Protein AF-0000000071360557 (afdb_homodimer)

pLDDT: mean 94.68, std 6.16, range [44.69, 98.88]

Structure (mmCIF, N/CA/C/O backbone):
data_AF-0000000071360557-model_v1
#
loop_
_entity.id
_entity.type
_entity.pdbx_description
1 polymer 'Peptidoglycan-binding protein'
#
loop_
_atom_site.group_PDB
_atom_site.id
_atom_site.type_symbol
_atom_site.label_atom_id
_atom_site.label_alt_id
_atom_site.label_comp_id
_atom_site.label_asym_id
_atom_site.label_entity_id
_atom_site.label_seq_id
_atom_site.pdbx_PDB_ins_code
_atom_site.Cartn_x
_atom_site.Cartn_y
_atom_site.Cartn_z
_atom_site.occupancy
_atom_site.B_iso_or_equiv
_atom_site.auth_seq_id
_atom_site.auth_comp_id
_atom_site.auth_asym_id
_atom_site.auth_atom_id
_atom_site.pdbx_PDB_model_num
ATOM 1 N N . MET A 1 1 ? 1.709 1.484 0.055 1 44.69 1 MET A N 1
ATOM 2 C CA . MET A 1 1 ? 0.504 0.945 -0.568 1 44.69 1 MET A CA 1
ATOM 3 C C . MET A 1 1 ? -0.296 2.049 -1.251 1 44.69 1 MET A C 1
ATOM 5 O O . MET A 1 1 ? -0.533 3.105 -0.662 1 44.69 1 MET A O 1
ATOM 9 N N . ARG A 1 2 ? -0.357 2.039 -2.555 1 55.47 2 ARG A N 1
ATOM 10 C CA . ARG A 1 2 ? -1.162 3.059 -3.219 1 55.47 2 ARG A CA 1
ATOM 11 C C . ARG A 1 2 ? -2.605 3.025 -2.727 1 55.47 2 ARG A C 1
ATOM 13 O O . ARG A 1 2 ? -3.113 1.966 -2.352 1 55.47 2 ARG A O 1
ATOM 20 N N . MET A 1 3 ? -3.023 4.191 -2.664 1 80.19 3 MET A N 1
ATOM 21 C CA . MET A 1 3 ? -4.457 4.316 -2.41 1 80.19 3 MET A CA 1
ATOM 22 C C . MET A 1 3 ? -5.262 3.574 -3.471 1 80.19 3 MET A C 1
ATOM 24 O O . MET A 1 3 ? -5.016 3.734 -4.668 1 80.19 3 MET A O 1
ATOM 28 N N . ILE A 1 4 ? -5.91 2.475 -3.035 1 90.12 4 ILE A N 1
ATOM 29 C CA . ILE A 1 4 ? -6.75 1.773 -4 1 90.12 4 ILE A CA 1
ATOM 30 C C . ILE A 1 4 ? -8.219 2.012 -3.672 1 90.12 4 ILE A C 1
ATOM 32 O O . ILE A 1 4 ? -8.57 2.312 -2.527 1 90.12 4 ILE A O 1
ATOM 36 N N . LYS A 1 5 ? -9.008 1.984 -4.762 1 93.31 5 LYS A N 1
ATOM 37 C CA . LYS A 1 5 ? -10.445 2.252 -4.648 1 93.31 5 LYS A CA 1
ATOM 38 C C . LYS A 1 5 ? -11.227 1.521 -5.738 1 93.31 5 LYS A C 1
ATOM 40 O O . LYS A 1 5 ? -10.664 0.71 -6.477 1 93.31 5 LYS A O 1
ATOM 45 N N . TYR A 1 6 ? -12.469 1.729 -5.777 1 93.31 6 TYR A N 1
ATOM 46 C CA . TYR A 1 6 ? -13.336 1.107 -6.777 1 93.31 6 TYR A CA 1
ATOM 47 C C . TYR A 1 6 ? -12.734 1.243 -8.172 1 93.31 6 TYR A C 1
ATOM 49 O O . TYR A 1 6 ? -12.281 2.324 -8.555 1 93.31 6 TYR A O 1
ATOM 57 N N . ARG A 1 7 ? -12.523 0.114 -8.859 1 94.44 7 ARG A N 1
ATOM 58 C CA . ARG A 1 7 ? -12.055 -0.027 -10.234 1 94.44 7 ARG A CA 1
ATOM 59 C C . ARG A 1 7 ? -10.531 -0.015 -10.297 1 94.44 7 ARG A C 1
ATOM 61 O O . ARG A 1 7 ? -9.945 -0.128 -11.375 1 94.44 7 ARG A O 1
ATOM 68 N N . SER A 1 8 ? -9.961 0.083 -9.109 1 93.5 8 SER A N 1
ATOM 69 C CA . SER A 1 8 ? -8.516 -0.11 -9.094 1 93.5 8 SER A CA 1
ATOM 70 C C . SER A 1 8 ? -8.141 -1.527 -9.523 1 93.5 8 SER A C 1
ATOM 72 O O . SER A 1 8 ? -8.953 -2.451 -9.398 1 93.5 8 SER A O 1
ATOM 74 N N . ARG A 1 9 ? -6.93 -1.724 -10.047 1 91.62 9 ARG A N 1
ATOM 75 C CA . ARG A 1 9 ? -6.414 -3.029 -10.438 1 91.62 9 ARG A CA 1
ATOM 76 C C . ARG A 1 9 ? -5.004 -3.248 -9.891 1 91.62 9 ARG A C 1
ATOM 78 O O . ARG A 1 9 ? -4.25 -2.291 -9.711 1 91.62 9 ARG A O 1
ATOM 85 N N . GLY A 1 10 ? -4.703 -4.543 -9.602 1 88.25 10 GLY A N 1
ATOM 86 C CA . GLY A 1 10 ? -3.322 -4.852 -9.266 1 88.25 10 GLY A CA 1
ATOM 87 C C . GLY A 1 10 ? -3.193 -5.824 -8.109 1 88.25 10 GLY A C 1
ATOM 88 O O . GLY A 1 10 ? -4.195 -6.242 -7.523 1 88.25 10 GLY A O 1
ATOM 89 N N . PRO A 1 11 ? -1.953 -6.156 -7.84 1 87.38 11 PRO A N 1
ATOM 90 C CA . PRO A 1 11 ? -1.716 -7.156 -6.797 1 87.38 11 PRO A CA 1
ATOM 91 C C . PRO A 1 11 ? -2.166 -6.684 -5.414 1 87.38 11 PRO A C 1
ATOM 93 O O . PRO A 1 11 ? -2.52 -7.504 -4.562 1 87.38 11 PRO A O 1
ATOM 96 N N . GLU A 1 12 ? -2.16 -5.363 -5.188 1 90.5 12 GLU A N 1
ATOM 97 C CA . GLU A 1 12 ? -2.609 -4.836 -3.902 1 90.5 12 GLU A CA 1
ATOM 98 C C . GLU A 1 12 ? -4.098 -5.086 -3.693 1 90.5 12 GLU A C 1
ATOM 100 O O . GLU A 1 12 ? -4.547 -5.289 -2.562 1 90.5 12 GLU A O 1
ATOM 105 N N . VAL A 1 13 ? -4.785 -5.047 -4.793 1 93.5 13 VAL A N 1
ATOM 106 C CA . VAL A 1 13 ? -6.211 -5.348 -4.711 1 93.5 13 VAL A CA 1
ATOM 107 C C . VAL A 1 13 ? -6.406 -6.805 -4.297 1 93.5 13 VAL A C 1
ATOM 109 O O . VAL A 1 13 ? -7.246 -7.105 -3.441 1 93.5 13 VAL A O 1
ATOM 112 N N . ARG A 1 14 ? -5.645 -7.656 -4.891 1 91.75 14 ARG A N 1
ATOM 113 C CA . ARG A 1 14 ? -5.73 -9.07 -4.551 1 91.75 14 ARG A CA 1
ATOM 114 C C . ARG A 1 14 ? -5.445 -9.297 -3.07 1 91.75 14 ARG A C 1
ATOM 116 O O . ARG A 1 14 ? -6.168 -10.047 -2.4 1 91.75 14 ARG A O 1
ATOM 123 N N . LEU A 1 15 ? -4.383 -8.688 -2.586 1 90.88 15 LEU A N 1
ATOM 124 C CA . LEU A 1 15 ? -4.055 -8.812 -1.171 1 90.88 15 LEU A CA 1
ATOM 125 C C . LEU A 1 15 ? -5.207 -8.328 -0.299 1 90.88 15 LEU A C 1
ATOM 127 O O . LEU A 1 15 ? -5.574 -8.984 0.676 1 90.88 15 LEU A O 1
ATOM 131 N N . LEU A 1 16 ? -5.703 -7.156 -0.655 1 94.19 16 LEU A N 1
ATOM 132 C CA . LEU A 1 16 ? -6.84 -6.605 0.079 1 94.19 16 LEU A CA 1
ATOM 133 C C . LEU A 1 16 ? -7.992 -7.602 0.127 1 94.19 16 LEU A C 1
ATOM 135 O O . LEU A 1 16 ? -8.555 -7.855 1.195 1 94.19 16 LEU A O 1
ATOM 139 N N . GLU A 1 17 ? -8.289 -8.109 -1.01 1 95.75 17 GLU A N 1
ATOM 140 C CA . GLU A 1 17 ? -9.422 -9.023 -1.119 1 95.75 17 GLU A CA 1
ATOM 141 C C . GLU A 1 17 ? -9.164 -10.312 -0.344 1 95.75 17 GLU A C 1
ATOM 143 O O . GLU A 1 17 ? -10.078 -10.867 0.27 1 95.75 17 GLU A O 1
ATOM 148 N N . GLU A 1 18 ? -7.961 -10.805 -0.384 1 93.56 18 GLU A N 1
ATOM 149 C CA . GLU A 1 18 ? -7.613 -11.977 0.407 1 93.56 18 GLU A CA 1
ATOM 150 C C . GLU A 1 18 ? -7.812 -11.719 1.898 1 93.56 18 GLU A C 1
ATOM 152 O O . GLU A 1 18 ? -8.312 -12.578 2.623 1 93.56 18 GLU A O 1
ATOM 157 N N . ILE A 1 19 ? -7.414 -10.562 2.365 1 94 19 ILE A N 1
ATOM 158 C CA . ILE A 1 19 ? -7.555 -10.203 3.771 1 94 19 ILE A CA 1
ATOM 159 C C . ILE A 1 19 ? -9.039 -10.117 4.133 1 94 19 ILE A C 1
ATOM 161 O O . ILE A 1 19 ? -9.461 -10.664 5.156 1 94 19 ILE A O 1
ATOM 165 N N . LEU A 1 20 ? -9.82 -9.445 3.258 1 96.5 20 LEU A N 1
ATOM 166 C CA . LEU A 1 20 ? -11.25 -9.305 3.496 1 96.5 20 LEU A CA 1
ATOM 167 C C . LEU A 1 20 ? -11.938 -10.664 3.518 1 96.5 20 LEU A C 1
ATOM 169 O O . LEU A 1 20 ? -12.812 -10.906 4.352 1 96.5 20 LEU A O 1
ATOM 173 N N . GLN A 1 21 ? -11.516 -11.516 2.584 1 93.5 21 GLN A N 1
ATOM 174 C CA . GLN A 1 21 ? -12.055 -12.875 2.578 1 93.5 21 GLN A CA 1
ATOM 175 C C . GLN A 1 21 ? -11.719 -13.602 3.877 1 93.5 21 GLN A C 1
ATOM 177 O O . GLN A 1 21 ? -12.578 -14.273 4.457 1 93.5 21 GLN A O 1
ATOM 182 N N . LYS A 1 22 ? -10.57 -13.508 4.293 1 92 22 LYS A N 1
ATOM 183 C CA . LYS A 1 22 ? -10.141 -14.109 5.551 1 92 22 LYS A CA 1
ATOM 184 C C . LYS A 1 22 ? -10.961 -13.57 6.723 1 92 22 LYS A C 1
ATOM 186 O O . LYS A 1 22 ? -11.234 -14.297 7.684 1 92 22 LYS A O 1
ATOM 191 N N . MET A 1 23 ? -11.391 -12.367 6.645 1 94.94 23 MET A N 1
ATOM 192 C CA . MET A 1 23 ? -12.148 -11.719 7.707 1 94.94 23 MET A CA 1
ATOM 193 C C . MET A 1 23 ? -13.625 -12.094 7.633 1 94.94 23 MET A C 1
ATOM 195 O O . MET A 1 23 ? -14.43 -11.656 8.453 1 94.94 23 MET A O 1
ATOM 199 N N . GLY A 1 24 ? -14.031 -12.789 6.57 1 93.81 24 GLY A N 1
ATOM 200 C CA . GLY A 1 24 ? -15.375 -13.336 6.527 1 93.81 24 GLY A CA 1
ATOM 201 C C . GLY A 1 24 ? -16.25 -12.68 5.469 1 93.81 24 GLY A C 1
ATOM 202 O O . GLY A 1 24 ? -17.422 -13.023 5.324 1 93.81 24 GLY A O 1
ATOM 203 N N . TYR A 1 25 ? -15.664 -11.789 4.75 1 95.44 25 TYR A N 1
ATOM 204 C CA . TYR A 1 25 ? -16.438 -11.172 3.682 1 95.44 25 TYR A CA 1
ATOM 205 C C . TYR A 1 25 ? -16.578 -12.117 2.492 1 95.44 25 TYR A C 1
ATOM 207 O O . TYR A 1 25 ? -15.633 -12.836 2.152 1 95.44 25 TYR A O 1
ATOM 215 N N . ASP A 1 26 ? -17.703 -12.078 1.886 1 90.69 26 ASP A N 1
ATOM 216 C CA . ASP A 1 26 ? -17.953 -12.859 0.678 1 90.69 26 ASP A CA 1
ATOM 217 C C . ASP A 1 26 ? -17.641 -12.047 -0.576 1 90.69 26 ASP A C 1
ATOM 219 O O . ASP A 1 26 ? -18.438 -11.203 -0.99 1 90.69 26 ASP A O 1
ATOM 223 N N . LEU A 1 27 ? -16.484 -12.281 -1.129 1 92 27 LEU A N 1
ATOM 224 C CA . LEU A 1 27 ? -16.109 -11.57 -2.344 1 92 27 LEU A CA 1
ATOM 225 C C . LEU A 1 27 ? -15.195 -12.422 -3.219 1 92 27 LEU A C 1
ATOM 227 O O . LEU A 1 27 ? -14.656 -13.43 -2.762 1 92 27 LEU A O 1
ATOM 231 N N . TYR A 1 28 ? -15.094 -12.148 -4.523 1 90.44 28 TYR A N 1
ATOM 232 C CA . TYR A 1 28 ? -14.227 -12.789 -5.5 1 90.44 28 TYR A CA 1
ATOM 233 C C . TYR A 1 28 ? -12.828 -12.188 -5.461 1 90.44 28 TYR A C 1
ATOM 235 O O . TYR A 1 28 ? -12.648 -10.992 -5.691 1 90.44 28 TYR A O 1
ATOM 243 N N . VAL A 1 29 ? -11.875 -13.031 -5.117 1 92.88 29 VAL A N 1
ATOM 244 C CA . VAL A 1 29 ? -10.508 -12.531 -5.039 1 92.88 29 VAL A CA 1
ATOM 245 C C . VAL A 1 29 ? -9.906 -12.445 -6.438 1 92.88 29 VAL A C 1
ATOM 247 O O . VAL A 1 29 ? -9.82 -13.453 -7.145 1 92.88 29 VAL A O 1
ATOM 250 N N . SER A 1 30 ? -9.586 -11.281 -6.805 1 91.25 30 SER A N 1
ATOM 251 C CA . SER A 1 30 ? -9.016 -10.984 -8.117 1 91.25 30 SER A CA 1
ATOM 252 C C . SER A 1 30 ? -8.016 -9.836 -8.039 1 91.25 30 SER A C 1
ATOM 254 O O . SER A 1 30 ? -7.543 -9.484 -6.957 1 91.25 30 SER A O 1
ATOM 256 N N . ASP A 1 31 ? -7.676 -9.312 -9.195 1 89.81 31 ASP A N 1
ATOM 257 C CA . ASP A 1 31 ? -6.805 -8.141 -9.273 1 89.81 31 ASP A CA 1
ATOM 258 C C . ASP A 1 31 ? -7.605 -6.879 -9.578 1 89.81 31 ASP A C 1
ATOM 260 O O . ASP A 1 31 ? -7.035 -5.844 -9.93 1 89.81 31 ASP A O 1
ATOM 264 N N . TYR A 1 32 ? -8.953 -7.02 -9.445 1 93.19 32 TYR A N 1
ATOM 265 C CA . TYR A 1 32 ? -9.828 -5.906 -9.805 1 93.19 32 TYR A CA 1
ATOM 266 C C . TYR A 1 32 ? -10.734 -5.531 -8.633 1 93.19 32 TYR A C 1
ATOM 268 O O . TYR A 1 32 ? -11.469 -6.375 -8.117 1 93.19 32 TYR A O 1
ATOM 276 N N . PHE A 1 33 ? -10.734 -4.266 -8.266 1 96.19 33 PHE A N 1
ATOM 277 C CA . PHE A 1 33 ? -11.539 -3.723 -7.18 1 96.19 33 PHE A CA 1
ATOM 278 C C . PHE A 1 33 ? -12.969 -3.484 -7.637 1 96.19 33 PHE A C 1
ATOM 280 O O . PHE A 1 33 ? -13.32 -2.377 -8.055 1 96.19 33 PHE A O 1
ATOM 287 N N . GLY A 1 34 ? -13.773 -4.539 -7.523 1 96.56 34 GLY A N 1
ATOM 288 C CA . GLY A 1 34 ? -15.148 -4.457 -7.988 1 96.56 34 GLY A CA 1
ATOM 289 C C . GLY A 1 34 ? -16.109 -3.949 -6.926 1 96.56 34 GLY A C 1
ATOM 290 O O . GLY A 1 34 ? -15.68 -3.488 -5.867 1 96.56 34 GLY A O 1
ATOM 291 N N . LYS A 1 35 ? -17.391 -3.99 -7.262 1 95.88 35 LYS A N 1
ATOM 292 C CA . LYS A 1 35 ? -18.453 -3.504 -6.375 1 95.88 35 LYS A CA 1
ATOM 293 C C . LYS A 1 35 ? -18.484 -4.297 -5.074 1 95.88 35 LYS A C 1
ATOM 295 O O . LYS A 1 35 ? -18.734 -3.74 -4.004 1 95.88 35 LYS A O 1
ATOM 300 N N . ASP A 1 36 ? -18.25 -5.598 -5.156 1 95.94 36 ASP A N 1
ATOM 301 C CA . ASP A 1 36 ? -18.219 -6.449 -3.971 1 95.94 36 ASP A CA 1
ATOM 302 C C . ASP A 1 36 ? -17.141 -6 -2.994 1 95.94 36 ASP A C 1
ATOM 304 O O . ASP A 1 36 ? -17.391 -5.859 -1.797 1 95.94 36 ASP A O 1
ATOM 308 N N . THR A 1 37 ? -15.977 -5.715 -3.494 1 97.38 37 THR A N 1
ATOM 309 C CA . THR A 1 37 ? -14.867 -5.242 -2.674 1 97.38 37 THR A CA 1
ATOM 310 C C . THR A 1 37 ? -15.172 -3.863 -2.096 1 97.38 37 THR A C 1
ATOM 312 O O . THR A 1 37 ? -14.875 -3.594 -0.929 1 97.38 37 THR A O 1
ATOM 315 N N . HIS A 1 38 ? -15.766 -3.029 -2.953 1 96.88 38 HIS A N 1
ATOM 316 C CA . HIS A 1 38 ? -16.125 -1.688 -2.512 1 96.88 38 HIS A CA 1
ATOM 317 C C . HIS A 1 38 ? -17.094 -1.738 -1.327 1 96.88 38 HIS A C 1
ATOM 319 O O . HIS A 1 38 ? -16.891 -1.042 -0.33 1 96.88 38 HIS A O 1
ATOM 325 N N . GLU A 1 39 ? -18.094 -2.555 -1.397 1 97.12 39 GLU A N 1
ATOM 326 C CA . GLU A 1 39 ? -19.078 -2.689 -0.323 1 97.12 39 GLU A CA 1
ATOM 327 C C . GLU A 1 39 ? -18.438 -3.258 0.94 1 97.12 39 GLU A C 1
ATOM 329 O O . GLU A 1 39 ? -18.734 -2.816 2.049 1 97.12 39 GLU A O 1
ATOM 334 N N . ALA A 1 40 ? -17.547 -4.23 0.762 1 97.94 40 ALA A N 1
ATOM 335 C CA . ALA A 1 40 ? -16.859 -4.828 1.898 1 97.94 40 ALA A CA 1
ATOM 336 C C . ALA A 1 40 ? -16.016 -3.787 2.627 1 97.94 40 ALA A C 1
ATOM 338 O O . ALA A 1 40 ? -16 -3.74 3.859 1 97.94 40 ALA A O 1
ATOM 339 N N . ILE A 1 41 ? -15.344 -2.926 1.876 1 97.69 41 ILE A N 1
ATOM 340 C CA . ILE A 1 41 ? -14.469 -1.921 2.465 1 97.69 41 ILE A CA 1
ATOM 341 C C . ILE A 1 41 ? -15.305 -0.877 3.205 1 97.69 41 ILE A C 1
ATOM 343 O O . ILE A 1 41 ? -14.93 -0.433 4.293 1 97.69 41 ILE A O 1
ATOM 347 N N . MET A 1 42 ? -16.422 -0.472 2.6 1 97.31 42 MET A N 1
ATOM 348 C CA . MET A 1 42 ? -17.297 0.487 3.279 1 97.31 42 MET A CA 1
ATOM 349 C C . MET A 1 42 ? -17.781 -0.073 4.609 1 97.31 42 MET A C 1
ATOM 351 O O . MET A 1 42 ? -17.812 0.637 5.617 1 97.31 42 MET A O 1
ATOM 355 N N . ASP A 1 43 ? -18.172 -1.352 4.602 1 98.12 43 ASP A N 1
ATOM 356 C CA . ASP A 1 43 ? -18.609 -2.01 5.828 1 98.12 43 ASP A CA 1
ATOM 357 C C . ASP A 1 43 ? -17.469 -2.092 6.848 1 98.12 43 ASP A C 1
ATOM 359 O O . ASP A 1 43 ? -17.672 -1.811 8.031 1 98.12 43 ASP A O 1
ATOM 363 N N . PHE A 1 44 ? -16.344 -2.486 6.41 1 98.25 44 PHE A N 1
ATOM 364 C CA . PHE A 1 44 ? -15.172 -2.574 7.277 1 98.25 44 PHE A CA 1
ATOM 365 C C . PHE A 1 44 ? -14.883 -1.227 7.93 1 98.25 44 PHE A C 1
ATOM 367 O O . PHE A 1 44 ? -14.641 -1.154 9.133 1 98.25 44 PHE A O 1
ATOM 374 N N . GLN A 1 45 ? -14.836 -0.139 7.074 1 97.75 45 GLN A N 1
ATOM 375 C CA . GLN A 1 45 ? -14.539 1.201 7.57 1 97.75 45 GLN A CA 1
ATOM 376 C C . GLN A 1 45 ? -15.555 1.636 8.625 1 97.75 45 GLN A C 1
ATOM 378 O O . GLN A 1 45 ? -15.188 2.186 9.664 1 97.75 45 GLN A O 1
ATOM 383 N N . ARG A 1 46 ? -16.781 1.31 8.391 1 97.19 46 ARG A N 1
ATOM 384 C CA . ARG A 1 46 ? -17.828 1.634 9.352 1 97.19 46 ARG A CA 1
ATOM 385 C C . ARG A 1 46 ? -17.609 0.896 10.664 1 97.19 46 ARG A C 1
ATOM 387 O O . ARG A 1 46 ? -17.625 1.506 11.734 1 97.19 46 ARG A O 1
ATOM 394 N N . LYS A 1 47 ? -17.234 -0.338 10.586 1 97.25 47 LYS A N 1
ATOM 395 C CA . LYS A 1 47 ? -17.094 -1.199 11.758 1 97.25 47 LYS A CA 1
ATOM 396 C C . LYS A 1 47 ? -15.828 -0.863 12.547 1 97.25 47 LYS A C 1
ATOM 398 O O . LYS A 1 47 ? -15.734 -1.169 13.742 1 97.25 47 LYS A O 1
ATOM 403 N N . ASN A 1 48 ? -14.922 -0.216 11.945 1 96.38 48 ASN A N 1
ATOM 404 C CA . ASN A 1 48 ? -13.648 0.026 12.602 1 96.38 48 ASN A CA 1
ATOM 405 C C . ASN A 1 48 ? -13.422 1.514 12.859 1 96.38 48 ASN A C 1
ATOM 407 O O . ASN A 1 48 ? -12.281 1.953 13.023 1 96.38 48 ASN A O 1
ATOM 411 N N . SER A 1 49 ? -14.43 2.279 12.836 1 95.69 49 SER A N 1
ATOM 412 C CA . SER A 1 49 ? -14.438 3.686 13.227 1 95.69 49 SER A CA 1
ATOM 413 C C . SER A 1 49 ? -13.484 4.504 12.359 1 95.69 49 SER A C 1
ATOM 415 O O . SER A 1 49 ? -12.664 5.266 12.883 1 95.69 49 SER A O 1
ATOM 417 N N . LEU A 1 50 ? -13.602 4.25 11.07 1 96.56 50 LEU A N 1
ATOM 418 C CA . LEU A 1 50 ? -12.922 5.055 10.07 1 96.56 50 LEU A CA 1
ATOM 419 C C . LEU A 1 50 ? -13.914 5.898 9.281 1 96.56 50 LEU A C 1
ATOM 421 O O . LEU A 1 50 ? -15.125 5.703 9.391 1 96.56 50 LEU A O 1
ATOM 425 N N . VAL A 1 51 ? -13.391 6.879 8.609 1 96.25 51 VAL A N 1
ATOM 426 C CA . VAL A 1 51 ? -14.234 7.562 7.633 1 96.25 51 VAL A CA 1
ATOM 427 C C . VAL A 1 51 ? -14.672 6.578 6.547 1 96.25 51 VAL A C 1
ATOM 429 O O . VAL A 1 51 ? -13.859 5.801 6.043 1 96.25 51 VAL A O 1
ATOM 432 N N . VAL A 1 52 ? -15.977 6.57 6.277 1 96.75 52 VAL A N 1
ATOM 433 C CA . VAL A 1 52 ? -16.516 5.617 5.316 1 96.75 52 VAL A CA 1
ATOM 434 C C . VAL A 1 52 ? -16.516 6.23 3.918 1 96.75 52 VAL A C 1
ATOM 436 O O . VAL A 1 52 ? -17.5 6.836 3.498 1 96.75 52 VAL A O 1
ATOM 439 N N . ASP A 1 53 ? -15.414 6.008 3.178 1 94.31 53 ASP A N 1
ATOM 440 C CA . ASP A 1 53 ? -15.289 6.637 1.866 1 94.31 53 ASP A CA 1
ATOM 441 C C . ASP A 1 53 ? -15 5.594 0.786 1 94.31 53 ASP A C 1
ATOM 443 O O . ASP A 1 53 ? -14.961 5.922 -0.403 1 94.31 53 ASP A O 1
ATOM 447 N N . GLY A 1 54 ? -14.766 4.367 1.152 1 94.19 54 GLY A N 1
ATOM 448 C CA . GLY A 1 54 ? -14.523 3.287 0.207 1 94.19 54 GLY A CA 1
ATOM 449 C C . GLY A 1 54 ? -13.133 3.318 -0.392 1 94.19 54 GLY A C 1
ATOM 450 O O . GLY A 1 54 ? -12.82 2.535 -1.294 1 94.19 54 GLY A O 1
ATOM 451 N N . ILE A 1 55 ? -12.352 4.262 0.12 1 93.44 55 ILE A N 1
ATOM 452 C CA . ILE A 1 55 ? -10.977 4.391 -0.332 1 93.44 55 ILE A CA 1
ATOM 453 C C . ILE A 1 55 ? -10.039 3.713 0.665 1 93.44 55 ILE A C 1
ATOM 455 O O . ILE A 1 55 ? -10.172 3.898 1.877 1 93.44 55 ILE A O 1
ATOM 459 N N . VAL A 1 56 ? -9.141 2.863 0.15 1 94.56 56 VAL A N 1
ATOM 460 C CA . VAL A 1 56 ? -8.195 2.162 1.016 1 94.56 56 VAL A CA 1
ATOM 461 C C . VAL A 1 56 ? -6.84 2.857 0.974 1 94.56 56 VAL A C 1
ATOM 463 O O . VAL A 1 56 ? -5.953 2.463 0.21 1 94.56 56 VAL A O 1
ATOM 466 N N . GLY A 1 57 ? -6.723 3.803 1.831 1 91.25 57 GLY A N 1
ATOM 467 C CA . GLY A 1 57 ? -5.457 4.484 2.033 1 91.25 57 GLY A CA 1
ATOM 468 C C . GLY A 1 57 ? -4.691 3.977 3.24 1 91.25 57 GLY A C 1
ATOM 469 O O . GLY A 1 57 ? -4.91 2.852 3.693 1 91.25 57 GLY A O 1
ATOM 470 N N . ILE A 1 58 ? -3.816 4.836 3.715 1 88.94 58 ILE A N 1
ATOM 471 C CA . ILE A 1 58 ? -2.904 4.445 4.785 1 88.94 58 ILE A CA 1
ATOM 472 C C . ILE A 1 58 ? -3.701 4.043 6.023 1 88.94 58 ILE A C 1
ATOM 474 O O . ILE A 1 58 ? -3.354 3.074 6.703 1 88.94 58 ILE A O 1
ATOM 478 N N . LYS A 1 59 ? -4.746 4.758 6.336 1 91.5 59 LYS A N 1
ATOM 479 C CA . LYS A 1 59 ? -5.512 4.504 7.555 1 91.5 59 LYS A CA 1
ATOM 480 C C . LYS A 1 59 ? -6.238 3.164 7.48 1 91.5 59 LYS A C 1
ATOM 482 O O . LYS A 1 59 ? -6.172 2.361 8.414 1 91.5 59 LYS A O 1
ATOM 487 N N . SER A 1 60 ? -6.902 2.9 6.34 1 93.75 60 SER A N 1
ATOM 488 C CA . SER A 1 60 ? -7.605 1.634 6.168 1 93.75 60 SER A CA 1
ATOM 489 C C . SER A 1 60 ? -6.633 0.46 6.145 1 93.75 60 SER A C 1
ATOM 491 O O . SER A 1 60 ? -6.875 -0.566 6.785 1 93.75 60 SER A O 1
ATOM 493 N N . TRP A 1 61 ? -5.555 0.604 5.441 1 90.94 61 TRP A N 1
ATOM 494 C CA . TRP A 1 61 ? -4.547 -0.449 5.395 1 90.94 61 TRP A CA 1
ATOM 495 C C . TRP A 1 61 ? -3.998 -0.741 6.785 1 90.94 61 TRP A C 1
ATOM 497 O O . TRP A 1 61 ? -3.844 -1.903 7.168 1 90.94 61 TRP A O 1
ATOM 507 N N . SER A 1 62 ? -3.674 0.336 7.496 1 89.31 62 SER A N 1
ATOM 508 C CA . SER A 1 62 ? -3.111 0.165 8.828 1 89.31 62 SER A CA 1
ATOM 509 C C . SER A 1 62 ? -4.059 -0.622 9.734 1 89.31 62 SER A C 1
ATOM 511 O O . SER A 1 62 ? -3.627 -1.519 10.461 1 89.31 62 SER A O 1
ATOM 513 N N . LYS A 1 63 ? -5.309 -0.276 9.68 1 92 63 LYS A N 1
ATOM 514 C CA . LYS A 1 63 ? -6.297 -0.969 10.508 1 92 63 LYS A CA 1
ATOM 515 C C . LYS A 1 63 ? -6.449 -2.424 10.07 1 92 63 LYS A C 1
ATOM 517 O O . LYS A 1 63 ? -6.508 -3.326 10.906 1 92 63 LYS A O 1
ATOM 522 N N . LEU A 1 64 ? -6.465 -2.658 8.766 1 93.12 64 LEU A N 1
ATOM 523 C CA . LEU A 1 64 ? -6.602 -4.004 8.211 1 93.12 64 LEU A CA 1
ATOM 524 C C . LEU A 1 64 ? -5.445 -4.895 8.664 1 93.12 64 LEU A C 1
ATOM 526 O O . LEU A 1 64 ? -5.668 -6.023 9.109 1 93.12 64 LEU A O 1
ATOM 530 N N . LEU A 1 65 ? -4.297 -4.375 8.602 1 90.12 65 LEU A N 1
ATOM 531 C CA . LEU A 1 65 ? -3.109 -5.152 8.922 1 90.12 65 LEU A CA 1
ATOM 532 C C . LEU A 1 65 ? -2.977 -5.344 10.43 1 90.12 65 LEU A C 1
ATOM 534 O O . LEU A 1 65 ? -2.531 -6.398 10.891 1 90.12 65 LEU A O 1
ATOM 538 N N . ALA A 1 66 ? -3.352 -4.336 11.164 1 89.44 66 ALA A N 1
ATOM 539 C CA . ALA A 1 66 ? -3.312 -4.449 12.617 1 89.44 66 ALA A CA 1
ATOM 540 C C . ALA A 1 66 ? -4.242 -5.559 13.109 1 89.44 66 ALA A C 1
ATOM 542 O O . ALA A 1 66 ? -3.941 -6.238 14.094 1 89.44 66 ALA A O 1
ATOM 543 N N . LEU A 1 67 ? -5.34 -5.715 12.477 1 91.88 67 LEU A N 1
ATOM 544 C CA . LEU A 1 67 ? -6.328 -6.707 12.875 1 91.88 67 LEU A CA 1
ATOM 545 C C . LEU A 1 67 ? -5.93 -8.102 12.391 1 91.88 67 LEU A C 1
ATOM 547 O O . LEU A 1 67 ? -6.488 -9.102 12.836 1 91.88 67 LEU A O 1
ATOM 551 N N . ASN A 1 68 ? -4.988 -8.133 11.461 1 90 68 ASN A N 1
ATOM 552 C CA . ASN A 1 68 ? -4.52 -9.383 10.883 1 90 68 ASN A CA 1
ATOM 553 C C . ASN A 1 68 ? -2.996 -9.477 10.898 1 90 68 ASN A C 1
ATOM 555 O O . ASN A 1 68 ? -2.363 -9.609 9.852 1 90 68 ASN A O 1
ATOM 559 N N . PRO A 1 69 ? -2.416 -9.516 12.039 1 84.5 69 PRO A N 1
ATOM 560 C CA . PRO A 1 69 ? -0.958 -9.414 12.148 1 84.5 69 PRO A CA 1
ATOM 561 C C . PRO A 1 69 ? -0.241 -10.617 11.531 1 84.5 69 PRO A C 1
ATOM 563 O O . PRO A 1 69 ? 0.923 -10.508 11.141 1 84.5 69 PRO A O 1
ATOM 566 N N . ASP A 1 70 ? -0.884 -11.68 11.43 1 86.19 70 ASP A N 1
ATOM 567 C CA . ASP A 1 70 ? -0.26 -12.891 10.898 1 86.19 70 ASP A CA 1
ATOM 568 C C . ASP A 1 70 ? 0.112 -12.719 9.43 1 86.19 70 ASP A C 1
ATOM 570 O O . ASP A 1 70 ? 0.994 -13.414 8.922 1 86.19 70 ASP A O 1
ATOM 574 N N . ILE A 1 71 ? -0.553 -11.82 8.773 1 84.44 71 ILE A N 1
ATOM 575 C CA . ILE A 1 71 ? -0.284 -11.555 7.359 1 84.44 71 ILE A CA 1
ATOM 576 C C . ILE A 1 71 ? 1.152 -11.062 7.195 1 84.44 71 ILE A C 1
ATOM 578 O O . ILE A 1 71 ? 1.814 -11.391 6.203 1 84.44 71 ILE A O 1
ATOM 582 N N . LEU A 1 72 ? 1.62 -10.344 8.148 1 80 72 LEU A N 1
ATOM 583 C CA . LEU A 1 72 ? 2.955 -9.758 8.094 1 80 72 LEU A CA 1
ATOM 584 C C . LEU A 1 72 ? 4.016 -10.797 8.453 1 80 72 LEU A C 1
ATOM 586 O O . LEU A 1 72 ? 5.203 -10.594 8.18 1 80 72 LEU A O 1
ATOM 590 N N . ASN A 1 73 ? 3.568 -11.953 8.961 1 76.12 73 ASN A N 1
ATOM 591 C CA . ASN A 1 73 ? 4.5 -12.992 9.391 1 76.12 73 ASN A CA 1
ATOM 592 C C . ASN A 1 73 ? 4.859 -13.93 8.242 1 76.12 73 ASN A C 1
ATOM 594 O O . ASN A 1 73 ? 5.801 -14.727 8.352 1 76.12 73 ASN A O 1
ATOM 598 N N . GLU A 1 74 ? 4.18 -13.938 7.207 1 76 74 GLU A N 1
ATOM 599 C CA . GLU A 1 74 ? 4.418 -14.828 6.078 1 76 74 GLU A CA 1
ATOM 600 C C . GLU A 1 74 ? 5.52 -14.289 5.168 1 76 74 GLU A C 1
ATOM 602 O O . GLU A 1 74 ? 5.391 -14.328 3.943 1 76 74 GLU A O 1
ATOM 607 N N . ASN A 1 75 ? 6.52 -13.711 5.84 1 81.12 75 ASN A N 1
ATOM 608 C CA . ASN A 1 75 ? 7.594 -13.078 5.078 1 81.12 75 ASN A CA 1
ATOM 609 C C . ASN A 1 75 ? 8.852 -13.938 5.066 1 81.12 75 ASN A C 1
ATOM 611 O O . ASN A 1 75 ? 9.898 -13.508 4.578 1 81.12 75 ASN A O 1
ATOM 615 N N . SER A 1 76 ? 8.719 -15.164 5.566 1 88 76 SER A N 1
ATOM 616 C CA . SER A 1 76 ? 9.891 -16.047 5.625 1 88 76 SER A CA 1
ATOM 617 C C . SER A 1 76 ? 10.031 -16.859 4.348 1 88 76 SER A C 1
ATOM 619 O O . SER A 1 76 ? 11.023 -17.562 4.164 1 88 76 SER A O 1
ATOM 621 N N . LYS A 1 77 ? 9.078 -16.719 3.457 1 93.31 77 LYS A N 1
ATOM 622 C CA . LYS A 1 77 ? 9.047 -17.578 2.281 1 93.31 77 LYS A CA 1
ATOM 623 C C . LYS A 1 77 ? 9.305 -16.781 1.006 1 93.31 77 LYS A C 1
ATOM 625 O O . LYS A 1 77 ? 8.953 -17.219 -0.09 1 93.31 77 LYS A O 1
ATOM 630 N N . LEU A 1 78 ? 9.883 -15.617 1.119 1 94.69 78 LEU A N 1
ATOM 631 C CA . LEU A 1 78 ? 10 -14.711 -0.017 1 94.69 78 LEU A CA 1
ATOM 632 C C . LEU A 1 78 ? 11.344 -14.883 -0.713 1 94.69 78 LEU A C 1
ATOM 634 O O . LEU A 1 78 ? 12.336 -15.227 -0.072 1 94.69 78 LEU A O 1
ATOM 638 N N . LEU A 1 79 ? 11.352 -14.57 -1.979 1 96.06 79 LEU A N 1
ATOM 639 C CA . LEU A 1 79 ? 12.586 -14.586 -2.756 1 96.06 79 LEU A CA 1
ATOM 640 C C . LEU A 1 79 ? 13.531 -13.484 -2.297 1 96.06 79 LEU A C 1
ATOM 642 O O . LEU A 1 79 ? 13.094 -12.367 -2.014 1 96.06 79 LEU A O 1
ATOM 646 N N . SER A 1 80 ? 14.805 -13.812 -2.275 1 96.81 80 SER A N 1
ATOM 647 C CA . SER A 1 80 ? 15.844 -12.828 -1.985 1 96.81 80 SER A CA 1
ATOM 648 C C . SER A 1 80 ? 16.703 -12.547 -3.219 1 96.81 80 SER A C 1
ATOM 650 O O . SER A 1 80 ? 16.625 -13.281 -4.207 1 96.81 80 SER A O 1
ATOM 652 N N . GLU A 1 81 ? 17.469 -11.469 -3.115 1 97.62 81 GLU A N 1
ATOM 653 C CA . GLU A 1 81 ? 18.438 -11.164 -4.156 1 97.62 81 GLU A CA 1
ATOM 654 C C . GLU A 1 81 ? 19.406 -12.336 -4.379 1 97.62 81 GLU A C 1
ATOM 656 O O . GLU A 1 81 ? 19.75 -12.656 -5.516 1 97.62 81 GLU A O 1
ATOM 661 N N . ARG A 1 82 ? 19.812 -13.008 -3.32 1 97.69 82 ARG A N 1
ATOM 662 C CA . ARG A 1 82 ? 20.719 -14.141 -3.406 1 97.69 82 ARG A CA 1
ATOM 663 C C . ARG A 1 82 ? 20.094 -15.297 -4.184 1 97.69 82 ARG A C 1
ATOM 665 O O . ARG A 1 82 ? 20.781 -15.992 -4.93 1 97.69 82 ARG A O 1
ATOM 672 N N . ASP A 1 83 ? 18.797 -15.523 -3.986 1 98.31 83 ASP A N 1
ATOM 673 C CA . ASP A 1 83 ? 18.094 -16.562 -4.734 1 98.31 83 ASP A CA 1
ATOM 674 C C . ASP A 1 83 ? 18.172 -16.312 -6.238 1 98.31 83 ASP A C 1
ATOM 676 O O . ASP A 1 83 ? 18.391 -17.25 -7.02 1 98.31 83 ASP A O 1
ATOM 680 N N . LEU A 1 84 ? 17.984 -15.039 -6.625 1 98.44 84 LEU A N 1
ATOM 681 C CA . LEU A 1 84 ? 18.062 -14.688 -8.039 1 98.44 84 LEU A CA 1
ATOM 682 C C . LEU A 1 84 ? 19.484 -14.805 -8.562 1 98.44 84 LEU A C 1
ATOM 684 O O . LEU A 1 84 ? 19.688 -15.234 -9.703 1 98.44 84 LEU A O 1
ATOM 688 N N . GLU A 1 85 ? 20.453 -14.406 -7.77 1 98.38 85 GLU A N 1
ATOM 689 C CA . GLU A 1 85 ? 21.859 -14.547 -8.141 1 98.38 85 GLU A CA 1
ATOM 690 C C . GLU A 1 85 ? 22.234 -16.016 -8.336 1 98.38 85 GLU A C 1
ATOM 692 O O . GLU A 1 85 ? 22.938 -16.359 -9.289 1 98.38 85 GLU A O 1
ATOM 697 N N . ASP A 1 86 ? 21.781 -16.844 -7.414 1 98.62 86 ASP A N 1
ATOM 698 C CA . ASP A 1 86 ? 22.031 -18.281 -7.527 1 98.62 86 ASP A CA 1
ATOM 699 C C . ASP A 1 86 ? 21.422 -18.844 -8.805 1 98.62 86 ASP A C 1
ATOM 701 O O . ASP A 1 86 ? 22.031 -19.672 -9.484 1 98.62 86 ASP A O 1
ATOM 705 N N . PHE A 1 87 ? 20.219 -18.438 -9.086 1 98.69 87 PHE A N 1
ATOM 706 C CA . PHE A 1 87 ? 19.547 -18.844 -10.312 1 98.69 87 PHE A CA 1
ATOM 707 C C . PHE A 1 87 ? 20.344 -18.422 -11.539 1 98.69 87 PHE A C 1
ATOM 709 O O . PHE A 1 87 ? 20.516 -19.219 -12.477 1 98.69 87 PHE A O 1
ATOM 716 N N . ALA A 1 88 ? 20.781 -17.172 -11.562 1 98.69 88 ALA A N 1
ATOM 717 C CA . ALA A 1 88 ? 21.578 -16.641 -12.656 1 98.69 88 ALA A CA 1
ATOM 718 C C . ALA A 1 88 ? 22.844 -17.469 -12.867 1 98.69 88 ALA A C 1
ATOM 720 O O . ALA A 1 88 ? 23.188 -17.797 -14 1 98.69 88 ALA A O 1
ATOM 721 N N . THR A 1 89 ? 23.5 -17.781 -11.797 1 98.62 89 THR A N 1
ATOM 722 C CA . THR A 1 89 ? 24.719 -18.578 -11.852 1 98.62 89 THR A CA 1
ATOM 723 C C . THR A 1 89 ? 24.438 -19.984 -12.375 1 98.62 89 THR A C 1
ATOM 725 O O . THR A 1 89 ? 25.141 -20.469 -13.258 1 98.62 89 THR A O 1
ATOM 728 N N . LYS A 1 90 ? 23.406 -20.578 -11.922 1 98.62 90 LYS A N 1
ATOM 729 C CA . LYS A 1 90 ? 23.047 -21.938 -12.289 1 98.62 90 LYS A CA 1
ATOM 730 C C . LYS A 1 90 ? 22.812 -22.062 -13.789 1 98.62 90 LYS A C 1
ATOM 732 O O . LYS A 1 90 ? 23.234 -23.047 -14.406 1 98.62 90 LYS A O 1
ATOM 737 N N . TYR A 1 91 ? 22.172 -21.094 -14.344 1 98.62 91 TYR A N 1
ATOM 738 C CA . TYR A 1 91 ? 21.75 -21.219 -15.734 1 98.62 91 TYR A CA 1
ATOM 739 C C . TYR A 1 91 ? 22.594 -20.344 -16.641 1 98.62 91 TYR A C 1
ATOM 741 O O . TYR A 1 91 ? 22.328 -20.234 -17.844 1 98.62 91 TYR A O 1
ATOM 749 N N . GLY A 1 92 ? 23.625 -19.719 -16.094 1 98.31 92 GLY A N 1
ATOM 750 C CA . GLY A 1 92 ? 24.516 -18.891 -16.891 1 98.31 92 GLY A CA 1
ATOM 751 C C . GLY A 1 92 ? 23.859 -17.656 -17.469 1 98.31 92 GLY A C 1
ATOM 752 O O . GLY A 1 92 ? 24.047 -17.344 -18.641 1 98.31 92 GLY A O 1
ATOM 753 N N . LEU A 1 93 ? 23.078 -17.016 -16.688 1 98.62 93 LEU A N 1
ATOM 754 C CA . LEU A 1 93 ? 22.359 -15.828 -17.125 1 98.62 93 LEU A CA 1
ATOM 755 C C . LEU A 1 93 ? 22.891 -14.586 -16.406 1 98.62 93 LEU A C 1
ATOM 757 O O . LEU A 1 93 ? 23.469 -14.688 -15.328 1 98.62 93 LEU A O 1
ATOM 761 N N . GLU A 1 94 ? 22.641 -13.406 -17.031 1 98.12 94 GLU A N 1
ATOM 762 C CA . GLU A 1 94 ? 22.875 -12.148 -16.328 1 98.12 94 GLU A CA 1
ATOM 763 C C . GLU A 1 94 ? 21.828 -11.914 -15.25 1 98.12 94 GLU A C 1
ATOM 765 O O . GLU A 1 94 ? 20.641 -12.203 -15.453 1 98.12 94 GLU A O 1
ATOM 770 N N . ILE A 1 95 ? 22.281 -11.375 -14.172 1 97.94 95 ILE A N 1
ATOM 771 C CA . ILE A 1 95 ? 21.359 -11.102 -13.07 1 97.94 95 ILE A CA 1
ATOM 772 C C . ILE A 1 95 ? 20.234 -10.172 -13.547 1 97.94 95 ILE A C 1
ATOM 774 O O . ILE A 1 95 ? 19.094 -10.312 -13.141 1 97.94 95 ILE A O 1
ATOM 778 N N . ALA A 1 96 ? 20.547 -9.219 -14.422 1 98 96 ALA A N 1
ATOM 779 C CA . ALA A 1 96 ? 19.531 -8.305 -14.953 1 98 96 ALA A CA 1
ATOM 780 C C . ALA A 1 96 ? 18.469 -9.055 -15.734 1 98 96 ALA A C 1
ATOM 782 O O . ALA A 1 96 ? 17.281 -8.688 -15.695 1 98 96 ALA A O 1
ATOM 783 N N . THR A 1 97 ? 18.875 -10.094 -16.438 1 98.38 97 THR A N 1
ATOM 784 C CA . THR A 1 97 ? 17.953 -10.938 -17.172 1 98.38 97 THR A CA 1
ATOM 785 C C . THR A 1 97 ? 17 -11.664 -16.219 1 98.38 97 THR A C 1
ATOM 787 O O . THR A 1 97 ? 15.789 -11.688 -16.438 1 98.38 97 THR A O 1
ATOM 790 N N . VAL A 1 98 ? 17.547 -12.211 -15.18 1 98.44 98 VAL A N 1
ATOM 791 C CA . VAL A 1 98 ? 16.766 -12.977 -14.219 1 98.44 98 VAL A CA 1
ATOM 792 C C . VAL A 1 98 ? 15.766 -12.062 -13.516 1 98.44 98 VAL A C 1
ATOM 794 O O . VAL A 1 98 ? 14.602 -12.406 -13.352 1 98.44 98 VAL A O 1
ATOM 797 N N . LYS A 1 99 ? 16.219 -10.883 -13.133 1 97.44 99 LYS A N 1
ATOM 798 C CA . LYS A 1 99 ? 15.352 -9.93 -12.453 1 97.44 99 LYS A CA 1
ATOM 799 C C . LYS A 1 99 ? 14.227 -9.461 -13.375 1 97.44 99 LYS A C 1
ATOM 801 O O . LYS A 1 99 ? 13.086 -9.289 -12.93 1 97.44 99 LYS A O 1
ATOM 806 N N . ALA A 1 100 ? 14.539 -9.266 -14.617 1 97.06 100 ALA A N 1
ATOM 807 C CA . ALA A 1 100 ? 13.523 -8.844 -15.586 1 97.06 100 ALA A CA 1
ATOM 808 C C . ALA A 1 100 ? 12.445 -9.914 -15.75 1 97.06 100 ALA A C 1
ATOM 810 O O . ALA A 1 100 ? 11.25 -9.609 -15.734 1 97.06 100 ALA A O 1
ATOM 811 N N . VAL A 1 101 ? 12.883 -11.133 -15.883 1 97.44 101 VAL A N 1
ATOM 812 C CA . VAL A 1 101 ? 11.953 -12.242 -16.078 1 97.44 101 VAL A CA 1
ATOM 813 C C . VAL A 1 101 ? 11.117 -12.438 -14.812 1 97.44 101 VAL A C 1
ATOM 815 O O . VAL A 1 101 ? 9.906 -12.664 -14.891 1 97.44 101 VAL A O 1
ATOM 818 N N . ASN A 1 102 ? 11.766 -12.375 -13.664 1 96.5 102 ASN A N 1
ATOM 819 C CA . ASN A 1 102 ? 11.039 -12.477 -12.398 1 96.5 102 ASN A CA 1
ATOM 820 C C . ASN A 1 102 ? 9.961 -11.406 -12.273 1 96.5 102 ASN A C 1
ATOM 822 O O . ASN A 1 102 ? 8.836 -11.695 -11.867 1 96.5 102 ASN A O 1
ATOM 826 N N . GLU A 1 103 ? 10.297 -10.188 -12.594 1 93.5 103 GLU A N 1
ATOM 827 C CA . GLU A 1 103 ? 9.359 -9.07 -12.492 1 93.5 103 GLU A CA 1
ATOM 828 C C . GLU A 1 103 ? 8.164 -9.273 -13.422 1 93.5 103 GLU A C 1
ATOM 830 O O . GLU A 1 103 ? 7.023 -9.016 -13.039 1 93.5 103 GLU A O 1
ATOM 835 N N . VAL A 1 104 ? 8.422 -9.719 -14.609 1 94 104 VAL A N 1
ATOM 836 C CA . VAL A 1 104 ? 7.398 -9.703 -15.648 1 94 104 VAL A CA 1
ATOM 837 C C . VAL A 1 104 ? 6.59 -11 -15.594 1 94 104 VAL A C 1
ATOM 839 O O . VAL A 1 104 ? 5.379 -10.984 -15.828 1 94 104 VAL A O 1
ATOM 842 N N . GLU A 1 105 ? 7.285 -12.047 -15.211 1 92.38 105 GLU A N 1
ATOM 843 C CA . GLU A 1 105 ? 6.645 -13.344 -15.406 1 92.38 105 GLU A CA 1
ATOM 844 C C . GLU A 1 105 ? 6.113 -13.898 -14.086 1 92.38 105 GLU A C 1
ATOM 846 O O . GLU A 1 105 ? 5.324 -14.852 -14.078 1 92.38 105 GLU A O 1
ATOM 851 N N . SER A 1 106 ? 6.527 -13.352 -12.984 1 92.56 106 SER A N 1
ATOM 852 C CA . SER A 1 106 ? 5.988 -13.797 -11.703 1 92.56 106 SER A CA 1
ATOM 853 C C . SER A 1 106 ? 4.746 -12.992 -11.32 1 92.56 106 SER A C 1
ATOM 855 O O . SER A 1 106 ? 4.598 -11.836 -11.727 1 92.56 106 SER A O 1
ATOM 857 N N . ARG A 1 107 ? 3.873 -13.555 -10.555 1 84.62 107 ARG A N 1
ATOM 858 C CA . ARG A 1 107 ? 2.65 -12.906 -10.102 1 84.62 107 ARG A CA 1
ATOM 859 C C . ARG A 1 107 ? 2.846 -12.266 -8.734 1 84.62 107 ARG A C 1
ATOM 861 O O . ARG A 1 107 ? 1.939 -12.281 -7.898 1 84.62 107 ARG A O 1
ATOM 868 N N . GLY A 1 108 ? 4.062 -11.906 -8.5 1 82.56 108 GLY A N 1
ATOM 869 C CA . GLY A 1 108 ? 4.301 -11.297 -7.207 1 82.56 108 GLY A CA 1
ATOM 870 C C . GLY A 1 108 ? 4.48 -12.305 -6.094 1 82.56 108 GLY A C 1
ATOM 871 O O . GLY A 1 108 ? 5.266 -13.25 -6.227 1 82.56 108 GLY A O 1
ATOM 872 N N . LYS A 1 109 ? 3.754 -12.055 -4.961 1 88.56 109 LYS A N 1
ATOM 873 C CA . LYS A 1 109 ? 3.854 -12.977 -3.834 1 88.56 109 LYS A CA 1
ATOM 874 C C . LYS A 1 109 ? 3.258 -14.336 -4.18 1 88.56 109 LYS A C 1
ATOM 876 O O . LYS A 1 109 ? 2.131 -14.422 -4.676 1 88.56 109 LYS A O 1
ATOM 881 N N . GLY A 1 110 ? 3.986 -15.352 -3.908 1 93.31 110 GLY A N 1
ATOM 882 C CA . GLY A 1 110 ? 3.619 -16.688 -4.34 1 93.31 110 GLY A CA 1
ATOM 883 C C . GLY A 1 110 ? 2.771 -17.438 -3.322 1 93.31 110 GLY A C 1
ATOM 884 O O . GLY A 1 110 ? 2.342 -18.562 -3.57 1 93.31 110 GLY A O 1
ATOM 885 N N . PHE A 1 111 ? 2.498 -16.812 -2.24 1 94.06 111 PHE A N 1
ATOM 886 C CA . PHE A 1 111 ? 1.742 -17.453 -1.172 1 94.06 111 PHE A CA 1
ATOM 887 C C . PHE A 1 111 ? 0.519 -16.625 -0.801 1 94.06 111 PHE A C 1
ATOM 889 O O . PHE A 1 111 ? 0.548 -15.391 -0.883 1 94.06 111 PHE A O 1
ATOM 896 N N . LEU A 1 112 ? -0.527 -17.281 -0.444 1 92.44 112 LEU A N 1
ATOM 897 C CA . LEU A 1 112 ? -1.727 -16.656 0.098 1 92.44 112 LEU A CA 1
ATOM 898 C C . LEU A 1 112 ? -1.475 -16.125 1.507 1 92.44 112 LEU A C 1
ATOM 900 O O . LEU A 1 112 ? -0.458 -16.453 2.123 1 92.44 112 LEU A O 1
ATOM 904 N N . VAL A 1 113 ? -2.412 -15.352 1.984 1 90.25 113 VAL A N 1
ATOM 905 C CA . VAL A 1 113 ? -2.268 -14.742 3.305 1 90.25 113 VAL A CA 1
ATOM 906 C C . VAL A 1 113 ? -2.328 -15.828 4.379 1 90.25 113 VAL A C 1
ATOM 908 O O . VAL A 1 113 ? -1.899 -15.609 5.516 1 90.25 113 VAL A O 1
ATOM 911 N N . ASP A 1 114 ? -2.814 -17.016 4.039 1 89.88 114 ASP A N 1
ATOM 912 C CA . ASP A 1 114 ? -2.896 -18.078 5.027 1 89.88 114 ASP A CA 1
ATOM 913 C C . ASP A 1 114 ? -1.678 -19 4.949 1 89.88 114 ASP A C 1
ATOM 915 O O . ASP A 1 114 ? -1.62 -20.031 5.637 1 89.88 114 ASP A O 1
ATOM 919 N N . GLY A 1 115 ? -0.785 -18.719 4.09 1 91.81 115 GLY A N 1
ATOM 920 C CA . GLY A 1 115 ? 0.499 -19.406 4.09 1 91.81 115 GLY A CA 1
ATOM 921 C C . GLY A 1 115 ? 0.602 -20.484 3.023 1 91.81 115 GLY A C 1
ATOM 922 O O . GLY A 1 115 ? 1.686 -21.016 2.773 1 91.81 115 GLY A O 1
ATOM 923 N N . ARG A 1 116 ? -0.448 -20.875 2.34 1 96.12 116 ARG A N 1
ATOM 924 C CA . ARG A 1 116 ? -0.4 -21.859 1.269 1 96.12 116 ARG A CA 1
ATOM 925 C C . ARG A 1 116 ? 0.055 -21.219 -0.042 1 96.12 116 ARG A C 1
ATOM 927 O O . ARG A 1 116 ? -0.174 -20.031 -0.275 1 96.12 116 ARG A O 1
ATOM 934 N N . ALA A 1 117 ? 0.643 -22 -0.892 1 96.88 117 ALA A N 1
ATOM 935 C CA . ALA A 1 117 ? 1.041 -21.516 -2.211 1 96.88 117 ALA A CA 1
ATOM 936 C C . ALA A 1 117 ? -0.174 -21.078 -3.025 1 96.88 117 ALA A C 1
ATOM 938 O O . ALA A 1 117 ? -1.222 -21.719 -2.984 1 96.88 117 ALA A O 1
ATOM 939 N N . LYS A 1 118 ? -0.015 -20.016 -3.742 1 95.56 118 LYS A N 1
ATOM 940 C CA . LYS A 1 118 ? -1.078 -19.625 -4.664 1 95.56 118 LYS A CA 1
ATOM 941 C C . LYS A 1 118 ? -1.283 -20.672 -5.746 1 95.56 118 LYS A C 1
ATOM 943 O O . LYS A 1 118 ? -0.315 -21.234 -6.266 1 95.56 118 LYS A O 1
ATOM 948 N N . ILE A 1 119 ? -2.568 -20.891 -6.031 1 98.06 119 ILE A N 1
ATOM 949 C CA . ILE A 1 119 ? -2.838 -21.859 -7.082 1 98.06 119 ILE A CA 1
ATOM 950 C C . ILE A 1 119 ? -3.98 -21.375 -7.965 1 98.06 119 ILE A C 1
ATOM 952 O O . ILE A 1 119 ? -4.711 -20.453 -7.586 1 98.06 119 ILE A O 1
ATOM 956 N N . LEU A 1 120 ? -4.059 -21.906 -9.125 1 97.12 120 LEU A N 1
ATOM 957 C CA . LEU A 1 120 ? -5.211 -21.797 -10.016 1 97.12 120 LEU A CA 1
ATOM 958 C C . LEU A 1 120 ? -5.621 -23.156 -10.547 1 97.12 120 LEU A C 1
ATOM 960 O O . LEU A 1 120 ? -4.895 -23.766 -11.336 1 97.12 120 LEU A O 1
ATOM 964 N N . PHE A 1 121 ? -6.762 -23.656 -10.062 1 98.56 121 PHE A N 1
ATOM 965 C CA . PHE A 1 121 ? -7.266 -24.969 -10.469 1 98.56 121 PHE A CA 1
ATOM 966 C C . PHE A 1 121 ? -7.965 -24.891 -11.82 1 98.56 121 PHE A C 1
ATOM 968 O O . PHE A 1 121 ? -8.797 -24 -12.039 1 98.56 121 PHE A O 1
ATOM 975 N N . GLU A 1 122 ? -7.621 -25.766 -12.672 1 98.5 122 GLU A N 1
ATOM 976 C CA . GLU A 1 122 ? -8.156 -25.797 -14.031 1 98.5 122 GLU A CA 1
ATOM 977 C C . GLU A 1 122 ? -9 -27.047 -14.258 1 98.5 122 GLU A C 1
ATOM 979 O O . GLU A 1 122 ? -8.453 -28.125 -14.523 1 98.5 122 GLU A O 1
ATOM 984 N N . GLY A 1 123 ? -10.305 -26.812 -14.32 1 98.69 123 GLY A N 1
ATOM 985 C CA . GLY A 1 123 ? -11.211 -27.938 -14.422 1 98.69 123 GLY A CA 1
ATOM 986 C C . GLY A 1 123 ? -11.109 -28.672 -15.75 1 98.69 123 GLY A C 1
ATOM 987 O O . GLY A 1 123 ? -11.32 -29.891 -15.812 1 98.69 123 GLY A O 1
ATOM 988 N N . HIS A 1 124 ? -10.797 -27.984 -16.828 1 98.75 124 HIS A N 1
ATOM 989 C CA . HIS A 1 124 ? -10.648 -28.625 -18.125 1 98.75 124 HIS A CA 1
ATOM 990 C C . HIS A 1 124 ? -9.367 -29.453 -18.188 1 98.75 124 HIS A C 1
ATOM 992 O O . HIS A 1 124 ? -9.305 -30.453 -18.891 1 98.75 124 HIS A O 1
ATOM 998 N N . VAL A 1 125 ? -8.375 -29 -17.453 1 98.81 125 VAL A N 1
ATOM 999 C CA . VAL A 1 125 ? -7.152 -29.797 -17.344 1 98.81 125 VAL A CA 1
ATOM 1000 C C . VAL A 1 125 ? -7.414 -31.047 -16.5 1 98.81 125 VAL A C 1
ATOM 1002 O O . VAL A 1 125 ? -6.898 -32.125 -16.812 1 98.81 125 VAL A O 1
ATOM 1005 N N . PHE A 1 126 ? -8.25 -30.875 -15.469 1 98.88 126 PHE A N 1
ATOM 1006 C CA . PHE A 1 126 ? -8.625 -32 -14.648 1 98.88 126 PHE A CA 1
ATOM 1007 C C . PHE A 1 126 ? -9.336 -33.062 -15.484 1 98.88 126 PHE A C 1
ATOM 1009 O O . PHE A 1 126 ? -9.047 -34.281 -15.352 1 98.88 126 PHE A O 1
ATOM 1016 N N . TRP A 1 127 ? -10.164 -32.625 -16.391 1 98.75 127 TRP A N 1
ATOM 1017 C CA . TRP A 1 127 ? -10.828 -33.531 -17.344 1 98.75 127 TRP A CA 1
ATOM 1018 C C . TRP A 1 127 ? -9.805 -34.344 -18.125 1 98.75 127 TRP A C 1
ATOM 1020 O O . TRP A 1 127 ? -9.891 -35.562 -18.188 1 98.75 127 TRP A O 1
ATOM 1030 N N . LYS A 1 128 ? -8.828 -33.719 -18.625 1 98.75 128 LYS A N 1
ATOM 1031 C CA . LYS A 1 128 ? -7.797 -34.375 -19.438 1 98.75 128 LYS A CA 1
ATOM 1032 C C . LYS A 1 128 ? -6.91 -35.281 -18.594 1 98.75 128 LYS A C 1
ATOM 1034 O O . LYS A 1 128 ? -6.5 -36.344 -19.047 1 98.75 128 LYS A O 1
ATOM 1039 N N . GLN A 1 129 ? -6.625 -34.781 -17.406 1 98.69 129 GLN A N 1
ATOM 1040 C CA . GLN A 1 129 ? -5.758 -35.562 -16.531 1 98.69 129 GLN A CA 1
ATOM 1041 C C . GLN A 1 129 ? -6.434 -36.844 -16.109 1 98.69 129 GLN A C 1
ATOM 1043 O O . GLN A 1 129 ? -5.77 -37.875 -15.953 1 98.69 129 GLN A O 1
ATOM 1048 N N . LEU A 1 130 ? -7.711 -36.812 -15.891 1 98.5 130 LEU A N 1
ATOM 1049 C CA . LEU A 1 130 ? -8.438 -38.031 -15.586 1 98.5 130 LEU A CA 1
ATOM 1050 C C . LEU A 1 130 ? -8.391 -39 -16.766 1 98.5 130 LEU A C 1
ATOM 1052 O O . LEU A 1 130 ? -8.078 -40.188 -16.594 1 98.5 130 LEU A O 1
ATOM 1056 N N . LYS A 1 131 ? -8.586 -38.5 -17.953 1 98.38 131 LYS A N 1
ATOM 1057 C CA . LYS A 1 131 ? -8.539 -39.344 -19.156 1 98.38 131 LYS A CA 1
ATOM 1058 C C . LYS A 1 131 ? -7.168 -39.969 -19.312 1 98.38 131 LYS A C 1
ATOM 1060 O O . LYS A 1 131 ? -7.074 -41.156 -19.609 1 98.38 131 LYS A O 1
ATOM 1065 N N . SER A 1 132 ? -6.203 -39.25 -19.094 1 98.06 132 SER A N 1
ATOM 1066 C CA . SER A 1 132 ? -4.84 -39.719 -19.281 1 98.06 132 SER A CA 1
ATOM 1067 C C . SER A 1 132 ? -4.496 -40.812 -18.266 1 98.06 132 SER A C 1
ATOM 1069 O O . SER A 1 132 ? -3.545 -41.562 -18.469 1 98.06 132 SER A O 1
ATOM 1071 N N . ARG A 1 133 ? -5.32 -40.938 -17.25 1 97.5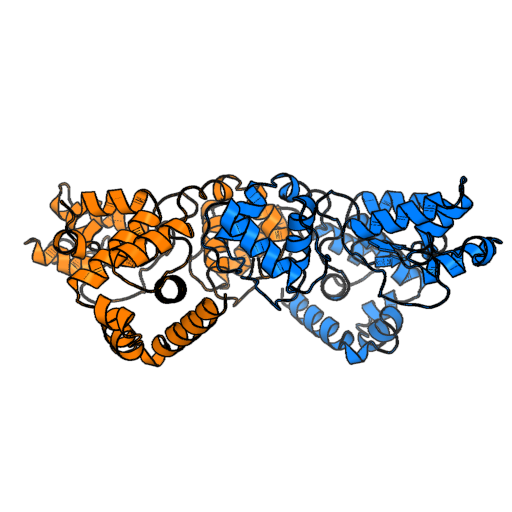 133 ARG A N 1
ATOM 1072 C CA . ARG A 1 133 ? -5.082 -41.906 -16.188 1 97.5 133 ARG A CA 1
ATOM 1073 C C . ARG A 1 133 ? -6.09 -43.031 -16.266 1 97.5 133 ARG A C 1
ATOM 1075 O O . ARG A 1 133 ? -6.262 -43.781 -15.305 1 97.5 133 ARG A O 1
ATOM 1082 N N . GLY A 1 134 ? -6.809 -43.062 -17.359 1 97.38 134 GLY A N 1
ATOM 1083 C CA . GLY A 1 134 ? -7.715 -44.156 -17.641 1 97.38 134 GLY A CA 1
ATOM 1084 C C . GLY A 1 134 ? -9.078 -44 -16.984 1 97.38 134 GLY A C 1
ATOM 1085 O O . GLY A 1 134 ? -9.844 -44.938 -16.875 1 97.38 134 GLY A O 1
ATOM 1086 N N . VAL A 1 135 ? -9.352 -42.812 -16.484 1 97.94 135 VAL A N 1
ATOM 1087 C CA . VAL A 1 135 ? -10.648 -42.562 -15.883 1 97.94 135 VAL A CA 1
ATOM 1088 C C . VAL A 1 135 ? -11.523 -41.781 -16.875 1 97.94 135 VAL A C 1
ATOM 1090 O O . VAL A 1 135 ? -11.086 -40.812 -17.484 1 97.94 135 VAL A O 1
ATOM 1093 N N . ASP A 1 136 ? -12.734 -42.219 -17.125 1 98 136 ASP A N 1
ATOM 1094 C CA . ASP A 1 136 ? -13.688 -41.5 -17.953 1 98 136 ASP A CA 1
ATOM 1095 C C . ASP A 1 136 ? -14.32 -40.344 -17.172 1 98 136 ASP A C 1
ATOM 1097 O O . ASP A 1 136 ? -15.164 -40.594 -16.297 1 98 136 ASP A O 1
ATOM 1101 N N . PRO A 1 137 ? -13.977 -39.156 -17.453 1 97.88 137 PRO A N 1
ATOM 1102 C CA . PRO A 1 137 ? -14.5 -38.031 -16.672 1 97.88 137 PRO A CA 1
ATOM 1103 C C . PRO A 1 137 ? -16.016 -37.938 -16.734 1 97.88 137 PRO A C 1
ATOM 1105 O O . PRO A 1 137 ? -16.641 -37.406 -15.805 1 97.88 137 PRO A O 1
ATOM 1108 N N . ASN A 1 138 ? -16.609 -38.469 -17.812 1 97.69 138 ASN A N 1
ATOM 1109 C CA . ASN A 1 138 ? -18.062 -38.406 -17.953 1 97.69 138 ASN A CA 1
ATOM 1110 C C . ASN A 1 138 ? -18.766 -39.156 -16.797 1 97.69 138 ASN A C 1
ATOM 1112 O O . ASN A 1 138 ? -19.859 -38.75 -16.391 1 97.69 138 ASN A O 1
ATOM 1116 N N . ALA A 1 139 ? -18.141 -40.125 -16.359 1 97.5 139 ALA A N 1
ATOM 1117 C CA . ALA A 1 139 ? -18.719 -40.938 -15.273 1 97.5 139 ALA A CA 1
ATOM 1118 C C . ALA A 1 139 ? -18.797 -40.125 -13.977 1 97.5 139 ALA A C 1
ATOM 1120 O O . ALA A 1 139 ? -19.5 -40.531 -13.039 1 97.5 139 ALA A O 1
ATOM 1121 N N . HIS A 1 140 ? -18.109 -39 -13.914 1 97.12 140 HIS A N 1
ATOM 1122 C CA . HIS A 1 140 ? -18.047 -38.219 -12.688 1 97.12 140 HIS A CA 1
ATOM 1123 C C . HIS A 1 140 ? -18.547 -36.812 -12.906 1 97.12 140 HIS A C 1
ATOM 1125 O O . HIS A 1 140 ? -18.531 -36 -11.984 1 97.12 140 HIS A O 1
ATOM 1131 N N . PHE A 1 141 ? -18.891 -36.5 -14.133 1 96.62 141 PHE A N 1
ATOM 1132 C CA . PHE A 1 141 ? -19.406 -35.188 -14.484 1 96.62 141 PHE A CA 1
ATOM 1133 C C . PHE A 1 141 ? -20.891 -35.094 -14.125 1 96.62 141 PHE A C 1
ATOM 1135 O O . PHE A 1 141 ? -21.719 -35.812 -14.672 1 96.62 141 PHE A O 1
ATOM 1142 N N . ASN A 1 142 ? -21.266 -34.312 -13.219 1 96 142 ASN A N 1
ATOM 1143 C CA . ASN A 1 142 ? -22.641 -34.062 -12.773 1 96 142 ASN A CA 1
ATOM 1144 C C . ASN A 1 142 ? -22.812 -32.656 -12.203 1 96 142 ASN A C 1
ATOM 1146 O O . ASN A 1 142 ? -21.922 -31.828 -12.328 1 96 142 ASN A O 1
ATOM 1150 N N . GLN A 1 143 ? -23.969 -32.406 -11.633 1 95 143 GLN A N 1
ATOM 1151 C CA . GLN A 1 143 ? -24.297 -31.078 -11.141 1 95 143 GLN A CA 1
ATOM 1152 C C . GLN A 1 143 ? -23.375 -30.656 -10.008 1 95 143 GLN A C 1
ATOM 1154 O O . GLN A 1 143 ? -23.016 -29.484 -9.883 1 95 143 GLN A O 1
ATOM 1159 N N . GLN A 1 144 ? -22.891 -31.609 -9.258 1 95.56 144 GLN A N 1
ATOM 1160 C CA . GLN A 1 144 ? -22.062 -31.328 -8.094 1 95.56 144 GLN A CA 1
ATOM 1161 C C . GLN A 1 144 ? -20.609 -31.109 -8.484 1 95.56 144 GLN A C 1
ATOM 1163 O O . GLN A 1 144 ? -19.859 -30.422 -7.777 1 95.56 144 GLN A O 1
ATOM 1168 N N . THR A 1 145 ? -20.172 -31.609 -9.664 1 97.94 145 THR A N 1
ATOM 1169 C CA . THR A 1 145 ? -18.766 -31.562 -10.008 1 97.94 145 THR A CA 1
ATOM 1170 C C . THR A 1 145 ? -18.516 -30.641 -11.195 1 97.94 145 THR A C 1
ATOM 1172 O O . THR A 1 145 ? -17.375 -30.422 -11.602 1 97.94 145 THR A O 1
ATOM 1175 N N . SER A 1 146 ? -19.547 -29.984 -11.734 1 97.25 146 SER A N 1
ATOM 1176 C CA . SER A 1 146 ? -19.469 -29.25 -12.984 1 97.25 146 SER A CA 1
ATOM 1177 C C . SER A 1 146 ? -18.609 -27.984 -12.828 1 97.25 146 SER A C 1
ATOM 1179 O O . SER A 1 146 ? -18.141 -27.422 -13.82 1 97.25 146 SER A O 1
ATOM 1181 N N . ASP A 1 147 ? -18.328 -27.562 -11.641 1 97.31 147 ASP A N 1
ATOM 1182 C CA . ASP A 1 147 ? -17.531 -26.359 -11.43 1 97.31 147 ASP A CA 1
ATOM 1183 C C . ASP A 1 147 ? -16.047 -26.688 -11.328 1 97.31 147 ASP A C 1
ATOM 1185 O O . ASP A 1 147 ? -15.203 -25.797 -11.344 1 97.31 147 ASP A O 1
ATOM 1189 N N . ILE A 1 148 ? -15.727 -27.984 -11.242 1 98.44 148 ILE A N 1
ATOM 1190 C CA . ILE A 1 148 ? -14.32 -28.359 -11.109 1 98.44 148 ILE A CA 1
ATOM 1191 C C . ILE A 1 148 ? -13.945 -29.344 -12.203 1 98.44 148 ILE A C 1
ATOM 1193 O O . ILE A 1 148 ? -12.773 -29.672 -12.375 1 98.44 148 ILE A O 1
ATOM 1197 N N . LEU A 1 149 ? -14.906 -29.922 -12.867 1 98.5 149 LEU A N 1
ATOM 1198 C CA . LEU A 1 149 ? -14.727 -30.906 -13.922 1 98.5 149 LEU A CA 1
ATOM 1199 C C . LEU A 1 149 ? -15.562 -30.562 -15.148 1 98.5 149 LEU A C 1
ATOM 1201 O O . LEU A 1 149 ? -16.797 -30.656 -15.117 1 98.5 149 LEU A O 1
ATOM 1205 N N . TYR A 1 150 ? -14.852 -30.141 -16.219 1 98.19 150 TYR A N 1
ATOM 1206 C CA . TYR A 1 150 ? -15.539 -29.766 -17.453 1 98.19 150 TYR A CA 1
ATOM 1207 C C . TYR A 1 150 ? -14.625 -29.906 -18.656 1 98.19 150 TYR A C 1
ATOM 1209 O O . TYR A 1 150 ? -13.406 -29.766 -18.547 1 98.19 150 TYR A O 1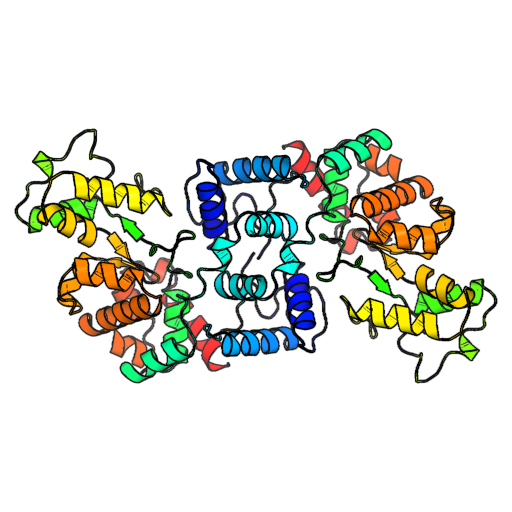
ATOM 1217 N N . PRO A 1 151 ? -15.148 -30.156 -19.844 1 97.12 151 PRO A N 1
ATOM 1218 C CA . PRO A 1 151 ? -14.344 -30.562 -21 1 97.12 151 PRO A CA 1
ATOM 1219 C C . PRO A 1 151 ? -13.633 -29.391 -21.656 1 97.12 151 PRO A C 1
ATOM 1221 O O . PRO A 1 151 ? -12.586 -29.562 -22.281 1 97.12 151 PRO A O 1
ATOM 1224 N N . GLU A 1 152 ? -14.203 -28.172 -21.531 1 97.19 152 GLU A N 1
ATOM 1225 C CA . GLU A 1 152 ? -13.656 -27.016 -22.234 1 97.19 152 GLU A CA 1
ATOM 1226 C C . GLU A 1 152 ? -13.227 -25.922 -21.266 1 97.19 152 GLU A C 1
ATOM 1228 O O . GLU A 1 152 ? -13.805 -25.781 -20.172 1 97.19 152 GLU A O 1
ATOM 1233 N N . TRP A 1 153 ? -12.273 -25.203 -21.672 1 96.31 153 TRP A N 1
ATOM 1234 C CA . TRP A 1 153 ? -11.758 -24.109 -20.844 1 96.31 153 TRP A CA 1
ATOM 1235 C C . TRP A 1 153 ? -12.836 -23.078 -20.562 1 96.31 153 TRP A C 1
ATOM 1237 O O . TRP A 1 153 ? -13.609 -22.719 -21.453 1 96.31 153 TRP A O 1
ATOM 1247 N N . THR A 1 154 ? -12.883 -22.625 -19.359 1 96 154 THR A N 1
ATOM 1248 C CA . THR A 1 154 ? -13.711 -21.516 -18.938 1 96 154 THR A CA 1
ATOM 1249 C C . THR A 1 154 ? -13.172 -20.891 -17.656 1 96 154 THR A C 1
ATOM 1251 O O . THR A 1 154 ? -12.617 -21.594 -16.812 1 96 154 THR A O 1
ATOM 1254 N N . ARG A 1 155 ? -13.289 -19.672 -17.531 1 91.44 155 ARG A N 1
ATOM 1255 C CA . ARG A 1 155 ? -12.891 -19 -16.297 1 91.44 155 ARG A CA 1
ATOM 1256 C C . ARG A 1 155 ? -14.086 -18.812 -15.367 1 91.44 155 ARG A C 1
ATOM 1258 O O . ARG A 1 155 ? -13.953 -18.219 -14.289 1 91.44 155 ARG A O 1
ATOM 1265 N N . SER A 1 156 ? -15.203 -19.219 -15.719 1 93.75 156 SER A N 1
ATOM 1266 C CA . SER A 1 156 ? -16.453 -18.922 -15.031 1 93.75 156 SER A CA 1
ATOM 1267 C C . SER A 1 156 ? -16.484 -19.516 -13.625 1 93.75 156 SER A C 1
ATOM 1269 O O . SER A 1 156 ? -17.234 -19.062 -12.773 1 93.75 156 SER A O 1
ATOM 1271 N N . HIS A 1 157 ? -15.586 -20.5 -13.43 1 93.81 157 HIS A N 1
ATOM 1272 C CA . HIS A 1 157 ? -15.672 -21.203 -12.164 1 93.81 157 HIS A CA 1
ATOM 1273 C C . HIS A 1 157 ? -14.547 -20.797 -11.219 1 93.81 157 HIS A C 1
ATOM 1275 O O . HIS A 1 157 ? -14.453 -21.297 -10.102 1 93.81 157 HIS A O 1
ATOM 1281 N N . TYR A 1 158 ? -13.711 -19.875 -11.719 1 93 158 TYR A N 1
ATOM 1282 C CA . TYR A 1 158 ? -12.602 -19.438 -10.875 1 93 158 TYR A CA 1
ATOM 1283 C C . TYR A 1 158 ? -13.109 -18.766 -9.609 1 93 158 TYR A C 1
ATOM 1285 O O . TYR A 1 158 ? -14.094 -18.016 -9.648 1 93 158 TYR A O 1
ATOM 1293 N N . LYS A 1 159 ? -12.453 -18.938 -8.469 1 90.12 159 LYS A N 1
ATOM 1294 C CA . LYS A 1 159 ? -12.797 -18.297 -7.207 1 90.12 159 LYS A CA 1
ATOM 1295 C C . LYS A 1 159 ? -11.68 -17.375 -6.738 1 90.12 159 LYS A C 1
ATOM 1297 O O . LYS A 1 159 ? -11.93 -16.406 -6.023 1 90.12 159 LYS A O 1
ATOM 1302 N N . GLY A 1 160 ? -10.516 -17.703 -7.137 1 90.56 160 GLY A N 1
ATOM 1303 C CA . GLY A 1 160 ? -9.352 -16.953 -6.688 1 90.56 160 GLY A CA 1
ATOM 1304 C C . GLY A 1 160 ? -9.023 -17.188 -5.227 1 90.56 160 GLY A C 1
ATOM 1305 O O . GLY A 1 160 ? -9.844 -17.719 -4.473 1 90.56 160 GLY A O 1
ATOM 1306 N N . GLY A 1 161 ? -7.793 -16.859 -4.836 1 92.5 161 GLY A N 1
ATOM 1307 C CA . GLY A 1 161 ? -7.367 -16.953 -3.449 1 92.5 161 GLY A CA 1
ATOM 1308 C C . GLY A 1 161 ? -7.539 -18.344 -2.869 1 92.5 161 GLY A C 1
ATOM 1309 O O . GLY A 1 161 ? -7.215 -19.344 -3.521 1 92.5 161 GLY A O 1
ATOM 1310 N N . ALA A 1 162 ? -8.039 -18.406 -1.645 1 94.06 162 ALA A N 1
ATOM 1311 C CA . ALA A 1 162 ? -8.203 -19.672 -0.936 1 94.06 162 ALA A CA 1
ATOM 1312 C C . ALA A 1 162 ? -9.312 -20.516 -1.561 1 94.06 162 ALA A C 1
ATOM 1314 O O . ALA A 1 162 ? -9.344 -21.734 -1.382 1 94.06 162 ALA A O 1
ATOM 1315 N N . GLY A 1 163 ? -10.133 -19.859 -2.314 1 94.12 163 GLY A N 1
ATOM 1316 C CA . GLY A 1 163 ? -11.219 -20.562 -2.973 1 94.12 163 GLY A CA 1
ATOM 1317 C C . GLY A 1 163 ? -10.727 -21.594 -3.975 1 94.12 163 GLY A C 1
ATOM 1318 O O . GLY A 1 163 ? -11.398 -22.594 -4.219 1 94.12 163 GLY A O 1
ATOM 1319 N N . GLU A 1 164 ? -9.602 -21.391 -4.484 1 96.56 164 GLU A N 1
ATOM 1320 C CA . GLU A 1 164 ? -9.047 -22.359 -5.434 1 96.56 164 GLU A CA 1
ATOM 1321 C C . GLU A 1 164 ? -8.648 -23.656 -4.734 1 96.56 164 GLU A C 1
ATOM 1323 O O . GLU A 1 164 ? -8.688 -24.719 -5.336 1 96.56 164 GLU A O 1
ATOM 1328 N N . TYR A 1 165 ? -8.312 -23.531 -3.498 1 97.44 165 TYR A N 1
ATOM 1329 C CA . TYR A 1 165 ? -8.016 -24.734 -2.73 1 97.44 165 TYR A CA 1
ATOM 1330 C C . TYR A 1 165 ? -9.289 -25.531 -2.443 1 97.44 165 TYR A C 1
ATOM 1332 O O . TYR A 1 165 ? -9.258 -26.766 -2.373 1 97.44 165 TYR A O 1
ATOM 1340 N N . ASP A 1 166 ? -10.383 -24.828 -2.264 1 96.25 166 ASP A N 1
ATOM 1341 C CA . ASP A 1 166 ? -11.664 -25.516 -2.131 1 96.25 166 ASP A CA 1
ATOM 1342 C C . ASP A 1 166 ? -11.977 -26.328 -3.385 1 96.25 166 ASP A C 1
ATOM 1344 O O . ASP A 1 166 ? -12.438 -27.469 -3.293 1 96.25 166 ASP A O 1
ATOM 1348 N N . ARG A 1 167 ? -11.703 -25.719 -4.512 1 97.75 167 ARG A N 1
ATOM 1349 C CA . ARG A 1 167 ? -11.938 -26.406 -5.777 1 97.75 167 ARG A CA 1
ATOM 1350 C C . ARG A 1 167 ? -11.008 -27.609 -5.926 1 97.75 167 ARG A C 1
ATOM 1352 O O . ARG A 1 167 ? -11.445 -28.688 -6.336 1 97.75 167 ARG A O 1
ATOM 1359 N N . LEU A 1 168 ? -9.789 -27.406 -5.582 1 98.62 168 LEU A N 1
ATOM 1360 C CA . LEU A 1 168 ? -8.805 -28.484 -5.641 1 98.62 168 LEU A CA 1
ATOM 1361 C C . LEU A 1 168 ? -9.227 -29.656 -4.754 1 98.62 168 LEU A C 1
ATOM 1363 O O . LEU A 1 168 ? -9.188 -30.812 -5.184 1 98.62 168 LEU A O 1
ATOM 1367 N N . GLN A 1 169 ? -9.656 -29.344 -3.525 1 98.31 169 GLN A N 1
ATOM 1368 C CA . GLN A 1 169 ? -10.047 -30.375 -2.574 1 98.31 169 GLN A CA 1
ATOM 1369 C C . GLN A 1 169 ? -11.289 -31.109 -3.053 1 98.31 169 GLN A C 1
ATOM 1371 O O . GLN A 1 169 ? -11.383 -32.344 -2.906 1 98.31 169 GLN A O 1
ATOM 1376 N N . LYS A 1 170 ? -12.188 -30.344 -3.553 1 98.06 170 LYS A N 1
ATOM 1377 C CA . LYS A 1 170 ? -13.383 -30.953 -4.113 1 98.06 170 LYS A CA 1
ATOM 1378 C C . LYS A 1 170 ? -13.031 -31.969 -5.195 1 98.06 170 LYS A C 1
ATOM 1380 O O . LYS A 1 170 ? -13.633 -33.031 -5.266 1 98.06 170 LYS A O 1
ATOM 1385 N N . ALA A 1 171 ? -12.109 -31.641 -6.02 1 98.69 171 ALA A N 1
ATOM 1386 C CA . ALA A 1 171 ? -11.656 -32.531 -7.086 1 98.69 171 ALA A CA 1
ATOM 1387 C C . ALA A 1 171 ? -10.992 -33.781 -6.512 1 98.69 171 ALA A C 1
ATOM 1389 O O . ALA A 1 171 ? -11.258 -34.906 -6.969 1 98.69 171 ALA A O 1
ATOM 1390 N N . ARG A 1 172 ? -10.188 -33.625 -5.551 1 98.31 172 ARG A N 1
ATOM 1391 C CA . ARG A 1 172 ? -9.516 -34.75 -4.898 1 98.31 172 ARG A CA 1
ATOM 1392 C C . ARG A 1 172 ? -10.523 -35.719 -4.305 1 98.31 172 ARG A C 1
ATOM 1394 O O . ARG A 1 172 ? -10.281 -36.938 -4.277 1 98.31 172 ARG A O 1
ATOM 1401 N N . ASP A 1 173 ? -11.594 -35.156 -3.893 1 97.44 173 ASP A N 1
ATOM 1402 C CA . ASP A 1 173 ? -12.531 -35.938 -3.07 1 97.44 173 ASP A CA 1
ATOM 1403 C C . ASP A 1 173 ? -13.562 -36.656 -3.938 1 97.44 173 ASP A C 1
ATOM 1405 O O . ASP A 1 173 ? -14.438 -37.344 -3.42 1 97.44 173 ASP A O 1
ATOM 1409 N N . ILE A 1 174 ? -13.523 -36.438 -5.195 1 97.44 174 ILE A N 1
ATOM 1410 C CA . ILE A 1 174 ? -14.5 -37.094 -6.066 1 97.44 174 ILE A CA 1
ATOM 1411 C C . ILE A 1 174 ? -14.453 -38.594 -5.871 1 97.44 174 ILE A C 1
ATOM 1413 O O . ILE A 1 174 ? -15.484 -39.281 -5.879 1 97.44 174 ILE A O 1
ATOM 1417 N N . SER A 1 175 ? -13.289 -39.125 -5.754 1 95.25 175 SER A N 1
ATOM 1418 C CA . SER A 1 175 ? -13.086 -40.562 -5.488 1 95.25 175 SER A CA 1
ATOM 1419 C C . SER A 1 175 ? -11.875 -40.781 -4.586 1 95.25 175 SER A C 1
ATOM 1421 O O . SER A 1 175 ? -10.883 -40.062 -4.676 1 95.25 175 SER A O 1
ATOM 1423 N N . PRO A 1 176 ? -12.086 -41.812 -3.73 1 92.56 176 PRO A N 1
ATOM 1424 C CA . PRO A 1 176 ? -10.938 -42.125 -2.863 1 92.56 176 PRO A CA 1
ATOM 1425 C C . PRO A 1 176 ? -9.758 -42.688 -3.627 1 92.56 176 PRO A C 1
ATOM 1427 O O . PRO A 1 176 ? -9.938 -43.312 -4.676 1 92.56 176 PRO A O 1
ATOM 1430 N N . GLY A 1 177 ? -8.594 -42.5 -3.131 1 89.69 177 GLY A N 1
ATOM 1431 C CA . GLY A 1 177 ? -7.402 -43.062 -3.744 1 89.69 177 GLY A CA 1
ATOM 1432 C C . GLY A 1 177 ? -6.477 -42 -4.32 1 89.69 177 GLY A C 1
ATOM 1433 O O . GLY A 1 177 ? -6.82 -40.812 -4.348 1 89.69 177 GLY A O 1
ATOM 1434 N N . GLN A 1 178 ? -5.402 -42.469 -4.957 1 95.38 178 GLN A N 1
ATOM 1435 C CA . GLN A 1 178 ? -4.328 -41.562 -5.348 1 95.38 178 GLN A CA 1
ATOM 1436 C C . GLN A 1 178 ? -4.555 -41.031 -6.754 1 95.38 178 GLN A C 1
ATOM 1438 O O . GLN A 1 178 ? -4.066 -39.938 -7.09 1 95.38 178 GLN A O 1
ATOM 1443 N N . THR A 1 179 ? -5.375 -41.719 -7.5 1 97.12 179 THR A N 1
ATOM 1444 C CA . THR A 1 179 ? -5.555 -41.344 -8.898 1 97.12 179 THR A CA 1
ATOM 1445 C C . THR A 1 179 ? -6.191 -39.969 -9.008 1 97.12 179 THR A C 1
ATOM 1447 O O . THR A 1 179 ? -5.68 -39.094 -9.719 1 97.12 179 THR A O 1
ATOM 1450 N N . PHE A 1 180 ? -7.293 -39.75 -8.281 1 97.81 180 PHE A N 1
ATOM 1451 C CA . PHE A 1 180 ? -7.996 -38.469 -8.359 1 97.81 180 PHE A CA 1
ATOM 1452 C C . PHE A 1 180 ? -7.176 -37.344 -7.711 1 97.81 180 PHE A C 1
ATOM 1454 O O . PHE A 1 180 ? -7.141 -36.219 -8.211 1 97.81 180 PHE A O 1
ATOM 1461 N N . SER A 1 181 ? -6.516 -37.719 -6.648 1 98.12 181 SER A N 1
ATOM 1462 C CA . SER A 1 181 ? -5.656 -36.75 -5.996 1 98.12 181 SER A CA 1
ATOM 1463 C C . SER A 1 181 ? -4.523 -36.312 -6.918 1 98.12 181 SER A C 1
ATOM 1465 O O . SER A 1 181 ? -4.262 -35.094 -7.062 1 98.12 181 SER A O 1
ATOM 1467 N N . ASP A 1 182 ? -3.916 -37.25 -7.547 1 98.56 182 ASP A N 1
ATOM 1468 C CA . ASP A 1 182 ? -2.83 -36.938 -8.477 1 98.56 182 ASP A CA 1
ATOM 1469 C C . ASP A 1 182 ? -3.334 -36.125 -9.664 1 98.56 182 ASP A C 1
ATOM 1471 O O . ASP A 1 182 ? -2.676 -35.188 -10.094 1 98.56 182 ASP A O 1
ATOM 1475 N N . ALA A 1 183 ? -4.473 -36.562 -10.156 1 98.81 183 ALA A N 1
ATOM 1476 C CA . ALA A 1 183 ? -5.051 -35.844 -11.281 1 98.81 183 ALA A CA 1
ATOM 1477 C C . ALA A 1 183 ? -5.379 -34.406 -10.898 1 98.81 183 ALA A C 1
ATOM 1479 O O . ALA A 1 183 ? -5.117 -33.469 -11.664 1 98.81 183 ALA A O 1
ATOM 1480 N N . ALA A 1 184 ? -5.922 -34.219 -9.703 1 98.88 184 ALA A N 1
ATOM 1481 C CA . ALA A 1 184 ? -6.285 -32.906 -9.227 1 98.88 184 ALA A CA 1
ATOM 1482 C C . ALA A 1 184 ? -5.051 -32.031 -9.031 1 98.88 184 ALA A C 1
ATOM 1484 O O . ALA A 1 184 ? -4.984 -30.906 -9.539 1 98.88 184 ALA A O 1
ATOM 1485 N N . ASN A 1 185 ? -4.031 -32.562 -8.383 1 98.88 185 ASN A N 1
ATOM 1486 C CA . ASN A 1 185 ? -2.795 -31.844 -8.148 1 98.88 185 ASN A CA 1
ATOM 1487 C C . ASN A 1 185 ? -2.105 -31.469 -9.453 1 98.88 185 ASN A C 1
ATOM 1489 O O . ASN A 1 185 ? -1.465 -30.422 -9.547 1 98.88 185 ASN A O 1
ATOM 1493 N N . SER A 1 186 ? -2.289 -32.312 -10.43 1 98.88 186 SER A N 1
ATOM 1494 C CA . SER A 1 186 ? -1.7 -32.062 -11.742 1 98.88 186 SER A CA 1
ATOM 1495 C C . SER A 1 186 ? -2.463 -31 -12.508 1 98.88 186 SER A C 1
ATOM 1497 O O . SER A 1 186 ? -1.974 -30.469 -13.516 1 98.88 186 SER A O 1
ATOM 1499 N N . SER A 1 187 ? -3.654 -30.641 -11.984 1 98.88 187 SER A N 1
ATOM 1500 C CA . SER A 1 187 ? -4.57 -29.797 -12.742 1 98.88 187 SER A CA 1
ATOM 1501 C C . SER A 1 187 ? -4.629 -28.391 -12.172 1 98.88 187 SER A C 1
ATOM 1503 O O . SER A 1 187 ? -5.59 -27.656 -12.398 1 98.88 187 SER A O 1
ATOM 1505 N N . ALA A 1 188 ? -3.654 -28.016 -11.383 1 98.81 188 ALA A N 1
ATOM 1506 C CA . ALA A 1 188 ? -3.502 -26.656 -10.875 1 98.81 188 ALA A CA 1
ATOM 1507 C C . ALA A 1 188 ? -2.139 -26.078 -11.242 1 98.81 188 ALA A C 1
ATOM 1509 O O . ALA A 1 188 ? -1.168 -26.812 -11.406 1 98.81 188 ALA A O 1
ATOM 1510 N N . SER A 1 189 ? -2.143 -24.75 -11.508 1 98.5 189 SER A N 1
ATOM 1511 C CA . SER A 1 189 ? -0.866 -24.047 -11.57 1 98.5 189 SER A CA 1
ATOM 1512 C C . SER A 1 189 ? -0.438 -23.562 -10.188 1 98.5 189 SER A C 1
ATOM 1514 O O . SER A 1 189 ? -1.276 -23.156 -9.383 1 98.5 189 SER A O 1
ATOM 1516 N N . TRP A 1 190 ? 0.843 -23.656 -9.922 1 98.62 190 TRP A N 1
ATOM 1517 C CA . TRP A 1 190 ? 1.307 -23.484 -8.547 1 98.62 190 TRP A CA 1
ATOM 1518 C C . TRP A 1 190 ? 2.355 -22.391 -8.453 1 98.62 190 TRP A C 1
ATOM 1520 O O . TRP A 1 190 ? 3.244 -22.297 -9.305 1 98.62 190 TRP A O 1
ATOM 1530 N N . GLY A 1 191 ? 2.209 -21.562 -7.367 1 97.25 191 GLY A N 1
ATOM 1531 C CA . GLY A 1 191 ? 3.26 -20.656 -6.934 1 97.25 191 GLY A CA 1
ATOM 1532 C C . GLY A 1 191 ? 3.34 -19.391 -7.773 1 97.25 191 GLY A C 1
ATOM 1533 O O . GLY A 1 191 ? 2.395 -19.062 -8.492 1 97.25 191 GLY A O 1
ATOM 1534 N N . SER A 1 192 ? 4.465 -18.688 -7.707 1 96 192 SER A N 1
ATOM 1535 C CA . SER A 1 192 ? 4.66 -17.359 -8.273 1 96 192 SER A CA 1
ATOM 1536 C C . SER A 1 192 ? 4.668 -17.406 -9.797 1 96 192 SER A C 1
ATOM 1538 O O . SER A 1 192 ? 4.227 -16.453 -10.453 1 96 192 SER A O 1
ATOM 1540 N N . PHE A 1 193 ? 5.18 -18.531 -10.32 1 97.5 193 PHE A N 1
ATOM 1541 C CA . PHE A 1 193 ? 5.34 -18.609 -11.773 1 97.5 193 PHE A CA 1
ATOM 1542 C C . PHE A 1 193 ? 4.254 -19.484 -12.391 1 97.5 193 PHE A C 1
ATOM 1544 O O . PHE A 1 193 ? 4.273 -19.75 -13.594 1 97.5 193 PHE A O 1
ATOM 1551 N N . GLN A 1 194 ? 3.385 -19.984 -11.594 1 96.88 194 GLN A N 1
ATOM 1552 C CA . GLN A 1 194 ? 2.188 -20.703 -12.023 1 96.88 194 GLN A CA 1
ATOM 1553 C C . GLN A 1 194 ? 2.543 -21.875 -12.938 1 96.88 194 GLN A C 1
ATOM 1555 O O . GLN A 1 194 ? 1.98 -22 -14.023 1 96.88 194 GLN A O 1
ATOM 1560 N N . ILE A 1 195 ? 3.4 -22.688 -12.43 1 98.44 195 ILE A N 1
ATOM 1561 C CA . ILE A 1 195 ? 3.766 -23.891 -13.148 1 98.44 195 ILE A CA 1
ATOM 1562 C C . ILE A 1 195 ? 2.705 -24.969 -12.922 1 98.44 195 ILE A C 1
ATOM 1564 O O . ILE A 1 195 ? 2.361 -25.281 -11.781 1 98.44 195 ILE A O 1
ATOM 1568 N N . MET A 1 196 ? 2.201 -25.562 -14.023 1 98.75 196 MET A N 1
ATOM 1569 C CA . MET A 1 196 ? 1.162 -26.578 -13.922 1 98.75 196 MET A CA 1
ATOM 1570 C C . MET A 1 196 ? 1.711 -27.859 -13.289 1 98.75 196 MET A C 1
ATOM 1572 O O . MET A 1 196 ? 2.84 -28.25 -13.57 1 98.75 196 MET A O 1
ATOM 1576 N N . GLY A 1 197 ? 0.829 -28.469 -12.5 1 98.88 197 GLY A N 1
ATOM 1577 C CA . GLY A 1 197 ? 1.232 -29.672 -11.797 1 98.88 197 GLY A CA 1
ATOM 1578 C C . GLY A 1 197 ? 1.571 -30.828 -12.727 1 98.88 197 GLY A C 1
ATOM 1579 O O . GLY A 1 197 ? 2.396 -31.672 -12.398 1 98.88 197 GLY A O 1
ATOM 1580 N N . TYR A 1 198 ? 0.959 -30.875 -13.906 1 98.75 198 TYR A N 1
ATOM 1581 C CA . TYR A 1 198 ? 1.188 -32 -14.805 1 98.75 198 TYR A CA 1
ATOM 1582 C C . TYR A 1 198 ? 2.596 -31.969 -15.391 1 98.75 198 TYR A C 1
ATOM 1584 O O . TYR A 1 198 ? 3.023 -32.906 -16.062 1 98.75 198 TYR A O 1
ATOM 1592 N N . HIS A 1 199 ? 3.406 -30.984 -15.086 1 98.56 199 HIS A N 1
ATOM 1593 C CA . HIS A 1 199 ? 4.801 -30.922 -15.508 1 98.56 199 HIS A CA 1
ATOM 1594 C C . HIS A 1 199 ? 5.715 -31.594 -14.492 1 98.56 199 HIS A C 1
ATOM 1596 O O . HIS A 1 199 ? 6.918 -31.719 -14.727 1 98.56 199 HIS A O 1
ATOM 1602 N N . ALA A 1 200 ? 5.23 -32 -13.367 1 98.75 200 ALA A N 1
ATOM 1603 C CA . ALA A 1 200 ? 6.039 -32.469 -12.234 1 98.75 200 ALA A CA 1
ATOM 1604 C C . ALA A 1 200 ? 7.082 -33.5 -12.688 1 98.75 200 ALA A C 1
ATOM 1606 O O . ALA A 1 200 ? 8.281 -33.312 -12.445 1 98.75 200 ALA A O 1
ATOM 1607 N N . LYS A 1 201 ? 6.699 -34.5 -13.406 1 98.12 201 LYS A N 1
ATOM 1608 C CA . LYS A 1 201 ? 7.617 -35.562 -13.797 1 98.12 201 LYS A CA 1
ATOM 1609 C C . LYS A 1 201 ? 8.641 -35.062 -14.812 1 98.12 201 LYS A C 1
ATOM 1611 O O . LYS A 1 201 ? 9.828 -35.344 -14.695 1 98.12 201 LYS A O 1
ATOM 1616 N N . THR A 1 202 ? 8.18 -34.375 -15.797 1 98.25 202 THR A N 1
ATOM 1617 C CA . THR A 1 202 ? 9.086 -33.875 -16.828 1 98.25 202 THR A CA 1
ATOM 1618 C C . THR A 1 202 ? 10.109 -32.906 -16.234 1 98.25 202 THR A C 1
ATOM 1620 O O . THR A 1 202 ? 11.203 -32.75 -16.766 1 98.25 202 THR A O 1
ATOM 1623 N N . LEU A 1 203 ? 9.781 -32.25 -15.094 1 98.69 203 LEU A N 1
ATOM 1624 C CA . LEU A 1 203 ? 10.672 -31.297 -14.461 1 98.69 203 LEU A CA 1
ATOM 1625 C C . LEU A 1 203 ? 11.602 -32 -13.461 1 98.69 203 LEU A C 1
ATOM 1627 O O . LEU A 1 203 ? 12.406 -31.344 -12.805 1 98.69 203 LEU A O 1
ATOM 1631 N N . GLY A 1 204 ? 11.414 -33.25 -13.312 1 98.56 204 GLY A N 1
ATOM 1632 C CA . GLY A 1 204 ? 12.367 -34.031 -12.531 1 98.56 204 GLY A CA 1
ATOM 1633 C C . GLY A 1 204 ? 11.898 -34.312 -11.117 1 98.56 204 GLY A C 1
ATOM 1634 O O . GLY A 1 204 ? 12.664 -34.844 -10.297 1 98.56 204 GLY A O 1
ATOM 1635 N N . TYR A 1 205 ? 10.695 -34 -10.82 1 98.75 205 TYR A N 1
ATOM 1636 C CA . TYR A 1 205 ? 10.164 -34.344 -9.508 1 98.75 205 TYR A CA 1
ATOM 1637 C C . TYR A 1 205 ? 9.781 -35.844 -9.453 1 98.75 205 TYR A C 1
ATOM 1639 O O . TYR A 1 205 ? 9.438 -36.438 -10.477 1 98.75 205 TYR A O 1
ATOM 1647 N N . SER A 1 206 ? 9.836 -36.406 -8.219 1 98.56 206 SER A N 1
ATOM 1648 C CA . SER A 1 206 ? 9.562 -37.844 -8.078 1 98.56 206 SER A CA 1
ATOM 1649 C C . SER A 1 206 ? 8.086 -38.125 -8.281 1 98.56 206 SER A C 1
ATOM 1651 O O . SER A 1 206 ? 7.723 -39.25 -8.664 1 98.56 206 SER A O 1
ATOM 1653 N N . SER A 1 207 ? 7.219 -37.156 -7.938 1 98.38 207 SER A N 1
ATOM 1654 C CA . SER A 1 207 ? 5.773 -37.25 -8.102 1 98.38 207 SER A CA 1
ATOM 1655 C C . SER A 1 207 ? 5.125 -35.875 -8.086 1 98.38 207 SER A C 1
ATOM 1657 O O . SER A 1 207 ? 5.785 -34.875 -7.766 1 98.38 207 SER A O 1
ATOM 1659 N N . VAL A 1 208 ? 3.889 -35.844 -8.477 1 98.62 208 VAL A N 1
ATOM 1660 C CA . VAL A 1 208 ? 3.18 -34.562 -8.383 1 98.62 208 VAL A CA 1
ATOM 1661 C C . VAL A 1 208 ? 3.043 -34.156 -6.918 1 98.62 208 VAL A C 1
ATOM 1663 O O . VAL A 1 208 ? 3.088 -32.969 -6.59 1 98.62 208 VAL A O 1
ATOM 1666 N N . ASP A 1 209 ? 2.939 -35.125 -5.992 1 98.38 209 ASP A N 1
ATOM 1667 C CA . ASP A 1 209 ? 2.902 -34.812 -4.562 1 98.38 209 ASP A CA 1
ATOM 1668 C C . ASP A 1 209 ? 4.211 -34.188 -4.105 1 98.38 209 ASP A C 1
ATOM 1670 O O . ASP A 1 209 ? 4.207 -33.25 -3.287 1 98.38 209 ASP A O 1
ATOM 1674 N N . ASP A 1 210 ? 5.246 -34.688 -4.621 1 98.69 210 ASP A N 1
ATOM 1675 C CA . ASP A 1 210 ? 6.551 -34.125 -4.324 1 98.69 210 ASP A CA 1
ATOM 1676 C C . ASP A 1 210 ? 6.633 -32.688 -4.816 1 98.69 210 ASP A C 1
ATOM 1678 O O . ASP A 1 210 ? 7.086 -31.781 -4.086 1 98.69 210 ASP A O 1
ATOM 1682 N N . PHE A 1 211 ? 6.199 -32.469 -6.023 1 98.81 211 PHE A N 1
ATOM 1683 C CA . PHE A 1 211 ? 6.152 -31.141 -6.609 1 98.81 211 PHE A CA 1
ATOM 1684 C C . PHE A 1 211 ? 5.316 -30.203 -5.75 1 98.81 211 PHE A C 1
ATOM 1686 O O . PHE A 1 211 ? 5.781 -29.141 -5.363 1 98.81 211 PHE A O 1
ATOM 1693 N N . VAL A 1 212 ? 4.105 -30.609 -5.402 1 98.88 212 VAL A N 1
ATOM 1694 C CA . VAL A 1 212 ? 3.168 -29.797 -4.633 1 98.88 212 VAL A CA 1
ATOM 1695 C C . VAL A 1 212 ? 3.762 -29.484 -3.26 1 98.88 212 VAL A C 1
ATOM 1697 O O . VAL A 1 212 ? 3.652 -28.359 -2.773 1 98.88 212 VAL A O 1
ATOM 1700 N N . SER A 1 213 ? 4.391 -30.469 -2.645 1 98.75 213 SER A N 1
ATOM 1701 C CA . SER A 1 213 ? 5.016 -30.266 -1.343 1 98.75 213 SER A CA 1
ATOM 1702 C C . SER A 1 213 ? 6.105 -29.203 -1.419 1 98.75 213 SER A C 1
ATOM 1704 O O . SER A 1 213 ? 6.227 -28.359 -0.52 1 98.75 213 SER A O 1
ATOM 1706 N N . LYS A 1 214 ? 6.891 -29.188 -2.457 1 98.75 214 LYS A N 1
ATOM 1707 C CA . LYS A 1 214 ? 7.953 -28.203 -2.631 1 98.75 214 LYS A CA 1
ATOM 1708 C C . LYS A 1 214 ? 7.375 -26.812 -2.822 1 98.75 214 LYS A C 1
ATOM 1710 O O . LYS A 1 214 ? 7.922 -25.828 -2.305 1 98.75 214 LYS A O 1
ATOM 1715 N N . MET A 1 215 ? 6.254 -26.734 -3.561 1 98.69 215 MET A N 1
ATOM 1716 C CA . MET A 1 215 ? 5.621 -25.453 -3.82 1 98.69 215 MET A CA 1
ATOM 1717 C C . MET A 1 215 ? 5.148 -24.797 -2.521 1 98.69 215 MET A C 1
ATOM 1719 O O . MET A 1 215 ? 4.984 -23.578 -2.455 1 98.69 215 MET A O 1
ATOM 1723 N N . GLN A 1 216 ? 4.977 -25.625 -1.449 1 98.12 216 GLN A N 1
ATOM 1724 C CA . GLN A 1 216 ? 4.453 -25.094 -0.193 1 98.12 216 GLN A CA 1
ATOM 1725 C C . GLN A 1 216 ? 5.566 -24.5 0.659 1 98.12 216 GLN A C 1
ATOM 1727 O O . GLN A 1 216 ? 5.297 -23.797 1.639 1 98.12 216 GLN A O 1
ATOM 1732 N N . LEU A 1 217 ? 6.777 -24.625 0.274 1 97.19 217 LEU A N 1
ATOM 1733 C CA . LEU A 1 217 ? 7.883 -24.391 1.2 1 97.19 217 LEU A CA 1
ATOM 1734 C C . LEU A 1 217 ? 8.359 -22.953 1.128 1 97.19 217 LEU A C 1
ATOM 1736 O O . LEU A 1 217 ? 8.508 -22.297 2.158 1 97.19 217 LEU A O 1
ATOM 1740 N N . HIS A 1 218 ? 8.711 -22.531 -0.029 1 97.06 218 HIS A N 1
ATOM 1741 C CA . HIS A 1 218 ? 9.383 -21.25 -0.214 1 97.06 218 HIS A CA 1
ATOM 1742 C C . HIS A 1 218 ? 9.32 -20.797 -1.668 1 97.06 218 HIS A C 1
ATOM 1744 O O . HIS A 1 218 ? 9.312 -21.625 -2.582 1 97.06 218 HIS A O 1
ATOM 1750 N N . GLU A 1 219 ? 9.305 -19.453 -1.9 1 97.19 219 GLU A N 1
ATOM 1751 C CA . GLU A 1 219 ? 9.305 -18.922 -3.262 1 97.19 219 GLU A CA 1
ATOM 1752 C C . GLU A 1 219 ? 10.547 -19.359 -4.027 1 97.19 219 GLU A C 1
ATOM 1754 O O . GLU A 1 219 ? 10.547 -19.406 -5.258 1 97.19 219 GLU A O 1
ATOM 1759 N N . ARG A 1 220 ? 11.594 -19.75 -3.287 1 97.5 220 ARG A N 1
ATOM 1760 C CA . ARG A 1 220 ? 12.781 -20.297 -3.936 1 97.5 220 ARG A CA 1
ATOM 1761 C C . ARG A 1 220 ? 12.445 -21.578 -4.707 1 97.5 220 ARG A C 1
ATOM 1763 O O . ARG A 1 220 ? 13.039 -21.844 -5.754 1 97.5 220 ARG A O 1
ATOM 1770 N N . GLU A 1 221 ? 11.492 -22.312 -4.164 1 98.56 221 GLU A N 1
ATOM 1771 C CA . GLU A 1 221 ? 11.062 -23.531 -4.84 1 98.56 221 GLU A CA 1
ATOM 1772 C C . GLU A 1 221 ? 10.227 -23.219 -6.074 1 98.56 221 GLU A C 1
ATOM 1774 O O . GLU A 1 221 ? 10.258 -23.953 -7.062 1 98.56 221 GLU A O 1
ATOM 1779 N N . HIS A 1 222 ? 9.492 -22.125 -6.016 1 98.69 222 HIS A N 1
ATOM 1780 C CA . HIS A 1 222 ? 8.781 -21.656 -7.203 1 98.69 222 HIS A CA 1
ATOM 1781 C C . HIS A 1 222 ? 9.75 -21.297 -8.32 1 98.69 222 HIS A C 1
ATOM 1783 O O . HIS A 1 222 ? 9.547 -21.672 -9.477 1 98.69 222 HIS A O 1
ATOM 1789 N N . LEU A 1 223 ? 10.781 -20.562 -7.949 1 98.62 223 LEU A N 1
ATOM 1790 C CA . LEU A 1 223 ? 11.812 -20.172 -8.898 1 98.62 223 LEU A CA 1
ATOM 1791 C C . LEU A 1 223 ? 12.539 -21.375 -9.469 1 98.62 223 LEU A C 1
ATOM 1793 O O . LEU A 1 223 ? 12.852 -21.422 -10.664 1 98.62 223 LEU A O 1
ATOM 1797 N N . ASP A 1 224 ? 12.805 -22.328 -8.617 1 98.69 224 ASP A N 1
ATOM 1798 C CA . ASP A 1 224 ? 13.461 -23.562 -9.07 1 98.69 224 ASP A CA 1
ATOM 1799 C C . ASP A 1 224 ? 12.609 -24.297 -10.102 1 98.69 224 ASP A C 1
ATOM 1801 O O . ASP A 1 224 ? 13.117 -24.734 -11.133 1 98.69 224 ASP A O 1
ATOM 1805 N N . ALA A 1 225 ? 11.359 -24.438 -9.812 1 98.81 225 ALA A N 1
ATOM 1806 C CA . ALA A 1 225 ? 10.453 -25.078 -10.766 1 98.81 225 ALA A CA 1
ATOM 1807 C C . ALA A 1 225 ? 10.414 -24.328 -12.086 1 98.81 225 ALA A C 1
ATOM 1809 O O . ALA A 1 225 ? 10.391 -24.938 -13.156 1 98.81 225 ALA A O 1
ATOM 1810 N N . PHE A 1 226 ? 10.43 -23.047 -11.984 1 98.69 226 PHE A N 1
ATOM 1811 C CA . PHE A 1 226 ? 10.453 -22.188 -13.164 1 98.69 226 PHE A CA 1
ATOM 1812 C C . PHE A 1 226 ? 11.719 -22.438 -13.984 1 98.69 226 PHE A C 1
ATOM 1814 O O . PHE A 1 226 ? 11.648 -22.609 -15.203 1 98.69 226 PHE A O 1
ATOM 1821 N N . GLY A 1 227 ? 12.82 -22.469 -13.359 1 98.81 227 GLY A N 1
ATOM 1822 C CA . GLY A 1 227 ? 14.078 -22.734 -14.039 1 98.81 227 GLY A CA 1
ATOM 1823 C C . GLY A 1 227 ? 14.102 -24.078 -14.734 1 98.81 227 GLY A C 1
ATOM 1824 O O . GLY A 1 227 ? 14.547 -24.188 -15.883 1 98.81 227 GLY A O 1
ATOM 1825 N N . ARG A 1 228 ? 13.672 -25.109 -14.023 1 98.75 228 ARG A N 1
ATOM 1826 C CA . ARG A 1 228 ? 13.594 -26.438 -14.617 1 98.75 228 ARG A CA 1
ATOM 1827 C C . ARG A 1 228 ? 12.695 -26.438 -15.852 1 98.75 228 ARG A C 1
ATOM 1829 O O . ARG A 1 228 ? 13.008 -27.062 -16.859 1 98.75 228 ARG A O 1
ATOM 1836 N N . PHE A 1 229 ? 11.578 -25.734 -15.734 1 98.69 229 PHE A N 1
ATOM 1837 C CA . PHE A 1 229 ? 10.656 -25.609 -16.859 1 98.69 229 PHE A CA 1
ATOM 1838 C C . PHE A 1 229 ? 11.352 -24.953 -18.047 1 98.69 229 PHE A C 1
ATOM 1840 O O . PHE A 1 229 ? 11.219 -25.438 -19.188 1 98.69 229 PHE A O 1
ATOM 1847 N N . LEU A 1 230 ? 12.07 -23.844 -17.812 1 98.62 230 LEU A N 1
ATOM 1848 C CA . LEU A 1 230 ? 12.805 -23.156 -18.875 1 98.62 230 LEU A CA 1
ATOM 1849 C C . LEU A 1 230 ? 13.812 -24.109 -19.531 1 98.62 230 LEU A C 1
ATOM 1851 O O . LEU A 1 230 ? 13.961 -24.109 -20.75 1 98.62 230 LEU A O 1
ATOM 1855 N N . GLU A 1 231 ? 14.445 -24.844 -18.703 1 98.25 231 GLU A N 1
ATOM 1856 C CA . GLU A 1 231 ? 15.5 -25.734 -19.188 1 98.25 231 GLU A CA 1
ATOM 1857 C C . GLU A 1 231 ? 14.93 -26.844 -20.047 1 98.25 231 GLU A C 1
ATOM 1859 O O . GLU A 1 231 ? 15.391 -27.062 -21.172 1 98.25 231 GLU A O 1
ATOM 1864 N N . VAL A 1 232 ? 13.945 -27.516 -19.562 1 98.19 232 VAL A N 1
ATOM 1865 C CA . VAL A 1 232 ? 13.383 -28.672 -20.25 1 98.19 232 VAL A CA 1
ATOM 1866 C C . VAL A 1 232 ? 12.734 -28.219 -21.562 1 98.19 232 VAL A C 1
ATOM 1868 O O . VAL A 1 232 ? 12.742 -28.953 -22.547 1 98.19 232 VAL A O 1
ATOM 1871 N N . ASN A 1 233 ? 12.297 -27 -21.641 1 97.69 233 ASN A N 1
ATOM 1872 C CA . ASN A 1 233 ? 11.617 -26.5 -22.828 1 97.69 233 ASN A CA 1
ATOM 1873 C C . ASN A 1 233 ? 12.547 -25.656 -23.688 1 97.69 233 ASN A C 1
ATOM 1875 O O . ASN A 1 233 ? 12.094 -24.953 -24.594 1 97.69 233 ASN A O 1
ATOM 1879 N N . GLN A 1 234 ? 13.836 -25.641 -23.375 1 97.5 234 GLN A N 1
ATOM 1880 C CA . GLN A 1 234 ? 14.891 -25.031 -24.172 1 97.5 234 GLN A CA 1
ATOM 1881 C C . GLN A 1 234 ? 14.672 -23.531 -24.328 1 97.5 234 GLN A C 1
ATOM 1883 O O . GLN A 1 234 ? 14.797 -22.984 -25.422 1 97.5 234 GLN A O 1
ATOM 1888 N N . LEU A 1 235 ? 14.344 -22.953 -23.219 1 98.44 235 LEU A N 1
ATOM 1889 C CA . LEU A 1 235 ? 14.055 -21.516 -23.266 1 98.44 235 LEU A CA 1
ATOM 1890 C C . LEU A 1 235 ? 15.234 -20.719 -22.719 1 98.44 235 LEU A C 1
ATOM 1892 O O . LEU A 1 235 ? 15.297 -19.5 -22.922 1 98.44 235 LEU A O 1
ATOM 1896 N N . ILE A 1 236 ? 16.234 -21.359 -22.109 1 98.56 236 ILE A N 1
ATOM 1897 C CA . ILE A 1 236 ? 17.344 -20.688 -21.438 1 98.56 236 ILE A CA 1
ATOM 1898 C C . ILE A 1 236 ? 18.172 -19.906 -22.453 1 98.56 236 ILE A C 1
ATOM 1900 O O . ILE A 1 236 ? 18.578 -18.781 -22.203 1 98.56 236 ILE A O 1
ATOM 1904 N N . ARG A 1 237 ? 18.391 -20.5 -23.594 1 98 237 ARG A N 1
ATOM 1905 C CA . ARG A 1 237 ? 19.219 -19.859 -24.625 1 98 237 ARG A CA 1
ATOM 1906 C C . ARG A 1 237 ? 18.578 -18.547 -25.094 1 98 237 ARG A C 1
ATOM 1908 O O . ARG A 1 237 ? 19.297 -17.594 -25.406 1 98 237 ARG A O 1
ATOM 1915 N N . LEU A 1 238 ? 17.281 -18.531 -25.203 1 98.31 238 LEU A N 1
ATOM 1916 C CA . LEU A 1 238 ? 16.594 -17.312 -25.625 1 98.31 238 LEU A CA 1
ATOM 1917 C C . LEU A 1 238 ? 16.844 -16.172 -24.625 1 98.31 238 LEU A C 1
ATOM 1919 O O . LEU A 1 238 ? 16.984 -15.016 -25.031 1 98.31 238 LEU A O 1
ATOM 1923 N N . LEU A 1 239 ? 16.891 -16.516 -23.359 1 98.44 239 LEU A N 1
ATOM 1924 C CA . LEU A 1 239 ? 17.172 -15.531 -22.328 1 98.44 239 LEU A CA 1
ATOM 1925 C C . LEU A 1 239 ? 18.625 -15.086 -22.391 1 98.44 239 LEU A C 1
ATOM 1927 O O . LEU A 1 239 ? 18.938 -13.898 -22.219 1 98.44 239 LEU A O 1
ATOM 1931 N N . LYS A 1 240 ? 19.516 -16.047 -22.641 1 98 240 LYS A N 1
ATOM 1932 C CA . LYS A 1 240 ? 20.938 -15.719 -22.766 1 98 240 LYS A CA 1
ATOM 1933 C C . LYS A 1 240 ? 21.172 -14.719 -23.891 1 98 240 LYS A C 1
ATOM 1935 O O . LYS A 1 240 ? 21.984 -13.805 -23.75 1 98 240 LYS A O 1
ATOM 1940 N N . ASP A 1 241 ? 20.406 -14.883 -24.922 1 97.88 241 ASP A N 1
ATOM 1941 C CA . ASP A 1 241 ? 20.594 -14.062 -26.125 1 97.88 241 ASP A CA 1
ATOM 1942 C C . ASP A 1 241 ? 19.75 -12.797 -26.047 1 97.88 241 ASP A C 1
ATOM 1944 O O . ASP A 1 241 ? 19.781 -11.969 -26.969 1 97.88 241 ASP A O 1
ATOM 1948 N N . LYS A 1 242 ? 18.969 -12.648 -25.047 1 97.69 242 LYS A N 1
ATOM 1949 C CA . LYS A 1 242 ? 18.016 -11.547 -24.906 1 97.69 242 LYS A CA 1
ATOM 1950 C C . LYS A 1 242 ? 17.031 -11.508 -26.078 1 97.69 242 LYS A C 1
ATOM 1952 O O . LYS A 1 242 ? 16.688 -10.438 -26.562 1 97.69 242 LYS A O 1
ATOM 1957 N N . ASN A 1 243 ? 16.781 -12.664 -26.531 1 97.94 243 ASN A N 1
ATOM 1958 C CA . ASN A 1 243 ? 15.711 -12.789 -27.531 1 97.94 243 ASN A CA 1
ATOM 1959 C C . ASN A 1 243 ? 14.328 -12.766 -26.875 1 97.94 243 ASN A C 1
ATOM 1961 O O . ASN A 1 243 ? 13.641 -13.789 -26.812 1 97.94 243 ASN A O 1
ATOM 1965 N N . TRP A 1 244 ? 13.906 -11.633 -26.516 1 97.56 244 TRP A N 1
ATOM 1966 C CA . TRP A 1 244 ? 12.695 -11.445 -25.719 1 97.56 244 TRP A CA 1
ATOM 1967 C C . TRP A 1 244 ? 11.461 -11.867 -26.516 1 97.56 244 TRP A C 1
ATOM 1969 O O . TRP A 1 244 ? 10.516 -12.43 -25.953 1 97.56 244 TRP A O 1
ATOM 1979 N N . GLN A 1 245 ? 11.461 -11.492 -27.75 1 96 245 GLN A N 1
ATOM 1980 C CA . GLN A 1 245 ? 10.336 -11.875 -28.594 1 96 245 GLN A CA 1
ATOM 1981 C C . GLN A 1 245 ? 10.18 -13.391 -28.656 1 96 245 GLN A C 1
ATOM 1983 O O . GLN A 1 245 ? 9.078 -13.922 -28.484 1 96 245 GLN A O 1
ATOM 1988 N N . GLY A 1 246 ? 11.25 -14.078 -28.953 1 96.5 246 GLY A N 1
ATOM 1989 C CA . GLY A 1 246 ? 11.227 -15.531 -28.984 1 96.5 246 GLY A CA 1
ATOM 1990 C C . GLY A 1 246 ? 10.797 -16.156 -27.672 1 96.5 246 GLY A C 1
ATOM 1991 O O . GLY A 1 246 ? 10 -17.094 -27.656 1 96.5 246 GLY A O 1
ATOM 1992 N N . PHE A 1 247 ? 11.289 -15.633 -26.578 1 97.69 247 PHE A N 1
ATOM 1993 C CA . PHE A 1 247 ? 10.953 -16.125 -25.25 1 97.69 247 PHE A CA 1
ATOM 1994 C C . PHE A 1 247 ? 9.469 -15.938 -24.969 1 97.69 247 PHE A C 1
ATOM 1996 O O . PHE A 1 247 ? 8.781 -16.875 -24.547 1 97.69 247 PHE A O 1
ATOM 2003 N N . ALA A 1 248 ? 9.023 -14.672 -25.203 1 96.19 248 ALA A N 1
ATOM 2004 C CA . ALA A 1 248 ? 7.621 -14.359 -24.922 1 96.19 248 ALA A CA 1
ATOM 2005 C C . ALA A 1 248 ? 6.688 -15.242 -25.75 1 96.19 248 ALA A C 1
ATOM 2007 O O . ALA A 1 248 ? 5.676 -15.727 -25.234 1 96.19 248 ALA A O 1
ATOM 2008 N N . LYS A 1 249 ? 7.023 -15.461 -26.969 1 95 249 LYS A N 1
ATOM 2009 C CA . LYS A 1 249 ? 6.211 -16.297 -27.844 1 95 249 LYS A CA 1
ATOM 2010 C C . LYS A 1 249 ? 6.148 -17.734 -27.328 1 95 249 LYS A C 1
ATOM 2012 O O . LYS A 1 249 ? 5.074 -18.328 -27.297 1 95 249 LYS A O 1
ATOM 2017 N N . ARG A 1 250 ? 7.238 -18.281 -26.922 1 94.81 250 ARG A N 1
ATOM 2018 C CA . ARG A 1 250 ? 7.309 -19.688 -26.531 1 94.81 250 ARG A CA 1
ATOM 2019 C C . ARG A 1 250 ? 6.777 -19.875 -25.109 1 94.81 250 ARG A C 1
ATOM 2021 O O . ARG A 1 250 ? 6.121 -20.875 -24.828 1 94.81 250 ARG A O 1
ATOM 2028 N N . TYR A 1 251 ? 7.055 -18.922 -24.281 1 94.44 251 TYR A N 1
ATOM 2029 C CA . TYR A 1 251 ? 6.66 -19.062 -22.875 1 94.44 251 TYR A CA 1
ATOM 2030 C C . TYR A 1 251 ? 5.215 -18.625 -22.672 1 94.44 251 TYR A C 1
ATOM 2032 O O . TYR A 1 251 ? 4.449 -19.281 -21.969 1 94.44 251 TYR A O 1
ATOM 2040 N N . ASN A 1 252 ? 4.797 -17.516 -23.25 1 91.19 252 ASN A N 1
ATOM 2041 C CA . ASN A 1 252 ? 3.484 -16.922 -23 1 91.19 252 ASN A CA 1
ATOM 2042 C C . ASN A 1 252 ? 2.494 -17.266 -24.109 1 91.19 252 ASN A C 1
ATOM 2044 O O . ASN A 1 252 ? 1.298 -17 -23.984 1 91.19 252 ASN A O 1
ATOM 2048 N N . GLY A 1 253 ? 3.006 -17.875 -25.156 1 89.5 253 GLY A N 1
ATOM 2049 C CA . GLY A 1 253 ? 2.121 -18.266 -26.234 1 89.5 253 GLY A CA 1
ATOM 2050 C C . GLY A 1 253 ? 2.025 -17.219 -27.344 1 89.5 253 GLY A C 1
ATOM 2051 O O . GLY A 1 253 ? 2.572 -16.125 -27.203 1 89.5 253 GLY A O 1
ATOM 2052 N N . PRO A 1 254 ? 1.298 -17.547 -28.312 1 85.88 254 PRO A N 1
ATOM 2053 C CA . PRO A 1 254 ? 1.284 -16.719 -29.531 1 85.88 254 PRO A CA 1
ATOM 2054 C C . PRO A 1 254 ? 0.659 -15.352 -29.297 1 85.88 254 PRO A C 1
ATOM 2056 O O . PRO A 1 254 ? 0.917 -14.414 -30.047 1 85.88 254 PRO A O 1
ATOM 2059 N N . LEU A 1 255 ? -0.047 -15.203 -28.312 1 84.69 255 LEU A N 1
ATOM 2060 C CA . LEU A 1 255 ? -0.684 -13.922 -28.047 1 84.69 255 LEU A CA 1
ATOM 2061 C C . LEU A 1 255 ? 0.195 -13.055 -27.141 1 84.69 255 LEU A C 1
ATOM 2063 O O . LEU A 1 255 ? -0.282 -12.086 -26.547 1 84.69 255 LEU A O 1
ATOM 2067 N N . TYR A 1 256 ? 1.451 -13.367 -27.172 1 82 256 TYR A N 1
ATOM 2068 C CA . TYR A 1 256 ? 2.395 -12.656 -26.312 1 82 256 TYR A CA 1
ATOM 2069 C C . TYR A 1 256 ? 2.477 -11.188 -26.703 1 82 256 TYR A C 1
ATOM 2071 O O . TYR A 1 256 ? 2.672 -10.32 -25.859 1 82 256 TYR A O 1
ATOM 2079 N N . ALA A 1 257 ? 2.271 -10.906 -27.922 1 81.5 257 ALA A N 1
ATOM 2080 C CA . ALA A 1 257 ? 2.436 -9.547 -28.438 1 81.5 257 ALA A CA 1
ATOM 2081 C C . ALA A 1 257 ? 1.275 -8.656 -28.016 1 81.5 257 ALA A C 1
ATOM 2083 O O . ALA A 1 257 ? 1.451 -7.449 -27.828 1 81.5 257 ALA A O 1
ATOM 2084 N N . ARG A 1 258 ? 0.203 -9.25 -27.875 1 78.06 258 ARG A N 1
ATOM 2085 C CA . ARG A 1 258 ? -0.971 -8.508 -27.438 1 78.06 258 ARG A CA 1
ATOM 2086 C C . ARG A 1 258 ? -0.758 -7.926 -26.047 1 78.06 258 ARG A C 1
ATOM 2088 O O . ARG A 1 258 ? -1.147 -6.789 -25.766 1 78.06 258 ARG A O 1
ATOM 2095 N N . ASN A 1 259 ? 0.046 -8.648 -25.312 1 83.06 259 ASN A N 1
ATOM 2096 C CA . ASN A 1 259 ? 0.277 -8.211 -23.938 1 83.06 259 ASN A CA 1
ATOM 2097 C C . ASN A 1 259 ? 1.664 -7.598 -23.781 1 83.06 259 ASN A C 1
ATOM 2099 O O . ASN A 1 259 ? 2.105 -7.352 -22.656 1 83.06 259 ASN A O 1
ATOM 2103 N N . LYS A 1 260 ? 2.32 -7.418 -24.875 1 90.5 260 LYS A N 1
ATOM 2104 C CA . LYS A 1 260 ? 3.594 -6.715 -24.969 1 90.5 260 LYS A CA 1
ATOM 2105 C C . LYS A 1 260 ? 4.629 -7.312 -24.016 1 90.5 260 LYS A C 1
ATOM 2107 O O . LYS A 1 260 ? 5.387 -6.582 -23.375 1 90.5 260 LYS A O 1
ATOM 2112 N N . TYR A 1 261 ? 4.609 -8.617 -23.906 1 92.12 261 TYR A N 1
ATOM 2113 C CA . TYR A 1 261 ? 5.523 -9.273 -22.984 1 92.12 261 TYR A CA 1
ATOM 2114 C C . TYR A 1 261 ? 6.977 -9.008 -23.359 1 92.12 261 TYR A C 1
ATOM 2116 O O . TYR A 1 261 ? 7.82 -8.773 -22.5 1 92.12 261 TYR A O 1
ATOM 2124 N N . ASP A 1 262 ? 7.23 -9.078 -24.625 1 94.5 262 ASP A N 1
ATOM 2125 C CA . ASP A 1 262 ? 8.602 -8.867 -25.094 1 94.5 262 ASP A CA 1
ATOM 2126 C C . ASP A 1 262 ? 9.078 -7.461 -24.766 1 94.5 262 ASP A C 1
ATOM 2128 O O . ASP A 1 262 ? 10.211 -7.273 -24.297 1 94.5 262 ASP A O 1
ATOM 2132 N N . GLU A 1 263 ? 8.242 -6.504 -24.953 1 95.94 263 GLU A N 1
ATOM 2133 C CA . GLU A 1 263 ? 8.602 -5.121 -24.656 1 95.94 263 GLU A CA 1
ATOM 2134 C C . GLU A 1 263 ? 8.789 -4.918 -23.156 1 95.94 263 GLU A C 1
ATOM 2136 O O . GLU A 1 263 ? 9.711 -4.211 -22.734 1 95.94 263 GLU A O 1
ATOM 2141 N N . ARG A 1 264 ? 7.918 -5.531 -22.406 1 95.5 264 ARG A N 1
ATOM 2142 C CA . ARG A 1 264 ? 8.016 -5.43 -20.953 1 95.5 264 ARG A CA 1
ATOM 2143 C C . ARG A 1 264 ? 9.32 -6.043 -20.453 1 95.5 264 ARG A C 1
ATOM 2145 O O . ARG A 1 264 ? 9.953 -5.504 -19.547 1 95.5 264 ARG A O 1
ATOM 2152 N N . LEU A 1 265 ? 9.648 -7.145 -21.031 1 96.88 265 LEU A N 1
ATOM 2153 C CA . LEU A 1 265 ? 10.883 -7.82 -20.656 1 96.88 265 LEU A CA 1
ATOM 2154 C C . LEU A 1 265 ? 12.094 -6.957 -20.984 1 96.88 265 LEU A C 1
ATOM 2156 O O . LEU A 1 265 ? 13 -6.809 -20.156 1 96.88 265 LEU A O 1
ATOM 2160 N N . GLN A 1 266 ? 12.109 -6.398 -22.141 1 96.88 266 GLN A N 1
ATOM 2161 C CA . GLN A 1 266 ? 13.211 -5.527 -22.547 1 96.88 266 GLN A CA 1
ATOM 2162 C C . GLN A 1 266 ? 13.312 -4.309 -21.625 1 96.88 266 GLN A C 1
ATOM 2164 O O . GLN A 1 266 ? 14.406 -3.947 -21.188 1 96.88 266 GLN A O 1
ATOM 2169 N N . LYS A 1 267 ? 12.219 -3.707 -21.359 1 95.94 267 LYS A N 1
ATOM 2170 C CA . LYS A 1 267 ? 12.203 -2.523 -20.5 1 95.94 267 LYS A CA 1
ATOM 2171 C C . LYS A 1 267 ? 12.711 -2.85 -19.109 1 95.94 267 LYS A C 1
ATOM 2173 O O . LYS A 1 267 ? 13.477 -2.08 -18.516 1 95.94 267 LYS A O 1
ATOM 2178 N N . ALA A 1 268 ? 12.234 -3.896 -18.578 1 95 268 ALA A N 1
ATOM 2179 C CA . ALA A 1 268 ? 12.688 -4.324 -17.25 1 95 268 ALA A CA 1
ATOM 2180 C C . ALA A 1 268 ? 14.188 -4.609 -17.25 1 95 268 ALA A C 1
ATOM 2182 O O . ALA A 1 268 ? 14.898 -4.207 -16.328 1 95 268 ALA A O 1
ATOM 2183 N N . TYR A 1 269 ? 14.602 -5.32 -18.281 1 97.31 269 TYR A N 1
ATOM 2184 C CA . TYR A 1 269 ? 16.016 -5.625 -18.406 1 97.31 269 TYR A CA 1
ATOM 2185 C C . TYR A 1 269 ? 16.859 -4.352 -18.391 1 97.31 269 TYR A C 1
ATOM 2187 O O . TYR A 1 269 ? 17.859 -4.262 -17.688 1 97.31 269 TYR A O 1
ATOM 2195 N N . ASP A 1 270 ? 16.438 -3.354 -19.156 1 96.44 270 ASP A N 1
ATOM 2196 C CA . ASP A 1 270 ? 17.156 -2.086 -19.25 1 96.44 270 ASP A CA 1
ATOM 2197 C C . ASP A 1 270 ? 17.234 -1.394 -17.891 1 96.44 270 ASP A C 1
ATOM 2199 O O . ASP A 1 270 ? 18.25 -0.789 -17.547 1 96.44 270 ASP A O 1
ATOM 2203 N N . ARG A 1 271 ? 16.203 -1.482 -17.188 1 93.06 271 ARG A N 1
ATOM 2204 C CA . ARG A 1 271 ? 16.156 -0.871 -15.867 1 93.06 271 ARG A CA 1
ATOM 2205 C C . ARG A 1 271 ? 17.156 -1.533 -14.922 1 93.06 271 ARG A C 1
ATOM 2207 O O . ARG A 1 271 ? 17.797 -0.857 -14.117 1 93.06 271 ARG A O 1
ATOM 2214 N N . TYR A 1 272 ? 17.297 -2.811 -15.023 1 94.62 272 TYR A N 1
ATOM 2215 C CA . TYR A 1 272 ? 18.141 -3.541 -14.078 1 94.62 272 TYR A CA 1
ATOM 2216 C C . TYR A 1 272 ? 19.609 -3.486 -14.5 1 94.62 272 TYR A C 1
ATOM 2218 O O . TYR A 1 272 ? 20.5 -3.805 -13.711 1 94.62 272 TYR A O 1
ATOM 2226 N N . LEU A 1 273 ? 19.891 -3.113 -15.75 1 92.62 273 LEU A N 1
ATOM 2227 C CA . LEU A 1 273 ? 21.266 -2.9 -16.188 1 92.62 273 LEU A CA 1
ATOM 2228 C C . LEU A 1 273 ? 21.859 -1.666 -15.531 1 92.62 273 LEU A C 1
ATOM 2230 O O . LEU A 1 273 ? 23.062 -1.606 -15.297 1 92.62 273 LEU A O 1
ATOM 2234 N N . ASN A 1 274 ? 21.047 -0.726 -15.164 1 77.75 274 ASN A N 1
ATOM 2235 C CA . ASN A 1 274 ? 21.484 0.565 -14.656 1 77.75 274 ASN A CA 1
ATOM 2236 C C . ASN A 1 274 ? 21.453 0.604 -13.125 1 77.75 274 ASN A C 1
ATOM 2238 O O . ASN A 1 274 ? 21.578 1.673 -12.531 1 77.75 274 ASN A O 1
ATOM 2242 N N . VAL A 1 275 ? 21.172 -0.482 -12.711 1 67 275 VAL A N 1
ATOM 2243 C CA . VAL A 1 275 ? 21.156 -0.532 -11.25 1 67 275 VAL A CA 1
ATOM 2244 C C . VAL A 1 275 ? 22.406 -1.248 -10.742 1 67 275 VAL A C 1
ATOM 2246 O O . VAL A 1 275 ? 22.828 -2.264 -11.312 1 67 275 VAL A O 1
ATOM 2249 N N . MET B 1 1 ? -1.546 -0.979 -0.57 1 45.06 1 MET B N 1
ATOM 2250 C CA . MET B 1 1 ? -0.471 -0.015 -0.786 1 45.06 1 MET B CA 1
ATOM 2251 C C . MET B 1 1 ? 0.049 -0.091 -2.217 1 45.06 1 MET B C 1
ATOM 2253 O O . MET B 1 1 ? 0.315 -1.181 -2.729 1 45.06 1 MET B O 1
ATOM 2257 N N . ARG B 1 2 ? -0.182 0.927 -3 1 55.81 2 ARG B N 1
ATOM 2258 C CA . ARG B 1 2 ? 0.34 0.89 -4.363 1 55.81 2 ARG B CA 1
ATOM 2259 C C . ARG B 1 2 ? 1.851 0.678 -4.363 1 55.81 2 ARG B C 1
ATOM 2261 O O . ARG B 1 2 ? 2.545 1.109 -3.441 1 55.81 2 ARG B O 1
ATOM 2268 N N . MET B 1 3 ? 2.139 -0.052 -5.328 1 80.31 3 MET B N 1
ATOM 2269 C CA . MET B 1 3 ? 3.568 -0.179 -5.59 1 80.31 3 MET B CA 1
ATOM 2270 C C . MET B 1 3 ? 4.199 1.187 -5.844 1 80.31 3 MET B C 1
ATOM 2272 O O . MET B 1 3 ? 3.682 1.977 -6.633 1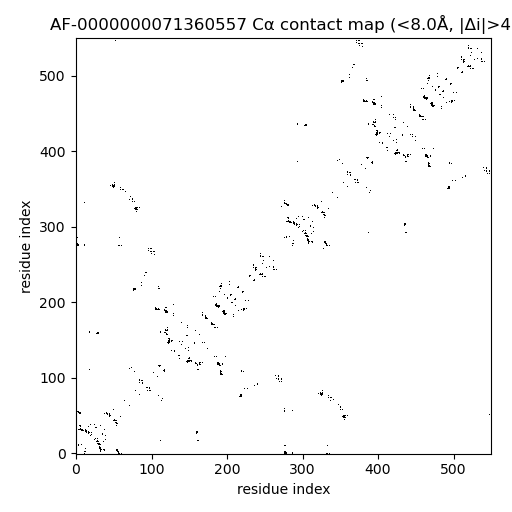 80.31 3 MET B O 1
ATOM 2276 N N . ILE B 1 4 ? 5.043 1.611 -4.891 1 90.25 4 ILE B N 1
ATOM 2277 C CA . ILE B 1 4 ? 5.723 2.883 -5.117 1 90.25 4 ILE B CA 1
ATOM 2278 C C . ILE B 1 4 ? 7.199 2.633 -5.418 1 90.25 4 ILE B C 1
ATOM 2280 O O . ILE B 1 4 ? 7.75 1.6 -5.031 1 90.25 4 ILE B O 1
ATOM 2284 N N . LYS B 1 5 ? 7.746 3.568 -6.219 1 93.5 5 LYS B N 1
ATOM 2285 C CA . LYS B 1 5 ? 9.133 3.461 -6.66 1 93.5 5 LYS B CA 1
ATOM 2286 C C . LYS B 1 5 ? 9.734 4.836 -6.922 1 93.5 5 LYS B C 1
ATOM 2288 O O . LYS B 1 5 ? 9.109 5.859 -6.625 1 93.5 5 LYS B O 1
ATOM 2293 N N . TYR B 1 6 ? 10.922 4.863 -7.371 1 93.38 6 TYR B N 1
ATOM 2294 C CA . TYR B 1 6 ? 11.609 6.109 -7.68 1 93.38 6 TYR B CA 1
ATOM 2295 C C . TYR B 1 6 ? 10.719 7.035 -8.5 1 93.38 6 TYR B C 1
ATOM 2297 O O . TYR B 1 6 ? 10.086 6.605 -9.469 1 93.38 6 TYR B O 1
ATOM 2305 N N . ARG B 1 7 ? 10.484 8.25 -8 1 94.5 7 ARG B N 1
ATOM 2306 C CA . ARG B 1 7 ? 9.75 9.344 -8.625 1 94.5 7 ARG B CA 1
ATOM 2307 C C . ARG B 1 7 ? 8.25 9.234 -8.344 1 94.5 7 ARG B C 1
ATOM 2309 O O . ARG B 1 7 ? 7.469 10.078 -8.773 1 94.5 7 ARG B O 1
ATOM 2316 N N . SER B 1 8 ? 7.941 8.203 -7.59 1 93.56 8 SER B N 1
ATOM 2317 C CA . SER B 1 8 ? 6.559 8.164 -7.125 1 93.56 8 SER B CA 1
ATOM 2318 C C . SER B 1 8 ? 6.25 9.352 -6.211 1 93.56 8 SER B C 1
ATOM 2320 O O . SER B 1 8 ? 7.156 9.914 -5.598 1 93.56 8 SER B O 1
ATOM 2322 N N . ARG B 1 9 ? 4.992 9.766 -6.113 1 91.62 9 ARG B N 1
ATOM 2323 C CA . ARG B 1 9 ? 4.539 10.836 -5.234 1 91.62 9 ARG B CA 1
ATOM 2324 C C . ARG B 1 9 ? 3.309 10.414 -4.438 1 91.62 9 ARG B C 1
ATOM 2326 O O . ARG B 1 9 ? 2.518 9.586 -4.898 1 91.62 9 ARG B O 1
ATOM 2333 N N . GLY B 1 10 ? 3.197 10.961 -3.199 1 88.19 10 GLY B N 1
ATOM 2334 C CA . GLY B 1 10 ? 1.959 10.758 -2.467 1 88.19 10 GLY B CA 1
ATOM 2335 C C . GLY B 1 10 ? 2.178 10.461 -0.995 1 88.19 10 GLY B C 1
ATOM 2336 O O . GLY B 1 10 ? 3.32 10.375 -0.537 1 88.19 10 GLY B O 1
ATOM 2337 N N . PRO B 1 11 ? 1.071 10.344 -0.313 1 87.44 11 PRO B N 1
ATOM 2338 C CA . PRO B 1 11 ? 1.164 10.148 1.135 1 87.44 11 PRO B CA 1
ATOM 2339 C C . PRO B 1 11 ? 1.851 8.836 1.506 1 87.44 11 PRO B C 1
ATOM 2341 O O . PRO B 1 11 ? 2.461 8.734 2.572 1 87.44 11 PRO B O 1
ATOM 2344 N N . GLU B 1 12 ? 1.757 7.824 0.625 1 90.56 12 GLU B N 1
ATOM 2345 C CA . GLU B 1 12 ? 2.416 6.551 0.899 1 90.56 12 GLU B CA 1
ATOM 2346 C C . GLU B 1 12 ? 3.934 6.703 0.899 1 90.56 12 GLU B C 1
ATOM 2348 O O . GLU B 1 12 ? 4.633 6.008 1.64 1 90.56 12 GLU B O 1
ATOM 2353 N N . VAL B 1 13 ? 4.363 7.594 0.057 1 93.56 13 VAL B N 1
ATOM 2354 C CA . VAL B 1 13 ? 5.797 7.871 0.035 1 93.56 13 VAL B CA 1
ATOM 2355 C C . VAL B 1 13 ? 6.223 8.492 1.362 1 93.56 13 VAL B C 1
ATOM 2357 O O . VAL B 1 13 ? 7.25 8.109 1.931 1 93.56 13 VAL B O 1
ATOM 2360 N N . ARG B 1 14 ? 5.434 9.406 1.825 1 91.88 14 ARG B N 1
ATOM 2361 C CA . ARG B 1 14 ? 5.734 10.055 3.1 1 91.88 14 ARG B CA 1
ATOM 2362 C C . ARG B 1 14 ? 5.797 9.031 4.227 1 91.88 14 ARG B C 1
ATOM 2364 O O . ARG B 1 14 ? 6.719 9.055 5.047 1 91.88 14 ARG B O 1
ATOM 2371 N N . LEU B 1 15 ? 4.809 8.148 4.273 1 91 15 LEU B N 1
ATOM 2372 C CA . LEU B 1 15 ? 4.805 7.109 5.293 1 91 15 LEU B CA 1
ATOM 2373 C C . LEU B 1 15 ? 6.059 6.2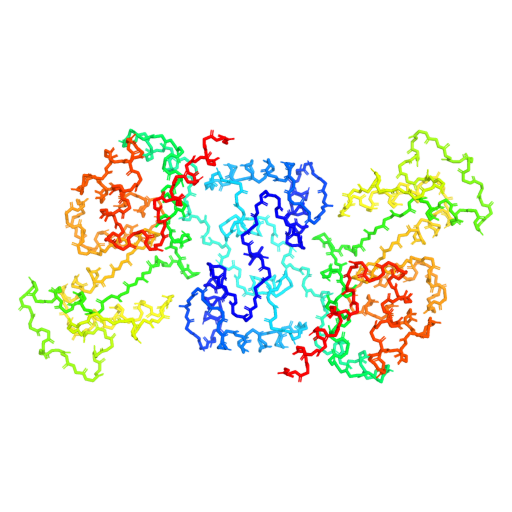5 5.199 1 91 15 LEU B C 1
ATOM 2375 O O . LEU B 1 15 ? 6.691 5.953 6.215 1 91 15 LEU B O 1
ATOM 2379 N N . LEU B 1 16 ? 6.352 5.844 3.984 1 94.25 16 LEU B N 1
ATOM 2380 C CA . LEU B 1 16 ? 7.551 5.051 3.758 1 94.25 16 LEU B CA 1
ATOM 2381 C C . LEU B 1 16 ? 8.781 5.758 4.309 1 94.25 16 LEU B C 1
ATOM 2383 O O . LEU B 1 16 ? 9.586 5.156 5.023 1 94.25 16 LEU B O 1
ATOM 2387 N N . GLU B 1 17 ? 8.891 6.988 3.945 1 95.75 17 GLU B N 1
ATOM 2388 C CA . GLU B 1 17 ? 10.062 7.766 4.34 1 95.75 17 GLU B CA 1
ATOM 2389 C C . GLU B 1 17 ? 10.109 7.957 5.855 1 95.75 17 GLU B C 1
ATOM 2391 O O . GLU B 1 17 ? 11.188 7.926 6.453 1 95.75 17 GLU B O 1
ATOM 2396 N N . GLU B 1 18 ? 8.977 8.172 6.469 1 93.56 18 GLU B N 1
ATOM 2397 C CA . GLU B 1 18 ? 8.93 8.266 7.926 1 93.56 18 GLU B CA 1
ATOM 2398 C C . GLU B 1 18 ? 9.414 6.98 8.578 1 93.56 18 GLU B C 1
ATOM 2400 O O . GLU B 1 18 ? 10.141 7.02 9.578 1 93.56 18 GLU B O 1
ATOM 2405 N N . ILE B 1 19 ? 9.016 5.848 8.055 1 94 19 ILE B N 1
ATOM 2406 C CA . ILE B 1 19 ? 9.414 4.555 8.602 1 94 19 ILE B CA 1
ATOM 2407 C C . ILE B 1 19 ? 10.922 4.375 8.438 1 94 19 ILE B C 1
ATOM 2409 O O . ILE B 1 19 ? 11.609 3.973 9.383 1 94 19 ILE B O 1
ATOM 2413 N N . LEU B 1 20 ? 11.422 4.703 7.223 1 96.56 20 LEU B N 1
ATOM 2414 C CA . LEU B 1 20 ? 12.852 4.574 6.949 1 96.56 20 LEU B CA 1
ATOM 2415 C C . LEU B 1 20 ? 13.664 5.488 7.859 1 96.56 20 LEU B C 1
ATOM 2417 O O . LEU B 1 20 ? 14.711 5.086 8.367 1 96.56 20 LEU B O 1
ATOM 2421 N N . GLN B 1 21 ? 13.133 6.703 8.039 1 93.44 21 GLN B N 1
ATOM 2422 C CA . GLN B 1 21 ? 13.797 7.621 8.969 1 93.44 21 GLN B CA 1
ATOM 2423 C C . GLN B 1 21 ? 13.828 7.051 10.383 1 93.44 21 GLN B C 1
ATOM 2425 O O . GLN B 1 21 ? 14.852 7.113 11.062 1 93.44 21 GLN B O 1
ATOM 2430 N N . LYS B 1 22 ? 12.781 6.543 10.797 1 92.06 22 LYS B N 1
ATOM 2431 C CA . LYS B 1 22 ? 12.703 5.918 12.117 1 92.06 22 LYS B CA 1
ATOM 2432 C C . LYS B 1 22 ? 13.688 4.762 12.234 1 92.06 22 LYS B C 1
ATOM 2434 O O . LYS B 1 22 ? 14.234 4.508 13.312 1 92.06 22 LYS B O 1
ATOM 2439 N N . MET B 1 23 ? 13.969 4.109 11.172 1 94.94 23 MET B N 1
ATOM 2440 C CA . MET B 1 23 ? 14.867 2.961 11.148 1 94.94 23 MET B CA 1
ATOM 2441 C C . MET B 1 23 ? 16.328 3.412 11.078 1 94.94 23 MET B C 1
ATOM 2443 O O . MET B 1 23 ? 17.234 2.582 11.062 1 94.94 23 MET B O 1
ATOM 2447 N N . GLY B 1 24 ? 16.562 4.703 10.883 1 93.81 24 GLY B N 1
ATOM 2448 C CA . GLY B 1 24 ? 17.922 5.215 10.984 1 93.81 24 GLY B CA 1
ATOM 2449 C C . GLY B 1 24 ? 18.469 5.707 9.664 1 93.81 24 GLY B C 1
ATOM 2450 O O . GLY B 1 24 ? 19.625 6.156 9.586 1 93.81 24 GLY B O 1
ATOM 2451 N N . TYR B 1 25 ? 17.656 5.637 8.672 1 95.44 25 TYR B N 1
ATOM 2452 C CA . TYR B 1 25 ? 18.109 6.152 7.383 1 95.44 25 TYR B CA 1
ATOM 2453 C C . TYR B 1 25 ? 18.078 7.676 7.367 1 95.44 25 TYR B C 1
ATOM 2455 O O . TYR B 1 25 ? 17.172 8.289 7.918 1 95.44 25 TYR B O 1
ATOM 2463 N N . ASP B 1 26 ? 19.047 8.234 6.727 1 90.62 26 ASP B N 1
ATOM 2464 C CA . ASP B 1 26 ? 19.109 9.688 6.547 1 90.62 26 ASP B CA 1
ATOM 2465 C C . ASP B 1 26 ? 18.453 10.102 5.234 1 90.62 26 ASP B C 1
ATOM 2467 O O . ASP B 1 26 ? 19.062 9.984 4.164 1 90.62 26 ASP B O 1
ATOM 2471 N N . LEU B 1 27 ? 17.234 10.547 5.34 1 91.88 27 LEU B N 1
ATOM 2472 C CA . LEU B 1 27 ? 16.547 10.992 4.133 1 91.88 27 LEU B CA 1
ATOM 2473 C C . LEU B 1 27 ? 15.562 12.109 4.453 1 91.88 27 LEU B C 1
ATOM 2475 O O . LEU B 1 27 ? 15.25 12.352 5.621 1 91.88 27 LEU B O 1
ATOM 2479 N N . TYR B 1 28 ? 15.156 12.945 3.48 1 90.38 28 TYR B N 1
ATOM 2480 C CA . TYR B 1 28 ? 14.172 14.008 3.564 1 90.38 28 TYR B CA 1
ATOM 2481 C C . TYR B 1 28 ? 12.758 13.461 3.422 1 90.38 28 TYR B C 1
ATOM 2483 O O . TYR B 1 28 ? 12.414 12.859 2.398 1 90.38 28 TYR B O 1
ATOM 2491 N N . VAL B 1 29 ? 12 13.617 4.488 1 92.81 29 VAL B N 1
ATOM 2492 C CA . VAL B 1 29 ? 10.641 13.102 4.445 1 92.81 29 VAL B CA 1
ATOM 2493 C C . VAL B 1 29 ? 9.742 14.062 3.668 1 92.81 29 VAL B C 1
ATOM 2495 O O . VAL B 1 29 ? 9.609 15.234 4.043 1 92.81 29 VAL B O 1
ATOM 2498 N N . SER B 1 30 ? 9.242 13.586 2.617 1 91.25 30 SER B N 1
ATOM 2499 C CA . SER B 1 30 ? 8.367 14.352 1.728 1 91.25 30 SER B CA 1
ATOM 2500 C C . SER B 1 30 ? 7.301 13.461 1.102 1 91.25 30 SER B C 1
ATOM 2502 O O . SER B 1 30 ? 7.035 12.359 1.588 1 91.25 30 SER B O 1
ATOM 2504 N N . ASP B 1 31 ? 6.672 13.977 0.076 1 89.88 31 ASP B N 1
ATOM 2505 C CA . ASP B 1 31 ? 5.688 13.211 -0.684 1 89.88 31 ASP B CA 1
ATOM 2506 C C . ASP B 1 31 ? 6.273 12.734 -2.012 1 89.88 31 ASP B C 1
ATOM 2508 O O . ASP B 1 31 ? 5.539 12.297 -2.898 1 89.88 31 ASP B O 1
ATOM 2512 N N . TYR B 1 32 ? 7.625 12.852 -2.1 1 93.25 32 TYR B N 1
ATOM 2513 C CA . TYR B 1 32 ? 8.281 12.516 -3.355 1 93.25 32 TYR B CA 1
ATOM 2514 C C . TYR B 1 32 ? 9.375 11.477 -3.135 1 93.25 32 TYR B C 1
ATOM 2516 O O . TYR B 1 32 ? 10.281 11.68 -2.33 1 93.25 32 TYR B O 1
ATOM 2524 N N . PHE B 1 33 ? 9.32 10.383 -3.898 1 96.25 33 PHE B N 1
ATOM 2525 C CA . PHE B 1 33 ? 10.273 9.289 -3.836 1 96.25 33 PHE B CA 1
ATOM 2526 C C . PHE B 1 33 ? 11.547 9.633 -4.602 1 96.25 33 PHE B C 1
ATOM 2528 O O . PHE B 1 33 ? 11.68 9.289 -5.777 1 96.25 33 PHE B O 1
ATOM 2535 N N . GLY B 1 34 ? 12.461 10.289 -3.889 1 96.56 34 GLY B N 1
ATOM 2536 C CA . GLY B 1 34 ? 13.688 10.734 -4.531 1 96.56 34 GLY B CA 1
ATOM 2537 C C . GLY B 1 34 ? 14.797 9.695 -4.488 1 96.56 34 GLY B C 1
ATOM 2538 O O . GLY B 1 34 ? 14.555 8.547 -4.109 1 96.56 34 GLY B O 1
ATOM 2539 N N . LYS B 1 35 ? 15.984 10.102 -4.934 1 95.88 35 LYS B N 1
ATOM 2540 C CA . LYS B 1 35 ? 17.141 9.219 -4.996 1 95.88 35 LYS B CA 1
ATOM 2541 C C . LYS B 1 35 ? 17.531 8.727 -3.605 1 95.88 35 LYS B C 1
ATOM 2543 O O . LYS B 1 35 ? 17.953 7.578 -3.445 1 95.88 35 LYS B O 1
ATOM 2548 N N . ASP B 1 36 ? 17.422 9.594 -2.605 1 95.94 36 ASP B N 1
ATOM 2549 C CA . ASP B 1 36 ? 17.734 9.219 -1.229 1 95.94 36 ASP B CA 1
ATOM 2550 C C . ASP B 1 36 ? 16.844 8.07 -0.757 1 95.94 36 ASP B C 1
ATOM 2552 O O . ASP B 1 36 ? 17.328 7.09 -0.198 1 95.94 36 ASP B O 1
ATOM 2556 N N . THR B 1 37 ? 15.57 8.156 -1.036 1 97.38 37 THR B N 1
ATOM 2557 C CA . THR B 1 37 ? 14.625 7.113 -0.669 1 97.38 37 THR B CA 1
ATOM 2558 C C . THR B 1 37 ? 14.898 5.832 -1.447 1 97.38 37 THR B C 1
ATOM 2560 O O . THR B 1 37 ? 14.836 4.734 -0.888 1 97.38 37 THR B O 1
ATOM 2563 N N . HIS B 1 38 ? 15.219 6.027 -2.721 1 96.88 38 HIS B N 1
ATOM 2564 C CA . HIS B 1 38 ? 15.523 4.879 -3.562 1 96.88 38 HIS B CA 1
ATOM 2565 C C . HIS B 1 38 ? 16.719 4.094 -3.012 1 96.88 38 HIS B C 1
ATOM 2567 O O . HIS B 1 38 ? 16.656 2.869 -2.904 1 96.88 38 HIS B O 1
ATOM 2573 N N . GLU B 1 39 ? 17.766 4.77 -2.652 1 97.12 39 GLU B N 1
ATOM 2574 C CA . GLU B 1 39 ? 18.953 4.129 -2.109 1 97.12 39 GLU B CA 1
ATOM 2575 C C . GLU B 1 39 ? 18.656 3.451 -0.774 1 97.12 39 GLU B C 1
ATOM 2577 O O . GLU B 1 39 ? 19.141 2.352 -0.508 1 97.12 39 GLU B O 1
ATOM 2582 N N . ALA B 1 40 ? 17.859 4.113 0.055 1 97.94 40 ALA B N 1
ATOM 2583 C CA . ALA B 1 40 ? 17.484 3.549 1.348 1 97.94 40 ALA B CA 1
ATOM 2584 C C . ALA B 1 40 ? 16.719 2.246 1.171 1 97.94 40 ALA B C 1
ATOM 2586 O O . ALA B 1 40 ? 16.953 1.269 1.882 1 97.94 40 ALA B O 1
ATOM 2587 N N . ILE B 1 41 ? 15.82 2.205 0.2 1 97.69 41 ILE B N 1
ATOM 2588 C CA . ILE B 1 41 ? 14.992 1.028 -0.026 1 97.69 41 ILE B CA 1
ATOM 2589 C C . ILE B 1 41 ? 15.852 -0.117 -0.56 1 97.69 41 ILE B C 1
ATOM 2591 O O . ILE B 1 41 ? 15.672 -1.271 -0.161 1 97.69 41 ILE B O 1
ATOM 2595 N N . MET B 1 42 ? 16.766 0.21 -1.479 1 97.31 42 MET B N 1
ATOM 2596 C CA . MET B 1 42 ? 17.641 -0.833 -1.991 1 97.31 42 MET B CA 1
ATOM 2597 C C . MET B 1 42 ? 18.469 -1.45 -0.865 1 97.31 42 MET B C 1
ATOM 2599 O O . MET B 1 42 ? 18.625 -2.67 -0.807 1 97.31 42 MET B O 1
ATOM 2603 N N . ASP B 1 43 ? 18.969 -0.595 0.031 1 98.12 43 ASP B N 1
ATOM 2604 C CA . ASP B 1 43 ? 19.734 -1.077 1.183 1 98.12 43 ASP B CA 1
ATOM 2605 C C . ASP B 1 43 ? 18.844 -1.921 2.104 1 98.12 43 ASP B C 1
ATOM 2607 O O . ASP B 1 43 ? 19.266 -2.988 2.559 1 98.12 43 ASP B O 1
ATOM 2611 N N . PHE B 1 44 ? 17.688 -1.455 2.385 1 98.25 44 PHE B N 1
ATOM 2612 C CA . PHE B 1 44 ? 16.75 -2.186 3.227 1 98.25 44 PHE B CA 1
ATOM 2613 C C . PHE B 1 44 ? 16.469 -3.564 2.646 1 98.25 44 PHE B C 1
ATOM 2615 O O . PHE B 1 44 ? 16.469 -4.562 3.371 1 98.25 44 PHE B O 1
ATOM 2622 N N . GLN B 1 45 ? 16.125 -3.598 1.312 1 97.75 45 GLN B N 1
ATOM 2623 C CA . GLN B 1 45 ? 15.805 -4.855 0.645 1 97.75 45 GLN B CA 1
ATOM 2624 C C . GLN B 1 45 ? 16.969 -5.836 0.729 1 97.75 45 GLN B C 1
ATOM 2626 O O . GLN B 1 45 ? 16.766 -7.02 1.017 1 97.75 45 GLN B O 1
ATOM 2631 N N . ARG B 1 46 ? 18.156 -5.328 0.567 1 97.25 46 ARG B N 1
ATOM 2632 C CA . ARG B 1 46 ? 19.344 -6.168 0.671 1 97.25 46 ARG B CA 1
ATOM 2633 C C . ARG B 1 46 ? 19.484 -6.738 2.078 1 97.25 46 ARG B C 1
ATOM 2635 O O . ARG B 1 46 ? 19.672 -7.941 2.252 1 97.25 46 ARG B O 1
ATOM 2642 N N . LYS B 1 47 ? 19.234 -5.934 3.066 1 97.31 47 LYS B N 1
ATOM 2643 C CA . LYS B 1 47 ? 19.438 -6.305 4.465 1 97.31 47 LYS B CA 1
ATOM 2644 C C . LYS B 1 47 ? 18.344 -7.25 4.953 1 97.31 47 LYS B C 1
ATOM 2646 O O . LYS B 1 47 ? 18.547 -7.984 5.922 1 97.31 47 LYS B O 1
ATOM 2651 N N . ASN B 1 48 ? 17.266 -7.285 4.285 1 96.44 48 ASN B N 1
ATOM 2652 C CA . ASN B 1 48 ? 16.141 -8.078 4.773 1 96.44 48 ASN B CA 1
ATOM 2653 C C . ASN B 1 48 ? 15.812 -9.234 3.836 1 96.44 48 ASN B C 1
ATOM 2655 O O . ASN B 1 48 ? 14.695 -9.758 3.844 1 96.44 48 ASN B O 1
ATOM 2659 N N . SER B 1 49 ? 16.703 -9.602 3.014 1 95.69 49 SER B N 1
ATOM 2660 C CA . SER B 1 49 ? 16.656 -10.789 2.17 1 95.69 49 SER B CA 1
ATOM 2661 C C . SER B 1 49 ? 15.461 -10.742 1.223 1 95.69 49 SER B C 1
ATOM 2663 O O . SER B 1 49 ? 14.695 -11.703 1.128 1 95.69 49 SER B O 1
ATOM 2665 N N . LEU B 1 50 ? 15.328 -9.578 0.614 1 96.62 50 LEU B N 1
ATOM 2666 C CA . LEU B 1 50 ? 14.367 -9.383 -0.467 1 96.62 50 LEU B CA 1
ATOM 2667 C C . LEU B 1 50 ? 15.078 -9.211 -1.804 1 96.62 50 LEU B C 1
ATOM 2669 O O . LEU B 1 50 ? 16.297 -9.047 -1.842 1 96.62 50 LEU B O 1
ATOM 2673 N N . VAL B 1 51 ? 14.344 -9.359 -2.834 1 96.38 51 VAL B N 1
ATOM 2674 C CA . VAL B 1 51 ? 14.883 -8.961 -4.129 1 96.38 51 VAL B CA 1
ATOM 2675 C C . VAL B 1 51 ? 15.172 -7.461 -4.125 1 96.38 51 VAL B C 1
ATOM 2677 O O . VAL B 1 51 ? 14.352 -6.664 -3.658 1 96.38 51 VAL B O 1
ATOM 2680 N N . VAL B 1 52 ? 16.391 -7.105 -4.562 1 96.81 52 VAL B N 1
ATOM 2681 C CA . VAL B 1 52 ? 16.797 -5.707 -4.531 1 96.81 52 VAL B CA 1
ATOM 2682 C C . VAL B 1 52 ? 16.438 -5.027 -5.848 1 96.81 52 VAL B C 1
ATOM 2684 O O . VAL B 1 52 ? 17.234 -5 -6.785 1 96.81 52 VAL B O 1
ATOM 2687 N N . ASP B 1 53 ? 15.227 -4.43 -5.891 1 94.38 53 ASP B N 1
ATOM 2688 C CA . ASP B 1 53 ? 14.758 -3.832 -7.141 1 94.38 53 ASP B CA 1
ATOM 2689 C C . ASP B 1 53 ? 14.359 -2.373 -6.934 1 94.38 53 ASP B C 1
ATOM 2691 O O . ASP B 1 53 ? 14.039 -1.672 -7.898 1 94.38 53 ASP B O 1
ATOM 2695 N N . GLY B 1 54 ? 14.328 -1.899 -5.715 1 94.31 54 GLY B N 1
ATOM 2696 C CA . GLY B 1 54 ? 14 -0.515 -5.41 1 94.31 54 GLY B CA 1
ATOM 2697 C C . GLY B 1 54 ? 12.516 -0.218 -5.496 1 94.31 54 GLY B C 1
ATOM 2698 O O . GLY B 1 54 ? 12.102 0.936 -5.371 1 94.31 54 GLY B O 1
ATOM 2699 N N . ILE B 1 55 ? 11.773 -1.288 -5.75 1 93.5 55 ILE B N 1
ATOM 2700 C CA . ILE B 1 55 ? 10.328 -1.164 -5.824 1 93.5 55 ILE B CA 1
ATOM 2701 C C . ILE B 1 55 ? 9.703 -1.595 -4.496 1 93.5 55 ILE B C 1
ATOM 2703 O O . ILE B 1 55 ? 10.07 -2.629 -3.938 1 93.5 55 ILE B O 1
ATOM 2707 N N . VAL B 1 56 ? 8.812 -0.754 -3.967 1 94.62 56 VAL B N 1
ATOM 2708 C CA . VAL B 1 56 ? 8.156 -1.07 -2.703 1 94.62 56 VAL B CA 1
ATOM 2709 C C . VAL B 1 56 ? 6.758 -1.617 -2.969 1 94.62 56 VAL B C 1
ATOM 2711 O O . VAL B 1 56 ? 5.777 -0.87 -2.941 1 94.62 56 VAL B O 1
ATOM 2714 N N . GLY B 1 57 ? 6.73 -2.887 -3.146 1 91.25 57 GLY B N 1
ATOM 2715 C CA . GLY B 1 57 ? 5.469 -3.6 -3.273 1 91.25 57 GLY B CA 1
ATOM 2716 C C . GLY B 1 57 ? 5.039 -4.281 -1.989 1 91.25 57 GLY B C 1
ATOM 2717 O O . GLY B 1 57 ? 5.469 -3.895 -0.9 1 91.25 57 GLY B O 1
ATOM 2718 N N . ILE B 1 58 ? 4.199 -5.281 -2.168 1 88.88 58 ILE B N 1
ATOM 2719 C CA . ILE B 1 58 ? 3.58 -5.941 -1.026 1 88.88 58 ILE B CA 1
ATOM 2720 C C . ILE B 1 58 ? 4.66 -6.566 -0.144 1 88.88 58 ILE B C 1
ATOM 2722 O O . ILE B 1 58 ? 4.566 -6.523 1.085 1 88.88 58 ILE B O 1
ATOM 2726 N N . LYS B 1 59 ? 5.672 -7.148 -0.72 1 91.56 59 LYS B N 1
ATOM 2727 C CA . LYS B 1 59 ? 6.703 -7.848 0.042 1 91.56 59 LYS B CA 1
ATOM 2728 C C . LYS B 1 59 ? 7.531 -6.867 0.869 1 91.56 59 LYS B C 1
ATOM 2730 O O . LYS B 1 59 ? 7.75 -7.09 2.062 1 91.56 59 LYS B O 1
ATOM 2735 N N . SER B 1 60 ? 7.957 -5.754 0.236 1 93.94 60 SER B N 1
ATOM 2736 C CA . SER B 1 60 ? 8.734 -4.75 0.954 1 93.94 60 SER B CA 1
ATOM 2737 C C . SER B 1 60 ? 7.906 -4.09 2.049 1 93.94 60 SER B C 1
ATOM 2739 O O . SER B 1 60 ? 8.383 -3.908 3.172 1 93.94 60 SER B O 1
ATOM 2741 N N . TRP B 1 61 ? 6.691 -3.75 1.738 1 91.06 61 TRP B N 1
ATOM 2742 C CA . TRP B 1 61 ? 5.809 -3.148 2.732 1 91.06 61 TRP B CA 1
ATOM 2743 C C . TRP B 1 61 ? 5.605 -4.086 3.918 1 91.06 61 TRP B C 1
ATOM 2745 O O . TRP B 1 61 ? 5.656 -3.66 5.074 1 91.06 61 TRP B O 1
ATOM 2755 N N . SER B 1 62 ? 5.34 -5.348 3.592 1 89.38 62 SER B N 1
ATOM 2756 C CA . SER B 1 62 ? 5.098 -6.32 4.652 1 89.38 62 SER B CA 1
ATOM 2757 C C . SER B 1 62 ? 6.289 -6.422 5.598 1 89.38 62 SER B C 1
ATOM 2759 O O . SER B 1 62 ? 6.117 -6.457 6.816 1 89.38 62 SER B O 1
ATOM 2761 N N . LYS B 1 63 ? 7.457 -6.477 5.035 1 92.12 63 LYS B N 1
ATOM 2762 C CA . LYS B 1 63 ? 8.664 -6.566 5.852 1 92.12 63 LYS B CA 1
ATOM 2763 C C . LYS B 1 63 ? 8.867 -5.297 6.672 1 92.12 63 LYS B C 1
ATOM 2765 O O . LYS B 1 63 ? 9.195 -5.363 7.859 1 92.12 63 LYS B O 1
ATOM 2770 N N . LEU B 1 64 ? 8.633 -4.145 6.062 1 93.25 64 LEU B N 1
ATOM 2771 C CA . LEU B 1 64 ? 8.781 -2.857 6.734 1 93.25 64 LEU B CA 1
ATOM 2772 C C . LEU B 1 64 ? 7.852 -2.758 7.938 1 93.25 64 LEU B C 1
ATOM 2774 O O . LEU B 1 64 ? 8.273 -2.359 9.023 1 93.25 64 LEU B O 1
ATOM 2778 N N . LEU B 1 65 ? 6.672 -3.152 7.734 1 90.25 65 LEU B N 1
ATOM 2779 C CA . LEU B 1 65 ? 5.66 -3.029 8.781 1 90.25 65 LEU B CA 1
ATOM 2780 C C . LEU B 1 65 ? 5.875 -4.078 9.867 1 90.25 65 LEU B C 1
ATOM 2782 O O . LEU B 1 65 ? 5.648 -3.809 11.047 1 90.25 65 LEU B O 1
ATOM 2786 N N . ALA B 1 66 ? 6.289 -5.238 9.469 1 89.5 66 ALA B N 1
ATOM 2787 C CA . ALA B 1 66 ? 6.574 -6.289 10.445 1 89.5 66 ALA B CA 1
ATOM 2788 C C . ALA B 1 66 ? 7.695 -5.867 11.391 1 89.5 66 ALA B C 1
ATOM 2790 O O . ALA B 1 66 ? 7.684 -6.223 12.57 1 89.5 66 ALA B O 1
ATOM 2791 N N . LEU B 1 67 ? 8.641 -5.176 10.883 1 91.94 67 LEU B N 1
ATOM 2792 C CA . LEU B 1 67 ? 9.797 -4.75 11.672 1 91.94 67 LEU B CA 1
ATOM 2793 C C . LEU B 1 67 ? 9.445 -3.541 12.531 1 91.94 67 LEU B C 1
ATOM 2795 O O . LEU B 1 67 ? 10.188 -3.195 13.453 1 91.94 67 LEU B O 1
ATOM 2799 N N . ASN B 1 68 ? 8.336 -2.898 12.203 1 90.12 68 ASN B N 1
ATOM 2800 C CA . ASN B 1 68 ? 7.887 -1.705 12.914 1 90.12 68 ASN B CA 1
ATOM 2801 C C . ASN B 1 68 ? 6.422 -1.816 13.328 1 90.12 68 ASN B C 1
ATOM 2803 O O . ASN B 1 68 ? 5.598 -0.992 12.93 1 90.12 68 ASN B O 1
ATOM 2807 N N . PRO B 1 69 ? 6.105 -2.734 14.156 1 84.38 69 PRO B N 1
ATOM 2808 C CA . PRO B 1 69 ? 4.703 -3.023 14.469 1 84.38 69 PRO B CA 1
ATOM 2809 C C . PRO B 1 69 ? 4.004 -1.864 15.172 1 84.38 69 PRO B C 1
ATOM 2811 O O . PRO B 1 69 ? 2.775 -1.748 15.102 1 84.38 69 PRO B O 1
ATOM 2814 N N . ASP B 1 70 ? 4.711 -1.046 15.789 1 86.12 70 ASP B N 1
ATOM 2815 C CA . ASP B 1 70 ? 4.117 0.063 16.531 1 86.12 70 ASP B CA 1
ATOM 2816 C C . ASP B 1 70 ? 3.432 1.05 15.586 1 86.12 70 ASP B C 1
ATOM 2818 O O . ASP B 1 70 ? 2.553 1.805 16.016 1 86.12 70 ASP B O 1
ATOM 2822 N N . ILE B 1 71 ? 3.836 1.054 14.359 1 84.38 71 ILE B N 1
ATOM 2823 C CA . ILE B 1 71 ? 3.25 1.944 13.359 1 84.38 71 ILE B CA 1
ATOM 2824 C C . ILE B 1 71 ? 1.765 1.63 13.195 1 84.38 71 ILE B C 1
ATOM 2826 O O . ILE B 1 71 ? 0.952 2.533 12.984 1 84.38 71 ILE B O 1
ATOM 2830 N N . LEU B 1 72 ? 1.421 0.402 13.336 1 79.5 72 LEU B N 1
ATOM 2831 C CA . LEU B 1 72 ? 0.047 -0.052 13.148 1 79.5 72 LEU B CA 1
ATOM 2832 C C . LEU B 1 72 ? -0.793 0.23 14.391 1 79.5 72 LEU B C 1
ATOM 2834 O O . LEU B 1 72 ? -2.023 0.193 14.336 1 79.5 72 LEU B O 1
ATOM 2838 N N . ASN B 1 73 ? -0.126 0.638 15.477 1 75.44 73 ASN B N 1
ATOM 2839 C CA . ASN B 1 73 ? -0.826 0.879 16.734 1 75.44 73 ASN B CA 1
ATOM 2840 C C . ASN B 1 73 ? -1.345 2.312 16.812 1 75.44 73 ASN B C 1
ATOM 2842 O O . ASN B 1 73 ? -2.146 2.633 17.703 1 75.44 73 ASN B O 1
ATOM 2846 N N . GLU B 1 74 ? -0.929 3.172 16.031 1 75.62 74 GLU B N 1
ATOM 2847 C CA . GLU B 1 74 ? -1.333 4.574 16.078 1 75.62 74 GLU B CA 1
ATOM 2848 C C . GLU B 1 74 ? -2.662 4.789 15.359 1 75.62 74 GLU B C 1
ATOM 2850 O O . GLU B 1 74 ? -2.834 5.773 14.641 1 75.62 74 GLU B O 1
ATOM 2855 N N . ASN B 1 75 ? -3.529 3.785 15.523 1 81 75 ASN B N 1
ATOM 2856 C CA . ASN B 1 75 ? -4.805 3.828 14.812 1 81 75 ASN B CA 1
ATOM 2857 C C . ASN B 1 75 ? -5.941 4.258 15.734 1 81 75 ASN B C 1
ATOM 2859 O O . ASN B 1 75 ? -7.105 4.281 15.32 1 81 75 ASN B O 1
ATOM 2863 N N . SER B 1 76 ? -5.574 4.66 16.953 1 87.81 76 SER B N 1
ATOM 2864 C CA . SER B 1 76 ? -6.605 5.055 17.891 1 87.81 76 SER B CA 1
ATOM 2865 C C . SER B 1 76 ? -6.922 6.543 17.781 1 87.81 76 SER B C 1
ATOM 2867 O O . SER B 1 76 ? -7.855 7.035 18.422 1 87.81 76 SER B O 1
ATOM 2869 N N . LYS B 1 77 ? -6.199 7.234 16.938 1 93.25 77 LYS B N 1
ATOM 2870 C CA . LYS B 1 77 ? -6.324 8.688 16.875 1 93.25 77 LYS B CA 1
ATOM 2871 C C . LYS B 1 77 ? -6.922 9.133 15.555 1 93.25 77 LYS B C 1
ATOM 2873 O O . LYS B 1 77 ? -6.766 10.289 15.148 1 93.25 77 LYS B O 1
ATOM 2878 N N . LEU B 1 78 ? -7.574 8.242 14.844 1 94.62 78 LEU B N 1
ATOM 2879 C CA . LEU B 1 78 ? -8.023 8.531 13.492 1 94.62 78 LEU B CA 1
ATOM 2880 C C . LEU B 1 78 ? -9.461 9.031 13.484 1 94.62 78 LEU B C 1
ATOM 2882 O O . LEU B 1 78 ? -10.258 8.656 14.344 1 94.62 78 LEU B O 1
ATOM 2886 N N . LEU B 1 79 ? -9.766 9.812 12.492 1 96.06 79 LEU B N 1
ATOM 2887 C CA . LEU B 1 79 ? -11.125 10.297 12.297 1 96.06 79 LEU B CA 1
ATOM 2888 C C . LEU B 1 79 ? -12.062 9.156 11.922 1 96.06 79 LEU B C 1
ATOM 2890 O O . LEU B 1 79 ? -11.695 8.273 11.141 1 96.06 79 LEU B O 1
ATOM 2894 N N . SER B 1 80 ? -13.266 9.211 12.461 1 96.75 80 SER B N 1
ATOM 2895 C CA . SER B 1 80 ? -14.312 8.266 12.102 1 96.75 80 SER B CA 1
ATOM 2896 C C . SER B 1 80 ? -15.438 8.945 11.32 1 96.75 80 SER B C 1
ATOM 2898 O O . SER B 1 80 ? -15.5 10.18 11.273 1 96.75 80 SER B O 1
ATOM 2900 N N . GLU B 1 81 ? -16.281 8.109 10.727 1 97.62 81 GLU B N 1
ATOM 2901 C CA . GLU B 1 81 ? -17.484 8.617 10.07 1 97.62 81 GLU B CA 1
ATOM 2902 C C . GLU B 1 81 ? -18.328 9.43 11.039 1 97.62 81 GLU B C 1
ATOM 2904 O O . GLU B 1 81 ? -18.875 10.477 10.672 1 97.62 81 GLU B O 1
ATOM 2909 N N . ARG B 1 82 ? -18.438 9 12.281 1 97.69 82 ARG B N 1
ATOM 2910 C CA . ARG B 1 82 ? -19.234 9.688 13.297 1 97.69 82 ARG B CA 1
ATOM 2911 C C . ARG B 1 82 ? -18.672 11.078 13.586 1 97.69 82 ARG B C 1
ATOM 2913 O O . ARG B 1 82 ? -19.422 12.023 13.812 1 97.69 82 ARG B O 1
ATOM 2920 N N . ASP B 1 83 ? -17.328 11.203 13.594 1 98.31 83 ASP B N 1
ATOM 2921 C CA . ASP B 1 83 ? -16.703 12.508 13.797 1 98.31 83 ASP B CA 1
ATOM 2922 C C . ASP B 1 83 ? -17.141 13.492 12.711 1 98.31 83 ASP B C 1
ATOM 2924 O O . ASP B 1 83 ? -17.406 14.664 13 1 98.31 83 ASP B O 1
ATOM 2928 N N . LEU B 1 84 ? -17.172 13.008 11.461 1 98.38 84 LEU B N 1
ATOM 2929 C CA . LEU B 1 84 ? -17.562 13.867 10.352 1 98.38 84 LEU B CA 1
ATOM 2930 C C . LEU B 1 84 ? -19.047 14.203 10.43 1 98.38 84 LEU B C 1
ATOM 2932 O O . LEU B 1 84 ? -19.453 15.328 10.117 1 98.38 84 LEU B O 1
ATOM 2936 N N . GLU B 1 85 ? -19.859 13.242 10.812 1 98.38 85 GLU B N 1
ATOM 2937 C CA . GLU B 1 85 ? -21.281 13.477 10.992 1 98.38 85 GLU B CA 1
ATOM 2938 C C . GLU B 1 85 ? -21.547 14.516 12.078 1 98.38 85 GLU B C 1
ATOM 2940 O O . GLU B 1 85 ? -22.406 15.391 11.922 1 98.38 85 GLU B O 1
ATOM 2945 N N . ASP B 1 86 ? -20.828 14.375 13.18 1 98.62 86 ASP B N 1
ATOM 2946 C CA . ASP B 1 86 ? -20.953 15.344 14.266 1 98.62 86 ASP B CA 1
ATOM 2947 C C . ASP B 1 86 ? -20.578 16.75 13.797 1 98.62 86 ASP B C 1
ATOM 2949 O O . ASP B 1 86 ? -21.219 17.734 14.156 1 98.62 86 ASP B O 1
ATOM 2953 N N . PHE B 1 87 ? -19.5 16.828 13.062 1 98.69 87 PHE B N 1
ATOM 2954 C CA . PHE B 1 87 ? -19.062 18.094 12.492 1 98.69 87 PHE B CA 1
ATOM 2955 C C . PHE B 1 87 ? -20.141 18.688 11.594 1 98.69 87 PHE B C 1
ATOM 2957 O O . PHE B 1 87 ? -20.438 19.875 11.664 1 98.69 87 PHE B O 1
ATOM 2964 N N . ALA B 1 88 ? -20.703 17.859 10.711 1 98.69 88 ALA B N 1
ATOM 2965 C CA . ALA B 1 88 ? -21.781 18.297 9.812 1 98.69 88 ALA B CA 1
ATOM 2966 C C . ALA B 1 88 ? -22.969 18.844 10.594 1 98.69 88 ALA B C 1
ATOM 2968 O O . ALA B 1 88 ? -23.516 19.891 10.242 1 98.69 88 ALA B O 1
ATOM 2969 N N . THR B 1 89 ? -23.344 18.172 11.609 1 98.62 89 THR B N 1
ATOM 2970 C CA . THR B 1 89 ? -24.453 18.578 12.453 1 98.62 89 THR B CA 1
ATOM 2971 C C . THR B 1 89 ? -24.141 19.906 13.148 1 98.62 89 THR B C 1
ATOM 2973 O O . THR B 1 89 ? -24.969 20.828 13.141 1 98.62 89 THR B O 1
ATOM 2976 N N . LYS B 1 90 ? -22.984 20.016 13.664 1 98.62 90 LYS B N 1
ATOM 2977 C CA . LYS B 1 90 ? -22.578 21.203 14.414 1 98.62 90 LYS B CA 1
ATOM 2978 C C . LYS B 1 90 ? -22.656 22.453 13.555 1 98.62 90 LYS B C 1
ATOM 2980 O O . LYS B 1 90 ? -23.094 23.516 14.016 1 98.62 90 LYS B O 1
ATOM 2985 N N . TYR B 1 91 ? -22.25 22.328 12.328 1 98.62 91 TYR B N 1
ATOM 2986 C CA . TYR B 1 91 ? -22.125 23.531 11.492 1 98.62 91 TYR B CA 1
ATOM 2987 C C . TYR B 1 91 ? -23.234 23.578 10.453 1 98.62 91 TYR B C 1
ATOM 2989 O O . TYR B 1 91 ? -23.234 24.453 9.586 1 98.62 91 TYR B O 1
ATOM 2997 N N . GLY B 1 92 ? -24.172 22.672 10.523 1 98.31 92 GLY B N 1
ATOM 2998 C CA . GLY B 1 92 ? -25.312 22.656 9.609 1 98.31 92 GLY B CA 1
ATOM 2999 C C . GLY B 1 92 ? -24.906 22.391 8.172 1 98.31 92 GLY B C 1
ATOM 3000 O O . GLY B 1 92 ? -25.375 23.062 7.258 1 98.31 92 GLY B O 1
ATOM 3001 N N . LEU B 1 93 ? -24.047 21.469 7.984 1 98.62 93 LEU B N 1
ATOM 3002 C CA . LEU B 1 93 ? -23.562 21.125 6.652 1 98.62 93 LEU B CA 1
ATOM 3003 C C . LEU B 1 93 ? -24.047 19.734 6.238 1 98.62 93 LEU B C 1
ATOM 3005 O O . LEU B 1 93 ? -24.375 18.906 7.094 1 98.62 93 LEU B O 1
ATOM 3009 N N . GLU B 1 94 ? -24.078 19.5 4.906 1 98.12 94 GLU B N 1
ATOM 3010 C CA . GLU B 1 94 ? -24.281 18.156 4.41 1 98.12 94 GLU B CA 1
ATOM 3011 C C . GLU B 1 94 ? -23.062 17.281 4.66 1 98.12 94 GLU B C 1
ATOM 3013 O O . GLU B 1 94 ? -21.922 17.734 4.516 1 98.12 94 GLU B O 1
ATOM 3018 N N . ILE B 1 95 ? -23.328 16.047 5 1 97.94 95 ILE B N 1
ATOM 3019 C CA . ILE B 1 95 ? -22.219 15.133 5.262 1 97.94 95 ILE B CA 1
ATOM 3020 C C . ILE B 1 95 ? -21.328 15.031 4.023 1 97.94 95 ILE B C 1
ATOM 3022 O O . ILE B 1 95 ? -20.109 14.922 4.137 1 97.94 95 ILE B O 1
ATOM 3026 N N . ALA B 1 96 ? -21.906 15.062 2.822 1 97.94 96 ALA B N 1
ATOM 3027 C CA . ALA B 1 96 ? -21.141 14.992 1.582 1 97.94 96 ALA B CA 1
ATOM 3028 C C . ALA B 1 96 ? -20.188 16.172 1.462 1 97.94 96 ALA B C 1
ATOM 3030 O O . ALA B 1 96 ? -19.062 16.031 0.951 1 97.94 96 ALA B O 1
ATOM 3031 N N . THR B 1 97 ? -20.625 17.328 1.933 1 98.38 97 THR B N 1
ATOM 3032 C CA . THR B 1 97 ? -19.781 18.516 1.937 1 98.38 97 THR B CA 1
ATOM 3033 C C . THR B 1 97 ? -18.594 18.344 2.869 1 98.38 97 THR B C 1
ATOM 3035 O O . THR B 1 97 ? -17.453 18.641 2.498 1 98.38 97 THR B O 1
ATOM 3038 N N . VAL B 1 98 ? -18.859 17.844 4.027 1 98.38 98 VAL B N 1
ATOM 3039 C CA . VAL B 1 98 ? -17.812 17.656 5.031 1 98.38 98 VAL B CA 1
ATOM 3040 C C . VAL B 1 98 ? -16.781 16.641 4.543 1 98.38 98 VAL B C 1
ATOM 3042 O O . VAL B 1 98 ? -15.578 16.859 4.664 1 98.38 98 VAL B O 1
ATOM 3045 N N . LYS B 1 99 ? -17.266 15.57 3.963 1 97.44 99 LYS B N 1
ATOM 3046 C CA . LYS B 1 99 ? -16.375 14.531 3.451 1 97.44 99 LYS B CA 1
ATOM 3047 C C . LYS B 1 99 ? -15.523 15.055 2.299 1 97.44 99 LYS B C 1
ATOM 3049 O O . LYS B 1 99 ? -14.344 14.719 2.191 1 97.44 99 LYS B O 1
ATOM 3054 N N . ALA B 1 100 ? -16.109 15.844 1.462 1 97 100 ALA B N 1
ATOM 3055 C CA . ALA B 1 100 ? -15.383 16.438 0.342 1 97 100 ALA B CA 1
ATOM 3056 C C . ALA B 1 100 ? -14.258 17.344 0.834 1 97 100 ALA B C 1
ATOM 3058 O O . ALA B 1 100 ? -13.125 17.25 0.355 1 97 100 ALA B O 1
ATOM 3059 N N . VAL B 1 101 ? -14.578 18.172 1.788 1 97.44 101 VAL B N 1
ATOM 3060 C CA . VAL B 1 101 ? -13.602 19.109 2.322 1 97.44 101 VAL B CA 1
ATOM 3061 C C . VAL B 1 101 ? -12.5 18.359 3.059 1 97.44 101 VAL B C 1
ATOM 3063 O O . VAL B 1 101 ? -11.32 18.688 2.932 1 97.44 101 VAL B O 1
ATOM 3066 N N . ASN B 1 102 ? -12.898 17.359 3.834 1 96.5 102 ASN B N 1
ATOM 3067 C CA . ASN B 1 102 ? -11.922 16.531 4.527 1 96.5 102 ASN B CA 1
ATOM 3068 C C . ASN B 1 102 ? -10.953 15.875 3.547 1 96.5 102 ASN B C 1
ATOM 3070 O O . ASN B 1 102 ? -9.742 15.852 3.777 1 96.5 102 ASN B O 1
ATOM 3074 N N . GLU B 1 103 ? -11.469 15.312 2.492 1 93.44 103 GLU B N 1
ATOM 3075 C CA . GLU B 1 103 ? -10.648 14.625 1.497 1 93.44 103 GLU B CA 1
ATOM 3076 C C . GLU B 1 103 ? -9.664 15.594 0.833 1 93.44 103 GLU B C 1
ATOM 3078 O O . GLU B 1 103 ? -8.5 15.25 0.628 1 93.44 103 GLU B O 1
ATOM 3083 N N . VAL B 1 104 ? -10.117 16.75 0.515 1 93.81 104 VAL B N 1
ATOM 3084 C CA . VAL B 1 104 ? -9.344 17.656 -0.34 1 93.81 104 VAL B CA 1
ATOM 3085 C C . VAL B 1 104 ? -8.414 18.5 0.515 1 93.81 104 VAL B C 1
ATOM 3087 O O . VAL B 1 104 ? -7.285 18.797 0.11 1 93.81 104 VAL B O 1
ATOM 3090 N N . GLU B 1 105 ? -8.898 18.797 1.703 1 92.25 105 GLU B N 1
ATOM 3091 C CA . GLU B 1 105 ? -8.188 19.828 2.449 1 92.25 105 GLU B CA 1
ATOM 3092 C C . GLU B 1 105 ? -7.332 19.219 3.559 1 92.25 105 GLU B C 1
ATOM 3094 O O . GLU B 1 105 ? -6.465 19.891 4.121 1 92.25 105 GLU B O 1
ATOM 3099 N N . SER B 1 106 ? -7.562 17.969 3.879 1 92.44 106 SER B N 1
ATOM 3100 C CA . SER B 1 106 ? -6.719 17.328 4.875 1 92.44 106 SER B CA 1
ATOM 3101 C C . SER B 1 106 ? -5.512 16.656 4.227 1 92.44 106 SER B C 1
ATOM 3103 O O . SER B 1 106 ? -5.57 16.266 3.059 1 92.44 106 SER B O 1
ATOM 3105 N N . ARG B 1 107 ? -4.445 16.531 4.938 1 84.62 107 ARG B N 1
ATOM 3106 C CA . ARG B 1 107 ? -3.225 15.891 4.453 1 84.62 107 ARG B CA 1
ATOM 3107 C C . ARG B 1 107 ? -3.178 14.414 4.848 1 84.62 107 ARG B C 1
ATOM 3109 O O . ARG B 1 107 ? -2.119 13.898 5.207 1 84.62 107 ARG B O 1
ATOM 3116 N N . GLY B 1 108 ? -4.344 13.875 4.945 1 82.5 108 GLY B N 1
ATOM 3117 C CA . GLY B 1 108 ? -4.355 12.469 5.316 1 82.5 108 GLY B CA 1
ATOM 3118 C C . GLY B 1 108 ? -4.195 12.242 6.809 1 82.5 108 GLY B C 1
ATOM 3119 O O . GLY B 1 108 ? -4.895 12.859 7.613 1 82.5 108 GLY B O 1
ATOM 3120 N N . LYS B 1 109 ? -3.273 11.289 7.145 1 88.5 109 LYS B N 1
ATOM 3121 C CA . LYS B 1 109 ? -3.037 11 8.555 1 88.5 109 LYS B CA 1
ATOM 3122 C C . LYS B 1 109 ? -2.395 12.188 9.266 1 88.5 109 LYS B C 1
ATOM 3124 O O . LYS B 1 109 ? -1.396 12.734 8.789 1 88.5 109 LYS B O 1
ATOM 3129 N N . GLY B 1 110 ? -2.945 12.547 10.359 1 93.19 110 GLY B N 1
ATOM 3130 C CA . GLY B 1 110 ? -2.541 13.766 11.047 1 93.19 110 GLY B CA 1
ATOM 3131 C C . GLY B 1 110 ? -1.426 13.539 12.055 1 93.19 110 GLY B C 1
ATOM 3132 O O . GLY B 1 110 ? -0.947 14.484 12.68 1 93.19 110 GLY B O 1
ATOM 3133 N N . PHE B 1 111 ? -0.99 12.336 12.172 1 94.06 111 PHE B N 1
ATOM 3134 C CA . PHE B 1 111 ? 0.038 12 13.148 1 94.06 111 PHE B CA 1
ATOM 3135 C C . PHE B 1 111 ? 1.223 11.32 12.477 1 94.06 111 PHE B C 1
ATOM 3137 O O . PHE B 1 111 ? 1.055 10.602 11.484 1 94.06 111 PHE B O 1
ATOM 3144 N N . LEU B 1 112 ? 2.381 11.57 12.984 1 92.31 112 LEU B N 1
ATOM 3145 C CA . LEU B 1 112 ? 3.598 10.875 12.57 1 92.31 112 LEU B CA 1
ATOM 3146 C C . LEU B 1 112 ? 3.602 9.438 13.07 1 92.31 112 LEU B C 1
ATOM 3148 O O . LEU B 1 112 ? 2.781 9.07 13.914 1 92.31 112 LEU B O 1
ATOM 3152 N N . VAL B 1 113 ? 4.531 8.672 12.57 1 90.25 113 VAL B N 1
ATOM 3153 C CA . VAL B 1 113 ? 4.613 7.262 12.93 1 90.25 113 VAL B CA 1
ATOM 3154 C C . VAL B 1 113 ? 5.012 7.133 14.406 1 90.25 113 VAL B C 1
ATOM 3156 O O . VAL B 1 113 ? 4.824 6.074 15.008 1 90.25 113 VAL B O 1
ATOM 3159 N N . ASP B 1 114 ? 5.535 8.195 15.008 1 89.88 114 ASP B N 1
ATOM 3160 C CA . ASP B 1 114 ? 5.938 8.117 16.406 1 89.88 114 ASP B CA 1
ATOM 3161 C C . ASP B 1 114 ? 4.828 8.641 17.328 1 89.88 114 ASP B C 1
ATOM 3163 O O . ASP B 1 114 ? 5.023 8.758 18.531 1 89.88 114 ASP B O 1
ATOM 3167 N N . GLY B 1 115 ? 3.74 9.023 16.781 1 91.75 115 GLY B N 1
ATOM 3168 C CA . GLY B 1 115 ? 2.564 9.328 17.578 1 91.75 115 GLY B CA 1
ATOM 3169 C C . GLY B 1 115 ? 2.348 10.812 17.781 1 91.75 115 GLY B C 1
ATOM 3170 O O . GLY B 1 115 ? 1.297 11.234 18.281 1 91.75 115 GLY B O 1
ATOM 3171 N N . ARG B 1 116 ? 3.266 11.68 17.438 1 96.25 116 ARG B N 1
ATOM 3172 C CA . ARG B 1 116 ? 3.092 13.125 17.562 1 96.25 116 ARG B CA 1
ATOM 3173 C C . ARG B 1 116 ? 2.309 13.688 16.375 1 96.25 116 ARG B C 1
ATOM 3175 O O . ARG B 1 116 ? 2.359 13.133 15.273 1 96.25 116 ARG B O 1
ATOM 3182 N N . ALA B 1 117 ? 1.627 14.766 16.578 1 96.88 117 ALA B N 1
ATOM 3183 C CA . ALA B 1 117 ? 0.911 15.43 15.492 1 96.88 117 ALA B CA 1
ATOM 3184 C C . ALA B 1 117 ? 1.875 15.898 14.406 1 96.88 117 ALA B C 1
ATOM 3186 O O . ALA B 1 117 ? 2.967 16.391 14.703 1 96.88 117 ALA B O 1
ATOM 3187 N N . LYS B 1 118 ? 1.452 15.766 13.188 1 95.56 118 LYS B N 1
ATOM 3188 C CA . LYS B 1 118 ? 2.246 16.328 12.102 1 95.56 118 LYS B CA 1
ATOM 3189 C C . LYS B 1 118 ? 2.324 17.844 12.219 1 95.56 118 LYS B C 1
ATOM 3191 O O . LYS B 1 118 ? 1.332 18.5 12.539 1 95.56 118 LYS B O 1
ATOM 3196 N N . ILE B 1 119 ? 3.541 18.328 11.953 1 98.06 119 ILE B N 1
ATOM 3197 C CA . ILE B 1 119 ? 3.678 19.781 12 1 98.06 119 ILE B CA 1
ATOM 3198 C C . ILE B 1 119 ? 4.547 20.266 10.844 1 98.06 119 ILE B C 1
ATOM 3200 O O . ILE B 1 119 ? 5.246 19.469 10.211 1 98.06 119 ILE B O 1
ATOM 3204 N N . LEU B 1 120 ? 4.434 21.516 10.523 1 97.12 120 LEU B N 1
ATOM 3205 C CA . LEU B 1 120 ? 5.355 22.234 9.656 1 97.12 120 LEU B CA 1
ATOM 3206 C C . LEU B 1 120 ? 5.781 23.547 10.305 1 97.12 120 LEU B C 1
ATOM 3208 O O . LEU B 1 120 ? 4.973 24.469 10.453 1 97.12 120 LEU B O 1
ATOM 3212 N N . PHE B 1 121 ? 7.043 23.609 10.742 1 98.56 121 PHE B N 1
ATOM 3213 C CA . PHE B 1 121 ? 7.582 24.797 11.398 1 98.56 121 PHE B CA 1
ATOM 3214 C C . PHE B 1 121 ? 7.965 25.859 10.367 1 98.56 121 PHE B C 1
ATOM 3216 O O . PHE B 1 121 ? 8.633 25.547 9.375 1 98.56 121 PHE B O 1
ATOM 3223 N N . GLU B 1 122 ? 7.535 27.031 10.586 1 98.56 122 GLU B N 1
ATOM 3224 C CA . GLU B 1 122 ? 7.77 28.141 9.68 1 98.56 122 GLU B CA 1
ATOM 3225 C C . GLU B 1 122 ? 8.664 29.203 10.328 1 98.56 122 GLU B C 1
ATOM 3227 O O . GLU B 1 122 ? 8.188 30.031 11.102 1 98.56 122 GLU B O 1
ATOM 3232 N N . GLY B 1 123 ? 9.906 29.234 9.836 1 98.69 123 GLY B N 1
ATOM 3233 C CA . GLY B 1 123 ? 10.883 30.125 10.445 1 98.69 123 GLY B CA 1
ATOM 3234 C C . GLY B 1 123 ? 10.57 31.594 10.227 1 98.69 123 GLY B C 1
ATOM 3235 O O . GLY B 1 123 ? 10.883 32.438 11.078 1 98.69 123 GLY B O 1
ATOM 3236 N N . HIS B 1 124 ? 9.969 31.938 9.109 1 98.75 124 HIS B N 1
ATOM 3237 C CA . HIS B 1 124 ? 9.609 33.344 8.852 1 98.75 124 HIS B CA 1
ATOM 3238 C C . HIS B 1 124 ? 8.438 33.781 9.727 1 98.75 124 HIS B C 1
ATOM 3240 O O . HIS B 1 124 ? 8.32 34.938 10.078 1 98.75 124 HIS B O 1
ATOM 3246 N N . VAL B 1 125 ? 7.582 32.812 10.039 1 98.81 125 VAL B N 1
ATOM 3247 C CA . VAL B 1 125 ? 6.496 33.125 10.969 1 98.81 125 VAL B CA 1
ATOM 3248 C C . VAL B 1 125 ? 7.055 33.281 12.383 1 98.81 125 VAL B C 1
ATOM 3250 O O . VAL B 1 125 ? 6.598 34.156 13.133 1 98.81 125 VAL B O 1
ATOM 3253 N N . PHE B 1 126 ? 8.07 32.469 12.695 1 98.88 126 PHE B N 1
ATOM 3254 C CA . PHE B 1 126 ? 8.734 32.594 13.984 1 98.88 126 PHE B CA 1
ATOM 3255 C C . PHE B 1 126 ? 9.344 34 14.148 1 98.88 126 PHE B C 1
ATOM 3257 O O . PHE B 1 126 ? 9.219 34.594 15.203 1 98.88 126 PHE B O 1
ATOM 3264 N N . TRP B 1 127 ? 9.914 34.469 13.078 1 98.75 127 TRP B N 1
ATOM 3265 C CA . TRP B 1 127 ? 10.438 35.844 13.039 1 98.75 127 TRP B CA 1
ATOM 3266 C C . TRP B 1 127 ? 9.359 36.844 13.406 1 98.75 127 TRP B C 1
ATOM 3268 O O . TRP B 1 127 ? 9.555 37.688 14.289 1 98.75 127 TRP B O 1
ATOM 3278 N N . LYS B 1 128 ? 8.25 36.75 12.859 1 98.75 128 LYS B N 1
ATOM 3279 C CA . LYS B 1 128 ? 7.133 37.656 13.07 1 98.75 128 LYS B CA 1
ATOM 3280 C C . LYS B 1 128 ? 6.543 37.5 14.469 1 98.75 128 LYS B C 1
ATOM 3282 O O . LYS B 1 128 ? 6.156 38.5 15.102 1 98.75 128 LYS B O 1
ATOM 3287 N N . GLN B 1 129 ? 6.473 36.25 14.867 1 98.69 129 GLN B N 1
ATOM 3288 C CA . GLN B 1 129 ? 5.895 36 16.172 1 98.69 129 GLN B CA 1
ATOM 3289 C C . GLN B 1 129 ? 6.777 36.562 17.297 1 98.69 129 GLN B C 1
ATOM 3291 O O . GLN B 1 129 ? 6.27 37 18.312 1 98.69 129 GLN B O 1
ATOM 3296 N N . LEU B 1 130 ? 8.055 36.5 17.109 1 98.5 130 LEU B N 1
ATOM 3297 C CA . LEU B 1 130 ? 8.953 37.094 18.094 1 98.5 130 LEU B CA 1
ATOM 3298 C C . LEU B 1 130 ? 8.758 38.625 18.125 1 98.5 130 LEU B C 1
ATOM 3300 O O . LEU B 1 130 ? 8.609 39.188 19.203 1 98.5 130 LEU B O 1
ATOM 3304 N N . LYS B 1 131 ? 8.641 39.219 16.984 1 98.38 131 LYS B N 1
ATOM 3305 C CA . LYS B 1 131 ? 8.422 40.656 16.906 1 98.38 131 LYS B CA 1
ATOM 3306 C C . LYS B 1 131 ? 7.121 41.062 17.594 1 98.38 131 LYS B C 1
ATOM 3308 O O . LYS B 1 131 ? 7.086 42.031 18.344 1 98.38 131 LYS B O 1
ATOM 3313 N N . SER B 1 132 ? 6.156 40.312 17.375 1 98.06 132 SER B N 1
ATOM 3314 C CA . SER B 1 132 ? 4.84 40.625 17.922 1 98.06 132 SER B CA 1
ATOM 3315 C C . SER B 1 132 ? 4.832 40.5 19.438 1 98.06 132 SER B C 1
ATOM 3317 O O . SER B 1 132 ? 3.943 41.031 20.109 1 98.06 132 SER B O 1
ATOM 3319 N N . ARG B 1 133 ? 5.855 39.875 19.969 1 97.5 133 ARG B N 1
ATOM 3320 C CA . ARG B 1 133 ? 5.949 39.688 21.406 1 97.5 133 ARG B CA 1
ATOM 3321 C C . ARG B 1 133 ? 7.027 40.562 22.031 1 97.5 133 ARG B C 1
ATOM 3323 O O . ARG B 1 133 ? 7.473 40.312 23.156 1 97.5 133 ARG B O 1
ATOM 3330 N N . GLY B 1 134 ? 7.488 41.469 21.219 1 97.38 134 GLY B N 1
ATOM 3331 C CA . GLY B 1 134 ? 8.422 42.469 21.719 1 97.38 134 GLY B CA 1
ATOM 3332 C C . GLY B 1 134 ? 9.867 42.031 21.688 1 97.38 134 GLY B C 1
ATOM 3333 O O . GLY B 1 134 ? 10.727 42.625 22.328 1 97.38 134 GLY B O 1
ATOM 3334 N N . VAL B 1 135 ? 10.117 40.938 21.031 1 97.94 135 VAL B N 1
ATOM 3335 C CA . VAL B 1 135 ? 11.477 40.438 20.906 1 97.94 135 VAL B CA 1
ATOM 3336 C C . VAL B 1 135 ? 12.039 40.781 19.531 1 97.94 135 VAL B C 1
ATOM 3338 O O . VAL B 1 135 ? 11.383 40.594 18.516 1 97.94 135 VAL B O 1
ATOM 3341 N N . ASP B 1 136 ? 13.211 41.406 19.469 1 98 136 ASP B N 1
ATOM 3342 C CA . ASP B 1 136 ? 13.883 41.656 18.203 1 98 136 ASP B CA 1
ATOM 3343 C C . ASP B 1 136 ? 14.555 40.406 17.672 1 98 136 ASP B C 1
ATOM 3345 O O . ASP B 1 136 ? 15.578 39.969 18.188 1 98 136 ASP B O 1
ATOM 3349 N N . PRO B 1 137 ? 14.039 39.812 16.656 1 97.88 137 PRO B N 1
ATOM 3350 C CA . PRO B 1 137 ? 14.602 38.562 16.141 1 97.88 137 PRO B CA 1
ATOM 3351 C C . PRO B 1 137 ? 16.062 38.719 15.703 1 97.88 137 PRO B C 1
ATOM 3353 O O . PRO B 1 137 ? 16.812 37.719 15.742 1 97.88 137 PRO B O 1
ATOM 3356 N N . ASN B 1 138 ? 16.453 39.938 15.352 1 97.69 138 ASN B N 1
ATOM 3357 C CA . ASN B 1 138 ? 17.828 40.156 14.922 1 97.69 138 ASN B CA 1
ATOM 3358 C C . ASN B 1 138 ? 18.828 39.812 16.031 1 97.69 138 ASN B C 1
ATOM 3360 O O . ASN B 1 138 ? 19.938 39.375 15.75 1 97.69 138 ASN B O 1
ATOM 3364 N N . ALA B 1 139 ? 18.422 40.031 17.172 1 97.44 139 ALA B N 1
ATOM 3365 C CA . ALA B 1 139 ? 19.281 39.781 18.328 1 97.44 139 ALA B CA 1
ATOM 3366 C C . ALA B 1 139 ? 19.562 38.281 18.469 1 97.44 139 ALA B C 1
ATOM 3368 O O . ALA B 1 139 ? 20.469 37.875 19.203 1 97.44 139 ALA B O 1
ATOM 3369 N N . HIS B 1 140 ? 1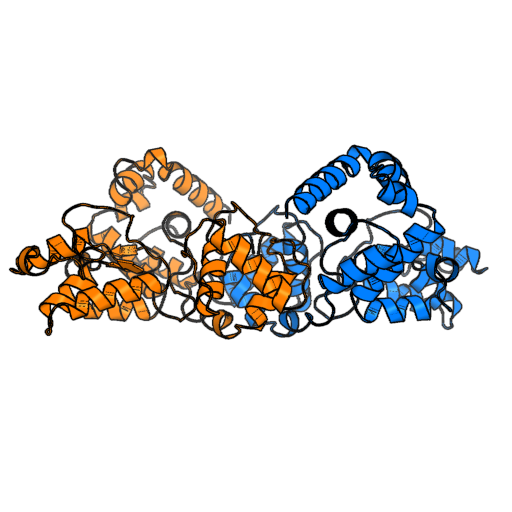8.797 37.438 17.797 1 97.12 140 HIS B N 1
ATOM 3370 C CA . HIS B 1 140 ? 18.922 36 17.953 1 97.12 140 HIS B CA 1
ATOM 3371 C C . HIS B 1 140 ? 19.219 35.312 16.625 1 97.12 140 HIS B C 1
ATOM 3373 O O . HIS B 1 140 ? 19.328 34.094 16.547 1 97.12 140 HIS B O 1
ATOM 3379 N N . PHE B 1 141 ? 19.25 36.125 15.578 1 96.62 141 PHE B N 1
ATOM 3380 C CA . PHE B 1 141 ? 19.547 35.594 14.242 1 96.62 141 PHE B CA 1
ATOM 3381 C C . PHE B 1 141 ? 21.047 35.406 14.062 1 96.62 141 PHE B C 1
ATOM 3383 O O . PHE B 1 141 ? 21.812 36.375 14.117 1 96.62 141 PHE B O 1
ATOM 3390 N N . ASN B 1 142 ? 21.531 34.281 13.922 1 96 142 ASN B N 1
ATOM 3391 C CA . ASN B 1 142 ? 22.938 33.938 13.719 1 96 142 ASN B CA 1
ATOM 3392 C C . ASN B 1 142 ? 23.094 32.625 12.953 1 96 142 ASN B C 1
ATOM 3394 O O . ASN B 1 142 ? 22.109 32.094 12.414 1 96 142 ASN B O 1
ATOM 3398 N N . GLN B 1 143 ? 24.312 32.125 12.859 1 95.06 143 GLN B N 1
ATOM 3399 C CA . GLN B 1 143 ? 24.609 30.953 12.062 1 95.06 143 GLN B CA 1
ATOM 3400 C C . GLN B 1 143 ? 23.906 29.719 12.633 1 95.06 143 GLN B C 1
ATOM 3402 O O . GLN B 1 143 ? 23.484 28.844 11.875 1 95.06 143 GLN B O 1
ATOM 3407 N N . GLN B 1 144 ? 23.688 29.703 13.914 1 95.56 144 GLN B N 1
ATOM 3408 C CA . GLN B 1 144 ? 23.109 28.547 14.578 1 95.56 144 GLN B CA 1
ATOM 3409 C C . GLN B 1 144 ? 21.594 28.547 14.484 1 95.56 144 GLN B C 1
ATOM 3411 O O . GLN B 1 144 ? 20.953 27.5 14.555 1 95.56 144 GLN B O 1
ATOM 3416 N N . THR B 1 145 ? 20.969 29.734 14.25 1 97.94 145 THR B N 1
ATOM 3417 C CA . THR B 1 145 ? 19.516 29.812 14.305 1 97.94 145 THR B CA 1
ATOM 3418 C C . THR B 1 145 ? 18.938 30.109 12.922 1 97.94 145 THR B C 1
ATOM 3420 O O . THR B 1 145 ? 17.719 30.156 12.75 1 97.94 145 THR B O 1
ATOM 3423 N N . SER B 1 146 ? 19.75 30.219 11.883 1 97.25 146 SER B N 1
ATOM 3424 C CA . SER B 1 146 ? 19.328 30.703 10.57 1 97.25 146 SER B CA 1
ATOM 3425 C C . SER B 1 146 ? 18.406 29.703 9.883 1 97.25 146 SER B C 1
ATOM 3427 O O . SER B 1 146 ? 17.688 30.047 8.953 1 97.25 146 SER B O 1
ATOM 3429 N N . ASP B 1 147 ? 18.359 28.484 10.328 1 97.38 147 ASP B N 1
ATOM 3430 C CA . ASP B 1 147 ? 17.516 27.484 9.703 1 97.38 147 ASP B CA 1
ATOM 3431 C C . ASP B 1 147 ? 16.125 27.453 10.336 1 97.38 147 ASP B C 1
ATOM 3433 O O . ASP B 1 147 ? 15.211 26.812 9.82 1 97.38 147 ASP B O 1
ATOM 3437 N N . ILE B 1 148 ? 15.945 28.172 11.438 1 98.44 148 ILE B N 1
ATOM 3438 C CA . ILE B 1 148 ? 14.648 28.156 12.102 1 98.44 148 ILE B CA 1
ATOM 3439 C C . ILE B 1 148 ? 14.148 29.594 12.281 1 98.44 148 ILE B C 1
ATOM 3441 O O . ILE B 1 148 ? 13 29.812 12.68 1 98.44 148 ILE B O 1
ATOM 3445 N N . LEU B 1 149 ? 15 30.562 12.133 1 98.5 149 LEU B N 1
ATOM 3446 C CA . LEU B 1 149 ? 14.703 31.984 12.289 1 98.5 149 LEU B CA 1
ATOM 3447 C C . LEU B 1 149 ? 15.219 32.781 11.102 1 98.5 149 LEU B C 1
ATOM 3449 O O . LEU B 1 149 ? 16.422 32.938 10.938 1 98.5 149 LEU B O 1
ATOM 3453 N N . TYR B 1 150 ? 14.25 33.281 10.281 1 98.19 150 TYR B N 1
ATOM 3454 C CA . TYR B 1 150 ? 14.625 34.031 9.094 1 98.19 150 TYR B CA 1
ATOM 3455 C C . TYR B 1 150 ? 13.492 34.969 8.672 1 98.19 150 TYR B C 1
ATOM 3457 O O . TYR B 1 150 ? 12.312 34.656 8.891 1 98.19 150 TYR B O 1
ATOM 3465 N N . PRO B 1 151 ? 13.781 36.094 8.039 1 97.12 151 PRO B N 1
ATOM 3466 C CA . PRO B 1 151 ? 12.797 37.156 7.82 1 97.12 151 PRO B CA 1
ATOM 3467 C C . PRO B 1 151 ? 11.844 36.844 6.664 1 97.12 151 PRO B C 1
ATOM 3469 O O . PRO B 1 151 ? 10.711 37.312 6.645 1 97.12 151 PRO B O 1
ATOM 3472 N N . GLU B 1 152 ? 12.297 36.031 5.688 1 97.19 152 GLU B N 1
ATOM 3473 C CA . GLU B 1 152 ? 11.508 35.781 4.488 1 97.19 152 GLU B CA 1
ATOM 3474 C C . GLU B 1 152 ? 11.188 34.281 4.332 1 97.19 152 GLU B C 1
ATOM 3476 O O . GLU B 1 152 ? 11.977 33.438 4.754 1 97.19 152 GLU B O 1
ATOM 3481 N N . TRP B 1 153 ? 10.109 34.062 3.73 1 96.38 153 TRP B N 1
ATOM 3482 C CA . TRP B 1 153 ? 9.664 32.688 3.51 1 96.38 153 TRP B CA 1
ATOM 3483 C C . TRP B 1 153 ? 10.672 31.922 2.662 1 96.38 153 TRP B C 1
ATOM 3485 O O . TRP B 1 153 ? 11.195 32.438 1.68 1 96.38 153 TRP B O 1
ATOM 3495 N N . THR B 1 154 ? 10.93 30.734 3.041 1 96.06 154 THR B N 1
ATOM 3496 C CA . THR B 1 154 ? 11.711 29.781 2.258 1 96.06 154 THR B CA 1
ATOM 3497 C C . THR B 1 154 ? 11.391 28.344 2.672 1 96.06 154 THR B C 1
ATOM 3499 O O . THR B 1 154 ? 11.109 28.078 3.842 1 96.06 154 THR B O 1
ATOM 3502 N N . ARG B 1 155 ? 11.414 27.484 1.78 1 91.5 155 ARG B N 1
ATOM 3503 C CA . ARG B 1 155 ? 11.219 26.078 2.09 1 91.5 155 ARG B CA 1
ATOM 3504 C C . ARG B 1 155 ? 12.555 25.359 2.244 1 91.5 155 ARG B C 1
ATOM 3506 O O . ARG B 1 155 ? 12.594 24.141 2.453 1 91.5 155 ARG B O 1
ATOM 3513 N N . SER B 1 156 ? 13.609 26.016 2.137 1 93.75 156 SER B N 1
ATOM 3514 C CA . SER B 1 156 ? 14.945 25.422 2.053 1 93.75 156 SER B CA 1
ATOM 3515 C C . SER B 1 156 ? 15.32 24.719 3.35 1 93.75 156 SER B C 1
ATOM 3517 O O . SER B 1 156 ? 16.203 23.859 3.359 1 93.75 156 SER B O 1
ATOM 3519 N N . HIS B 1 157 ? 14.594 25.094 4.41 1 93.81 157 HIS B N 1
ATOM 3520 C CA . HIS B 1 157 ? 15.016 24.578 5.707 1 93.81 157 HIS B CA 1
ATOM 3521 C C . HIS B 1 157 ? 14.078 23.469 6.184 1 93.81 157 HIS B C 1
ATOM 3523 O O . HIS B 1 157 ? 14.273 22.922 7.27 1 93.81 157 HIS B O 1
ATOM 3529 N N . TYR B 1 158 ? 13.07 23.188 5.355 1 93.12 158 TYR B N 1
ATOM 3530 C CA . TYR B 1 158 ? 12.125 22.156 5.754 1 93.12 158 TYR B CA 1
ATOM 3531 C C . TYR B 1 158 ? 12.82 20.797 5.895 1 93.12 158 TYR B C 1
ATOM 3533 O O . TYR B 1 158 ? 13.688 20.453 5.09 1 93.12 158 TYR B O 1
ATOM 3541 N N . LYS B 1 159 ? 12.453 19.984 6.879 1 90.12 159 LYS B N 1
ATOM 3542 C CA . LYS B 1 159 ? 12.984 18.641 7.074 1 90.12 159 LYS B CA 1
ATOM 3543 C C . LYS B 1 159 ? 11.898 17.578 6.883 1 90.12 159 LYS B C 1
ATOM 3545 O O . LYS B 1 159 ? 12.195 16.438 6.516 1 90.12 159 LYS B O 1
ATOM 3550 N N . GLY B 1 160 ? 10.711 17.969 7.133 1 90.56 160 GLY B N 1
ATOM 3551 C CA . GLY B 1 160 ? 9.602 17.031 7.082 1 90.56 160 GLY B CA 1
ATOM 3552 C C . GLY B 1 160 ? 9.609 16.031 8.219 1 90.56 160 GLY B C 1
ATOM 3553 O O . GLY B 1 160 ? 10.625 15.875 8.906 1 90.56 160 GLY B O 1
ATOM 3554 N N . GLY B 1 161 ? 8.469 15.398 8.461 1 92.31 161 GLY B N 1
ATOM 3555 C CA . GLY B 1 161 ? 8.359 14.352 9.469 1 92.31 161 GLY B CA 1
ATOM 3556 C C . GLY B 1 161 ? 8.789 14.812 10.844 1 92.31 161 GLY B C 1
ATOM 3557 O O . GLY B 1 161 ? 8.438 15.906 11.281 1 92.31 161 GLY B O 1
ATOM 3558 N N . ALA B 1 162 ? 9.531 13.961 11.531 1 94.06 162 ALA B N 1
ATOM 3559 C CA . ALA B 1 162 ? 9.969 14.234 12.906 1 94.06 162 ALA B CA 1
ATOM 3560 C C . ALA B 1 162 ? 11 15.359 12.938 1 94.06 162 ALA B C 1
ATOM 3562 O O . ALA B 1 162 ? 11.195 16 13.977 1 94.06 162 ALA B O 1
ATOM 3563 N N . GLY B 1 163 ? 11.57 15.602 11.789 1 94.12 163 GLY B N 1
ATOM 3564 C CA . GLY B 1 163 ? 12.555 16.672 11.711 1 94.12 163 GLY B CA 1
ATOM 3565 C C . GLY B 1 163 ? 11.977 18.047 12 1 94.12 163 GLY B C 1
ATOM 3566 O O . GLY B 1 163 ? 12.688 18.938 12.477 1 94.12 163 GLY B O 1
ATOM 3567 N N . GLU B 1 164 ? 10.75 18.188 11.773 1 96.56 164 GLU B N 1
ATOM 3568 C CA . GLU B 1 164 ? 10.102 19.469 12.055 1 96.56 164 GLU B CA 1
ATOM 3569 C C . GLU B 1 164 ? 9.992 19.719 13.555 1 96.56 164 GLU B C 1
ATOM 3571 O O . GLU B 1 164 ? 10.016 20.859 14.008 1 96.56 164 GLU B O 1
ATOM 3576 N N . TYR B 1 165 ? 9.93 18.656 14.281 1 97.5 165 TYR B N 1
ATOM 3577 C CA . TYR B 1 165 ? 9.93 18.797 15.734 1 97.5 165 TYR B CA 1
ATOM 3578 C C . TYR B 1 165 ? 11.305 19.203 16.25 1 97.5 165 TYR B C 1
ATOM 3580 O O . TYR B 1 165 ? 11.414 19.938 17.234 1 97.5 165 TYR B O 1
ATOM 3588 N N . ASP B 1 166 ? 12.336 18.75 15.586 1 96.31 166 ASP B N 1
ATOM 3589 C CA . ASP B 1 166 ? 13.672 19.203 15.93 1 96.31 166 ASP B CA 1
ATOM 3590 C C . ASP B 1 166 ? 13.797 20.719 15.719 1 96.31 166 ASP B C 1
ATOM 3592 O O . ASP B 1 166 ? 14.375 21.422 16.562 1 96.31 166 ASP B O 1
ATOM 3596 N N . ARG B 1 167 ? 13.227 21.156 14.625 1 97.81 167 ARG B N 1
ATOM 3597 C CA . ARG B 1 167 ? 13.25 22.594 14.336 1 97.81 167 ARG B CA 1
ATOM 3598 C C . ARG B 1 167 ? 12.445 23.375 15.367 1 97.81 167 ARG B C 1
ATOM 3600 O O . ARG B 1 167 ? 12.891 24.406 15.852 1 97.81 167 ARG B O 1
ATOM 3607 N N . LEU B 1 168 ? 11.312 22.859 15.68 1 98.62 168 LEU B N 1
ATOM 3608 C CA . LEU B 1 168 ? 10.453 23.484 16.672 1 98.62 168 LEU B CA 1
ATOM 3609 C C . LEU B 1 168 ? 11.164 23.578 18.016 1 98.62 168 LEU B C 1
ATOM 3611 O O . LEU B 1 168 ? 11.148 24.641 18.656 1 98.62 168 LEU B O 1
ATOM 3615 N N . GLN B 1 169 ? 11.812 22.484 18.438 1 98.31 169 GLN B N 1
ATOM 3616 C CA . GLN B 1 169 ? 12.5 22.453 19.719 1 98.31 169 GLN B CA 1
ATOM 3617 C C . GLN B 1 169 ? 13.68 23.422 19.734 1 98.31 169 GLN B C 1
ATOM 3619 O O . GLN B 1 169 ? 13.93 24.078 20.734 1 98.31 169 GLN B O 1
ATOM 3624 N N . LYS B 1 170 ? 14.375 23.406 18.641 1 98.06 170 LYS B N 1
ATOM 3625 C CA . LYS B 1 170 ? 15.484 24.344 18.516 1 98.06 170 LYS B CA 1
ATOM 3626 C C . LYS B 1 170 ? 15.008 25.781 18.719 1 98.06 170 LYS B C 1
ATOM 3628 O O . LYS B 1 170 ? 15.688 26.578 19.375 1 98.06 170 LYS B O 1
ATOM 3633 N N . ALA B 1 171 ? 13.906 26.094 18.172 1 98.69 171 ALA B N 1
ATOM 3634 C CA . ALA B 1 171 ? 13.328 27.438 18.297 1 98.69 171 ALA B CA 1
ATOM 3635 C C . ALA B 1 171 ? 12.93 27.719 19.75 1 98.69 171 ALA B C 1
ATOM 3637 O O . ALA B 1 171 ? 13.203 28.797 20.266 1 98.69 171 ALA B O 1
ATOM 3638 N N . ARG B 1 172 ? 12.336 26.797 20.375 1 98.31 172 ARG B N 1
ATOM 3639 C CA . ARG B 1 172 ? 11.93 26.922 21.766 1 98.31 172 ARG B CA 1
ATOM 3640 C C . ARG B 1 172 ? 13.133 27.203 22.672 1 98.31 172 ARG B C 1
ATOM 3642 O O . ARG B 1 172 ? 13.023 27.922 23.656 1 98.31 172 ARG B O 1
ATOM 3649 N N . ASP B 1 173 ? 14.195 26.656 22.281 1 97.44 173 ASP B N 1
ATOM 3650 C CA . ASP B 1 173 ? 15.359 26.594 23.156 1 97.44 173 ASP B CA 1
ATOM 3651 C C . ASP B 1 173 ? 16.25 27.828 22.969 1 97.44 173 ASP B C 1
ATOM 3653 O O . ASP B 1 173 ? 17.281 27.953 23.625 1 97.44 173 ASP B O 1
ATOM 3657 N N . ILE B 1 174 ? 15.93 28.656 22.047 1 97.44 174 ILE B N 1
ATOM 3658 C CA . ILE B 1 174 ? 16.766 29.844 21.812 1 97.44 174 ILE B CA 1
ATOM 3659 C C . ILE B 1 174 ? 16.906 30.641 23.109 1 97.44 174 ILE B C 1
ATOM 3661 O O . ILE B 1 174 ? 17.984 31.172 23.391 1 97.44 174 ILE B O 1
ATOM 3665 N N . SER B 1 175 ? 15.859 30.766 23.844 1 95.19 175 SER B N 1
ATOM 3666 C CA . SER B 1 175 ? 15.859 31.438 25.141 1 95.19 175 SER B CA 1
ATOM 3667 C C . SER B 1 175 ? 14.898 30.766 26.109 1 95.19 175 SER B C 1
ATOM 3669 O O . SER B 1 175 ? 13.836 30.297 25.719 1 95.19 175 SER B O 1
ATOM 3671 N N . PRO B 1 176 ? 15.383 30.797 27.391 1 92.62 176 PRO B N 1
ATOM 3672 C CA . PRO B 1 176 ? 14.484 30.188 28.375 1 92.62 176 PRO B CA 1
ATOM 3673 C C . PRO B 1 176 ? 13.234 31.031 28.609 1 92.62 176 PRO B C 1
ATOM 3675 O O . PRO B 1 176 ? 13.258 32.25 28.438 1 92.62 176 PRO B O 1
ATOM 3678 N N . GLY B 1 177 ? 12.203 30.422 29 1 89.75 177 GLY B N 1
ATOM 3679 C CA . GLY B 1 177 ? 10.961 31.109 29.312 1 89.75 177 GLY B CA 1
ATOM 3680 C C . GLY B 1 177 ? 9.836 30.797 28.344 1 89.75 177 GLY B C 1
ATOM 3681 O O . GLY B 1 177 ? 10.047 30.109 27.344 1 89.75 177 GLY B O 1
ATOM 3682 N N . GLN B 1 178 ? 8.711 31.469 28.562 1 95.38 178 GLN B N 1
ATOM 3683 C CA . GLN B 1 178 ? 7.488 31.094 27.859 1 95.38 178 GLN B CA 1
ATOM 3684 C C . GLN B 1 178 ? 7.355 31.844 26.531 1 95.38 178 GLN B C 1
ATOM 3686 O O . GLN B 1 178 ? 6.699 31.375 25.609 1 95.38 178 GLN B O 1
ATOM 3691 N N . THR B 1 179 ? 8.062 32.938 26.453 1 97.12 179 THR B N 1
ATOM 3692 C CA . THR B 1 179 ? 7.902 33.781 25.281 1 97.12 179 THR B CA 1
ATOM 3693 C C . THR B 1 179 ? 8.359 33.062 24.016 1 97.12 179 THR B C 1
ATOM 3695 O O . THR B 1 179 ? 7.625 33 23.016 1 97.12 179 THR B O 1
ATOM 3698 N N . PHE B 1 180 ? 9.562 32.469 24.047 1 97.81 180 PHE B N 1
ATOM 3699 C CA . PHE B 1 180 ? 10.102 31.797 22.875 1 97.81 180 PHE B CA 1
ATOM 3700 C C . PHE B 1 180 ? 9.328 30.516 22.594 1 97.81 180 PHE B C 1
ATOM 3702 O O . PHE B 1 180 ? 9.078 30.188 21.422 1 97.81 180 PHE B O 1
ATOM 3709 N N . SER B 1 181 ? 8.953 29.859 23.656 1 98.19 181 SER B N 1
ATOM 3710 C CA . SER B 1 181 ? 8.156 28.656 23.469 1 98.19 181 SER B CA 1
ATOM 3711 C C . SER B 1 181 ? 6.812 28.969 22.812 1 98.19 181 SER B C 1
ATOM 3713 O O . SER B 1 181 ? 6.406 28.297 21.875 1 98.19 181 SER B O 1
ATOM 3715 N N . ASP B 1 182 ? 6.188 29.984 23.297 1 98.56 182 ASP B N 1
ATOM 3716 C CA . ASP B 1 182 ? 4.906 30.391 22.734 1 98.56 182 ASP B CA 1
ATOM 3717 C C . ASP B 1 182 ? 5.062 30.844 21.281 1 98.56 182 ASP B C 1
ATOM 3719 O O . ASP B 1 182 ? 4.238 30.5 20.438 1 98.56 182 ASP B O 1
ATOM 3723 N N . ALA B 1 183 ? 6.109 31.609 21.078 1 98.81 183 ALA B N 1
ATOM 3724 C CA . ALA B 1 183 ? 6.359 32.094 19.719 1 98.81 183 ALA B CA 1
ATOM 3725 C C . ALA B 1 183 ? 6.613 30.906 18.766 1 98.81 183 ALA B C 1
ATOM 3727 O O . ALA B 1 183 ? 6.098 30.875 17.656 1 98.81 183 ALA B O 1
ATOM 3728 N N . ALA B 1 184 ? 7.375 29.938 19.25 1 98.88 184 ALA B N 1
ATOM 3729 C CA . ALA B 1 184 ? 7.695 28.766 18.453 1 98.88 184 ALA B CA 1
ATOM 3730 C C . ALA B 1 184 ? 6.441 27.938 18.156 1 98.88 184 ALA B C 1
ATOM 3732 O O . ALA B 1 184 ? 6.156 27.625 17 1 98.88 184 ALA B O 1
ATOM 3733 N N . ASN B 1 185 ? 5.656 27.688 19.188 1 98.88 185 ASN B N 1
ATOM 3734 C CA . ASN B 1 185 ? 4.426 26.906 19.016 1 98.88 185 ASN B CA 1
ATOM 3735 C C . ASN B 1 185 ? 3.441 27.609 18.094 1 98.88 185 ASN B C 1
ATOM 3737 O O . ASN B 1 185 ? 2.691 26.953 17.375 1 98.88 185 ASN B O 1
ATOM 3741 N N . SER B 1 186 ? 3.498 28.906 18.109 1 98.88 186 SER B N 1
ATOM 3742 C CA . SER B 1 186 ? 2.621 29.703 17.266 1 98.88 186 SER B CA 1
ATOM 3743 C C . SER B 1 186 ? 3.092 29.688 15.812 1 98.88 186 SER B C 1
ATOM 3745 O O . SER B 1 186 ? 2.35 30.078 14.906 1 98.88 186 SER B O 1
ATOM 3747 N N . SER B 1 187 ? 4.328 29.203 15.609 1 98.88 187 SER B N 1
ATOM 3748 C CA . SER B 1 187 ? 4.973 29.344 14.305 1 98.88 187 SER B CA 1
ATOM 3749 C C . SER B 1 187 ? 5.008 28.016 13.555 1 98.88 187 SER B C 1
ATOM 3751 O O . SER B 1 187 ? 5.816 27.828 12.648 1 98.88 187 SER B O 1
ATOM 3753 N N . ALA B 1 188 ? 4.184 27.062 13.945 1 98.81 188 ALA B N 1
ATOM 3754 C CA . ALA B 1 188 ? 4.008 25.797 13.242 1 98.81 188 ALA B CA 1
ATOM 3755 C C . ALA B 1 188 ? 2.543 25.578 12.867 1 98.81 188 ALA B C 1
ATOM 3757 O O . ALA B 1 188 ? 1.642 26.078 13.539 1 98.81 188 ALA B O 1
ATOM 3758 N N . SER B 1 189 ? 2.361 24.953 11.688 1 98.5 189 SER B N 1
ATOM 3759 C CA . SER B 1 189 ? 1.036 24.422 11.383 1 98.5 189 SER B CA 1
ATOM 3760 C C . SER B 1 189 ? 0.865 23 11.93 1 98.5 189 SER B C 1
ATOM 3762 O O . SER B 1 189 ? 1.811 22.219 11.93 1 98.5 189 SER B O 1
ATOM 3764 N N . TRP B 1 190 ? -0.318 22.719 12.438 1 98.62 190 TRP B N 1
ATOM 3765 C CA . TRP B 1 190 ? -0.49 21.516 13.242 1 98.62 190 TRP B CA 1
ATOM 3766 C C . TRP B 1 190 ? -1.602 20.641 12.672 1 98.62 190 TRP B C 1
ATOM 3768 O O . TRP B 1 190 ? -2.656 21.141 12.273 1 98.62 190 TRP B O 1
ATOM 3778 N N . GLY B 1 191 ? -1.312 19.297 12.664 1 97.25 191 GLY B N 1
ATOM 3779 C CA . GLY B 1 191 ? -2.332 18.281 12.453 1 97.25 191 GLY B CA 1
ATOM 3780 C C . GLY B 1 191 ? -2.721 18.125 10.992 1 97.25 191 GLY B C 1
ATOM 3781 O O . GLY B 1 191 ? -1.992 18.562 10.102 1 97.25 191 GLY B O 1
ATOM 3782 N N . SER B 1 192 ? -3.889 17.5 10.727 1 96 192 SER B N 1
ATOM 3783 C CA . SER B 1 192 ? -4.344 17.078 9.406 1 96 192 SER B CA 1
ATOM 3784 C C . SER B 1 192 ? -4.668 18.281 8.523 1 96 192 SER B C 1
ATOM 3786 O O . SER B 1 192 ? -4.48 18.234 7.305 1 96 192 SER B O 1
ATOM 3788 N N . PHE B 1 193 ? -5.148 19.344 9.188 1 97.5 193 PHE B N 1
ATOM 3789 C CA . PHE B 1 193 ? -5.602 20.5 8.406 1 97.5 193 PHE B CA 1
ATOM 3790 C C . PHE B 1 193 ? -4.586 21.625 8.469 1 97.5 193 PHE B C 1
ATOM 3792 O O . PHE B 1 193 ? -4.832 22.719 7.945 1 97.5 193 PHE B O 1
ATOM 3799 N N . GLN B 1 194 ? -3.52 21.406 9.148 1 96.88 194 GLN B N 1
ATOM 3800 C CA . GLN B 1 194 ? -2.371 22.312 9.188 1 96.88 194 GLN B CA 1
ATOM 3801 C C . GLN B 1 194 ? -2.789 23.719 9.602 1 96.88 194 GLN B C 1
ATOM 3803 O O . GLN B 1 194 ? -2.455 24.688 8.93 1 96.88 194 GLN B O 1
ATOM 3808 N N . ILE B 1 195 ? -3.432 23.766 10.719 1 98.44 195 ILE B N 1
ATOM 3809 C CA . ILE B 1 195 ? -3.816 25.047 11.297 1 98.44 195 ILE B CA 1
ATOM 3810 C C . ILE B 1 195 ? -2.629 25.656 12.031 1 98.44 195 ILE B C 1
ATOM 3812 O O . ILE B 1 195 ? -2.02 25.016 12.883 1 98.44 195 ILE B O 1
ATOM 3816 N N . MET B 1 196 ? -2.316 26.938 11.711 1 98.75 196 MET B N 1
ATOM 3817 C CA . MET B 1 196 ? -1.181 27.609 12.336 1 98.75 196 MET B CA 1
ATOM 3818 C C . MET B 1 196 ? -1.451 27.875 13.812 1 98.75 196 MET B C 1
ATOM 3820 O O . MET B 1 196 ? -2.57 28.219 14.188 1 98.75 196 MET B O 1
ATOM 3824 N N . GLY B 1 197 ? -0.359 27.734 14.578 1 98.88 197 GLY B N 1
ATOM 3825 C CA . GLY B 1 197 ? -0.48 27.922 16.016 1 98.88 197 GLY B CA 1
ATOM 3826 C C . GLY B 1 197 ? -0.891 29.328 16.406 1 98.88 197 GLY B C 1
ATOM 3827 O O . GLY B 1 197 ? -1.536 29.531 17.438 1 98.88 197 GLY B O 1
ATOM 3828 N N . TYR B 1 198 ? -0.541 30.328 15.602 1 98.75 198 TYR B N 1
ATOM 3829 C CA . TYR B 1 198 ? -0.839 31.719 15.969 1 98.75 198 TYR B CA 1
ATOM 3830 C C . TYR B 1 198 ? -2.336 31.984 15.883 1 98.75 198 TYR B C 1
ATOM 3832 O O . TYR B 1 198 ? -2.799 33.062 16.281 1 98.75 198 TYR B O 1
ATOM 3840 N N . HIS B 1 199 ? -3.166 31.062 15.484 1 98.56 199 HIS B N 1
ATOM 3841 C CA . HIS B 1 199 ? -4.617 31.203 15.469 1 98.56 199 HIS B CA 1
ATOM 3842 C C . HIS B 1 199 ? -5.223 30.75 16.797 1 98.56 199 HIS B C 1
ATOM 3844 O O . HIS B 1 199 ? -6.426 30.891 17.016 1 98.56 199 HIS B O 1
ATOM 3850 N N . ALA B 1 200 ? -4.461 30.203 17.703 1 98.81 200 ALA B N 1
ATOM 3851 C CA . ALA B 1 200 ? -4.957 29.547 18.906 1 98.81 200 ALA B CA 1
ATOM 3852 C C . ALA B 1 200 ? -5.961 30.422 19.641 1 98.81 200 ALA B C 1
ATOM 3854 O O . ALA B 1 200 ? -7.094 30 19.906 1 98.81 200 ALA B O 1
ATOM 3855 N N . LYS B 1 201 ? -5.637 31.641 19.906 1 98.12 201 LYS B N 1
ATOM 3856 C CA . LYS B 1 201 ? -6.504 32.531 20.672 1 98.12 201 LYS B CA 1
ATOM 3857 C C . LYS B 1 201 ? -7.766 32.875 19.891 1 98.12 201 LYS B C 1
ATOM 3859 O O . LYS B 1 201 ? -8.867 32.844 20.438 1 98.12 201 LYS B O 1
ATOM 3864 N N . THR B 1 202 ? -7.609 33.25 18.672 1 98.25 202 THR B N 1
ATOM 3865 C CA . THR B 1 202 ? -8.758 33.625 17.859 1 98.25 202 THR B CA 1
ATOM 3866 C C . THR B 1 202 ? -9.719 32.469 17.688 1 98.25 202 THR B C 1
ATOM 3868 O O . THR B 1 202 ? -10.914 32.656 17.469 1 98.25 202 THR B O 1
ATOM 3871 N N . LEU B 1 203 ? -9.227 31.219 17.828 1 98.69 203 LEU B N 1
ATOM 3872 C CA . LEU B 1 203 ? -10.055 30.031 17.656 1 98.69 203 LEU B CA 1
ATOM 3873 C C . LEU B 1 203 ? -10.68 29.609 18.984 1 98.69 203 LEU B C 1
ATOM 3875 O O . LEU B 1 203 ? -11.391 28.609 19.047 1 98.69 203 LEU B O 1
ATOM 3879 N N . GLY B 1 204 ? -10.336 30.297 20.016 1 98.56 204 GLY B N 1
ATOM 3880 C CA . GLY B 1 204 ? -11.023 30.109 21.281 1 98.56 204 GLY B CA 1
ATOM 3881 C C . GLY B 1 204 ? -10.234 29.25 22.25 1 98.56 204 GLY B C 1
ATOM 3882 O O . GLY B 1 204 ? -10.742 28.859 23.312 1 98.56 204 GLY B O 1
ATOM 3883 N N . TYR B 1 205 ? -9.031 28.953 21.938 1 98.75 205 TYR B N 1
ATOM 3884 C CA . TYR B 1 205 ? -8.203 28.219 22.891 1 98.75 205 TYR B CA 1
ATOM 3885 C C . TYR B 1 205 ? -7.664 29.141 23.969 1 98.75 205 TYR B C 1
ATOM 3887 O O . TYR B 1 205 ? -7.492 30.344 23.734 1 98.75 205 TYR B O 1
ATOM 3895 N N . SER B 1 206 ? -7.395 28.562 25.172 1 98.56 206 SER B N 1
ATOM 3896 C CA . SER B 1 206 ? -6.961 29.391 26.297 1 98.56 206 SER B CA 1
ATOM 3897 C C . SER B 1 206 ? -5.531 29.875 26.094 1 98.56 206 SER B C 1
ATOM 3899 O O . SER B 1 206 ? -5.148 30.922 26.641 1 98.56 206 SER B O 1
ATOM 3901 N N . SER B 1 207 ? -4.719 29.094 25.375 1 98.38 207 SER B N 1
ATOM 3902 C CA . SER B 1 207 ? -3.34 29.438 25.031 1 98.38 207 SER B CA 1
ATOM 3903 C C . SER B 1 207 ? -2.848 28.609 23.844 1 98.38 207 SER B C 1
ATOM 3905 O O . SER B 1 207 ? -3.521 27.672 23.422 1 98.38 207 SER B O 1
ATOM 3907 N N . VAL B 1 208 ? -1.728 29.016 23.328 1 98.62 208 VAL B N 1
ATOM 3908 C CA . VAL B 1 208 ? -1.149 28.219 22.25 1 98.62 208 VAL B CA 1
ATOM 3909 C C . VAL B 1 208 ? -0.747 26.844 22.797 1 98.62 208 VAL B C 1
ATOM 3911 O O . VAL B 1 208 ? -0.844 25.844 22.094 1 98.62 208 VAL B O 1
ATOM 3914 N N . ASP B 1 209 ? -0.355 26.75 24.062 1 98.38 209 ASP B N 1
ATOM 3915 C CA . ASP B 1 209 ? -0.049 25.469 24.688 1 98.38 209 ASP B CA 1
ATOM 3916 C C . ASP B 1 209 ? -1.289 24.578 24.75 1 98.38 209 ASP B C 1
ATOM 3918 O O . ASP B 1 209 ? -1.203 23.375 24.531 1 98.38 209 ASP B O 1
ATOM 3922 N N . ASP B 1 210 ? -2.35 25.203 25.062 1 98.69 210 ASP B N 1
ATOM 3923 C CA . ASP B 1 210 ? -3.613 24.469 25.062 1 98.69 210 ASP B CA 1
ATOM 3924 C C . ASP B 1 210 ? -3.941 23.922 23.672 1 98.69 210 ASP B C 1
ATOM 3926 O O . ASP B 1 210 ? -4.312 22.75 23.531 1 98.69 210 ASP B O 1
ATOM 3930 N N . PHE B 1 211 ? -3.801 24.781 22.703 1 98.81 211 PHE B N 1
ATOM 3931 C CA . PHE B 1 211 ? -4.016 24.391 21.328 1 98.81 211 PHE B CA 1
ATOM 3932 C C . PHE B 1 211 ? -3.115 23.219 20.938 1 98.81 211 PHE B C 1
ATOM 3934 O O . PHE B 1 211 ? -3.594 22.188 20.453 1 98.81 211 PHE B O 1
ATOM 3941 N N . VAL B 1 212 ? -1.824 23.328 21.203 1 98.88 212 VAL B N 1
ATOM 3942 C CA . VAL B 1 212 ? -0.831 22.328 20.844 1 98.88 212 VAL B CA 1
ATOM 3943 C C . VAL B 1 212 ? -1.148 21.016 21.562 1 98.88 212 VAL B C 1
ATOM 3945 O O . VAL B 1 212 ? -1.053 19.938 20.969 1 98.88 212 VAL B O 1
ATOM 3948 N N . SER B 1 213 ? -1.526 21.094 22.828 1 98.75 213 SER B N 1
ATOM 3949 C CA . SER B 1 213 ? -1.879 19.906 23.578 1 98.75 213 SER B CA 1
ATOM 3950 C C . SER B 1 213 ? -3.062 19.172 22.953 1 98.75 213 SER B C 1
ATOM 3952 O O . SER B 1 213 ? -3.078 17.938 22.875 1 98.75 213 SER B O 1
ATOM 3954 N N . LYS B 1 214 ? -4.043 19.891 22.484 1 98.75 214 LYS B N 1
ATOM 3955 C CA . LYS B 1 214 ? -5.211 19.281 21.844 1 98.75 214 LYS B CA 1
ATOM 3956 C C . LYS B 1 214 ? -4.836 18.609 20.531 1 98.75 214 LYS B C 1
ATOM 3958 O O . LYS B 1 214 ? -5.355 17.531 20.203 1 98.75 214 LYS B O 1
ATOM 3963 N N . MET B 1 215 ? -3.912 19.234 19.797 1 98.69 215 MET B N 1
ATOM 3964 C CA . MET B 1 215 ? -3.484 18.688 18.516 1 98.69 215 MET B CA 1
ATOM 3965 C C . MET B 1 215 ? -2.816 17.328 18.703 1 98.69 215 MET B C 1
ATOM 3967 O O . MET B 1 215 ? -2.766 16.516 17.781 1 98.69 215 MET B O 1
ATOM 3971 N N . GLN B 1 216 ? -2.334 17.047 19.953 1 98.06 216 GLN B N 1
ATOM 3972 C CA . GLN B 1 216 ? -1.612 15.805 20.188 1 98.06 216 GLN B CA 1
ATOM 3973 C C . GLN B 1 216 ? -2.576 14.656 20.484 1 98.06 216 GLN B C 1
ATOM 3975 O O . GLN B 1 216 ? -2.178 13.484 20.484 1 98.06 216 GLN B O 1
ATOM 3980 N N . LEU B 1 217 ? -3.818 14.914 20.609 1 97.12 217 LEU B N 1
ATOM 3981 C CA . LEU B 1 217 ? -4.719 13.945 21.219 1 97.12 217 LEU B CA 1
ATOM 3982 C C . LEU B 1 217 ? -5.344 13.039 20.172 1 97.12 217 LEU B C 1
ATOM 3984 O O . LEU B 1 217 ? -5.336 11.812 20.312 1 97.12 217 LEU B O 1
ATOM 3988 N N . HIS B 1 218 ? -5.98 13.625 19.219 1 97 218 HIS B N 1
ATOM 3989 C CA . HIS B 1 218 ? -6.809 12.891 18.266 1 97 218 HIS B CA 1
ATOM 3990 C C . HIS B 1 218 ? -7.098 13.727 17.031 1 97 218 HIS B C 1
ATOM 3992 O O . HIS B 1 218 ? -7.203 14.945 17.109 1 97 218 HIS B O 1
ATOM 3998 N N . GLU B 1 219 ? -7.273 13.055 15.852 1 97.12 219 GLU B N 1
ATOM 3999 C CA . GLU B 1 219 ? -7.613 13.766 14.625 1 97.12 219 GLU B CA 1
ATOM 4000 C C . GLU B 1 219 ? -8.945 14.5 14.766 1 97.12 219 GLU B C 1
ATOM 4002 O O . GLU B 1 219 ? -9.203 15.469 14.047 1 97.12 219 GLU B O 1
ATOM 4007 N N . ARG B 1 220 ? -9.766 14.07 15.742 1 97.5 220 ARG B N 1
ATOM 4008 C CA . ARG B 1 220 ? -11 14.797 16.016 1 97.5 220 ARG B CA 1
ATOM 4009 C C . ARG B 1 220 ? -10.711 16.219 16.469 1 97.5 220 ARG B C 1
ATOM 4011 O O . ARG B 1 220 ? -11.484 17.141 16.172 1 97.5 220 ARG B O 1
ATOM 4018 N N . GLU B 1 221 ? -9.594 16.359 17.156 1 98.56 221 GLU B N 1
ATOM 4019 C CA . GLU B 1 221 ? -9.195 17.703 17.594 1 98.56 221 GLU B CA 1
ATOM 4020 C C . GLU B 1 221 ? -8.68 18.531 16.422 1 98.56 221 GLU B C 1
ATOM 4022 O O . GLU B 1 221 ? -8.844 19.75 16.406 1 98.56 221 GLU B O 1
ATOM 4027 N N . HIS B 1 222 ? -8.055 17.875 15.461 1 98.69 222 HIS B N 1
ATOM 4028 C CA . HIS B 1 222 ? -7.664 18.562 14.234 1 98.69 222 HIS B CA 1
ATOM 4029 C C . HIS B 1 222 ? -8.883 19.094 13.484 1 98.69 222 HIS B C 1
ATOM 4031 O O . HIS B 1 222 ? -8.883 20.234 13.031 1 98.69 222 HIS B O 1
ATOM 4037 N N . LEU B 1 223 ? -9.883 18.25 13.383 1 98.62 223 LEU B N 1
ATOM 4038 C CA . LEU B 1 223 ? -11.133 18.625 12.711 1 98.62 223 LEU B CA 1
ATOM 4039 C C . LEU B 1 223 ? -11.828 19.766 13.453 1 98.62 223 LEU B C 1
ATOM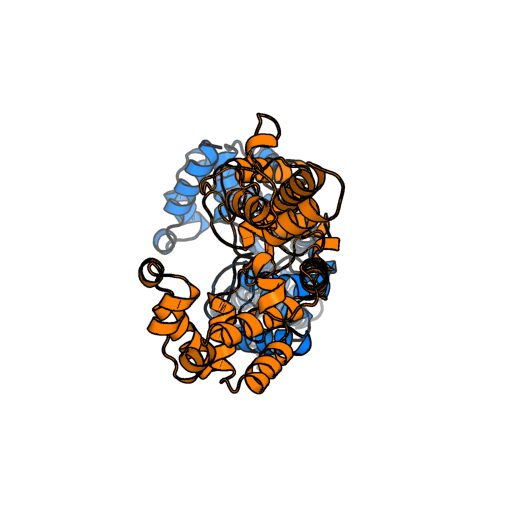 4041 O O . LEU B 1 223 ? -12.383 20.672 12.836 1 98.62 223 LEU B O 1
ATOM 4045 N N . ASP B 1 224 ? -11.812 19.672 14.766 1 98.69 224 ASP B N 1
ATOM 4046 C CA . ASP B 1 224 ? -12.422 20.719 15.562 1 98.69 224 ASP B CA 1
ATOM 4047 C C . ASP B 1 224 ? -11.734 22.062 15.328 1 98.69 224 ASP B C 1
ATOM 4049 O O . ASP B 1 224 ? -12.398 23.094 15.148 1 98.69 224 ASP B O 1
ATOM 4053 N N . ALA B 1 225 ? -10.445 22.062 15.336 1 98.81 225 ALA B N 1
ATOM 4054 C CA . ALA B 1 225 ? -9.695 23.297 15.062 1 98.81 225 ALA B CA 1
ATOM 4055 C C . ALA B 1 225 ? -10.023 23.828 13.672 1 98.81 225 ALA B C 1
ATOM 4057 O O . ALA B 1 225 ? -10.164 25.047 13.492 1 98.81 225 ALA B O 1
ATOM 4058 N N . PHE B 1 226 ? -10.141 22.938 12.766 1 98.69 226 PHE B N 1
ATOM 4059 C CA . PHE B 1 226 ? -10.5 23.312 11.398 1 98.69 226 PHE B CA 1
ATOM 4060 C C . PHE B 1 226 ? -11.875 23.969 11.359 1 98.69 226 PHE B C 1
ATOM 4062 O O . PHE B 1 226 ? -12.047 25.016 10.742 1 98.69 226 PHE B O 1
ATOM 4069 N N . GLY B 1 227 ? -12.805 23.391 11.992 1 98.81 227 GLY B N 1
ATOM 4070 C CA . GLY B 1 227 ? -14.148 23.953 12.055 1 98.81 227 GLY B CA 1
ATOM 4071 C C . GLY B 1 227 ? -14.188 25.344 12.672 1 98.81 227 GLY B C 1
ATOM 4072 O O . GLY B 1 227 ? -14.852 26.25 12.156 1 98.81 227 GLY B O 1
ATOM 4073 N N . ARG B 1 228 ? -13.516 25.484 13.805 1 98.75 228 ARG B N 1
ATOM 4074 C CA . ARG B 1 228 ? -13.43 26.781 14.453 1 98.75 228 ARG B CA 1
ATOM 4075 C C . ARG B 1 228 ? -12.812 27.828 13.516 1 98.75 228 ARG B C 1
ATOM 4077 O O . ARG B 1 228 ? -13.266 28.969 13.461 1 98.75 228 ARG B O 1
ATOM 4084 N N . PHE B 1 229 ? -11.773 27.406 12.805 1 98.69 229 PHE B N 1
ATOM 4085 C CA . PHE B 1 229 ? -11.133 28.281 11.836 1 98.69 229 PHE B CA 1
ATOM 4086 C C . PHE B 1 229 ? -12.125 28.719 10.758 1 98.69 229 PHE B C 1
ATOM 4088 O O . PHE B 1 229 ? -12.188 29.891 10.406 1 98.69 229 PHE B O 1
ATOM 4095 N N . LEU B 1 230 ? -12.891 27.75 10.203 1 98.62 230 LEU B N 1
ATOM 4096 C CA . LEU B 1 230 ? -13.891 28.062 9.195 1 98.62 230 LEU B CA 1
ATOM 4097 C C . LEU B 1 230 ? -14.922 29.062 9.742 1 98.62 230 LEU B C 1
ATOM 4099 O O . LEU B 1 230 ? -15.32 29.984 9.039 1 98.62 230 LEU B O 1
ATOM 4103 N N . GLU B 1 231 ? -15.281 28.828 10.938 1 98.25 231 GLU B N 1
ATOM 4104 C CA . GLU B 1 231 ? -16.312 29.656 11.555 1 98.25 231 GLU B CA 1
ATOM 4105 C C . GLU B 1 231 ? -15.828 31.078 11.773 1 98.25 231 GLU B C 1
ATOM 4107 O O . GLU B 1 231 ? -16.5 32.031 11.367 1 98.25 231 GLU B O 1
ATOM 4112 N N . VAL B 1 232 ? -14.695 31.219 12.383 1 98.12 232 VAL B N 1
ATOM 4113 C CA . VAL B 1 232 ? -14.18 32.531 12.727 1 98.12 232 VAL B CA 1
ATOM 4114 C C . VAL B 1 232 ? -13.875 33.312 11.453 1 98.12 232 VAL B C 1
ATOM 4116 O O . VAL B 1 232 ? -14.016 34.562 11.422 1 98.12 232 VAL B O 1
ATOM 4119 N N . ASN B 1 233 ? -13.594 32.656 10.367 1 97.69 233 ASN B N 1
ATOM 4120 C CA . ASN B 1 233 ? -13.234 33.312 9.117 1 97.69 233 ASN B CA 1
ATOM 4121 C C . ASN B 1 233 ? -14.414 33.375 8.148 1 97.69 233 ASN B C 1
ATOM 4123 O O . ASN B 1 233 ? -14.234 33.656 6.965 1 97.69 233 ASN B O 1
ATOM 4127 N N . GLN B 1 234 ? -15.594 32.969 8.609 1 97.44 234 GLN B N 1
ATOM 4128 C CA . GLN B 1 234 ? -16.859 33.094 7.883 1 97.44 234 GLN B CA 1
ATOM 4129 C C . GLN B 1 234 ? -16.828 32.281 6.594 1 97.44 234 GLN B C 1
ATOM 4131 O O . GLN B 1 234 ? -17.234 32.781 5.535 1 97.44 234 GLN B O 1
ATOM 4136 N N . LEU B 1 235 ? -16.344 31.109 6.734 1 98.44 235 LEU B N 1
ATOM 4137 C CA . LEU B 1 235 ? -16.219 30.266 5.551 1 98.44 235 LEU B CA 1
ATOM 4138 C C . LEU B 1 235 ? -17.328 29.234 5.512 1 98.44 235 LEU B C 1
ATOM 4140 O O . LEU B 1 235 ? -17.562 28.609 4.477 1 98.44 235 LEU B O 1
ATOM 4144 N N . ILE B 1 236 ? -18.094 29.062 6.594 1 98.56 236 ILE B N 1
ATOM 4145 C CA . ILE B 1 236 ? -19.109 28.016 6.719 1 98.56 236 ILE B CA 1
ATOM 4146 C C . ILE B 1 236 ? -20.203 28.234 5.68 1 98.56 236 ILE B C 1
ATOM 4148 O O . ILE B 1 236 ? -20.672 27.266 5.055 1 98.56 236 ILE B O 1
ATOM 4152 N N . ARG B 1 237 ? -20.609 29.453 5.48 1 98 237 ARG B N 1
ATOM 4153 C CA . ARG B 1 237 ? -21.688 29.75 4.547 1 98 237 ARG B CA 1
ATOM 4154 C C . ARG B 1 237 ? -21.312 29.359 3.123 1 98 237 ARG B C 1
ATOM 4156 O O . ARG B 1 237 ? -22.172 28.906 2.35 1 98 237 ARG B O 1
ATOM 4163 N N . LEU B 1 238 ? -20.062 29.547 2.771 1 98.25 238 LEU B N 1
ATOM 4164 C CA . LEU B 1 238 ? -19.609 29.172 1.44 1 98.25 238 LEU B CA 1
ATOM 4165 C C . LEU B 1 238 ? -19.766 27.672 1.225 1 98.25 238 LEU B C 1
ATOM 4167 O O . LEU B 1 238 ? -20.109 27.219 0.126 1 98.25 238 LEU B O 1
ATOM 4171 N N . LEU B 1 239 ? -19.5 26.906 2.25 1 98.38 239 LEU B N 1
ATOM 4172 C CA . LEU B 1 239 ? -19.656 25.453 2.176 1 98.38 239 LEU B CA 1
ATOM 4173 C C . LEU B 1 239 ? -21.125 25.078 2.105 1 98.38 239 LEU B C 1
ATOM 4175 O O . LEU B 1 239 ? -21.5 24.156 1.368 1 98.38 239 LEU B O 1
ATOM 4179 N N . LYS B 1 240 ? -21.953 25.797 2.895 1 98 240 LYS B N 1
ATOM 4180 C CA . LYS B 1 240 ? -23.375 25.531 2.871 1 98 240 LYS B CA 1
ATOM 4181 C C . LYS B 1 240 ? -23.953 25.734 1.474 1 98 240 LYS B C 1
ATOM 4183 O O . LYS B 1 240 ? -24.812 24.969 1.025 1 98 240 LYS B O 1
ATOM 4188 N N . ASP B 1 241 ? -23.422 26.719 0.807 1 97.81 241 ASP B N 1
ATOM 4189 C CA . ASP B 1 241 ? -23.938 27.094 -0.503 1 97.81 241 ASP B CA 1
ATOM 4190 C C . ASP B 1 241 ? -23.234 26.328 -1.618 1 97.81 241 ASP B C 1
ATOM 4192 O O . ASP B 1 241 ? -23.547 26.5 -2.797 1 97.81 241 ASP B O 1
ATOM 4196 N N . LYS B 1 242 ? -22.266 25.547 -1.289 1 97.56 242 LYS B N 1
ATOM 4197 C CA . LYS B 1 242 ? -21.438 24.828 -2.256 1 97.56 242 LYS B CA 1
ATOM 4198 C C . LYS B 1 242 ? -20.734 25.812 -3.199 1 97.56 242 LYS B C 1
ATOM 4200 O O . LYS B 1 242 ? -20.609 25.531 -4.395 1 97.56 242 LYS B O 1
ATOM 4205 N N . ASN B 1 243 ? -20.469 26.922 -2.635 1 97.94 243 ASN B N 1
ATOM 4206 C CA . ASN B 1 243 ? -19.625 27.859 -3.361 1 97.94 243 ASN B CA 1
ATOM 4207 C C . ASN B 1 243 ? -18.156 27.484 -3.277 1 97.94 243 ASN B C 1
ATOM 4209 O O . ASN B 1 243 ? -17.375 28.172 -2.613 1 97.94 243 ASN B O 1
ATOM 4213 N N . TRP B 1 244 ? -17.781 26.547 -4.039 1 97.5 244 TRP B N 1
ATOM 4214 C CA . TRP B 1 244 ? -16.453 25.938 -3.961 1 97.5 244 TRP B CA 1
ATOM 4215 C C . TRP B 1 244 ? -15.383 26.938 -4.379 1 97.5 244 TRP B C 1
ATOM 4217 O O . TRP B 1 244 ? -14.289 26.969 -3.807 1 97.5 244 TRP B O 1
ATOM 4227 N N . GLN B 1 245 ? -15.68 27.641 -5.406 1 95.88 245 GLN B N 1
ATOM 4228 C CA . GLN B 1 245 ? -14.719 28.641 -5.863 1 95.88 245 GLN B CA 1
ATOM 4229 C C . GLN B 1 245 ? -14.43 29.672 -4.766 1 95.88 245 GLN B C 1
ATOM 4231 O O . GLN B 1 245 ? -13.266 30 -4.504 1 95.88 245 GLN B O 1
ATOM 4236 N N . GLY B 1 246 ? -15.469 30.234 -4.184 1 96.38 246 GLY B N 1
ATOM 4237 C CA . GLY B 1 246 ? -15.305 31.188 -3.092 1 96.38 246 GLY B CA 1
ATOM 4238 C C . GLY B 1 246 ? -14.539 30.609 -1.913 1 96.38 246 GLY B C 1
ATOM 4239 O O . GLY B 1 246 ? -13.672 31.266 -1.343 1 96.38 246 GLY B O 1
ATOM 4240 N N . PHE B 1 247 ? -14.836 29.391 -1.554 1 97.69 247 PHE B N 1
ATOM 4241 C CA . PHE B 1 247 ? -14.172 28.719 -0.442 1 97.69 247 PHE B CA 1
ATOM 4242 C C . PHE B 1 247 ? -12.695 28.516 -0.735 1 97.69 247 PHE B C 1
ATOM 4244 O O . PHE B 1 247 ? -11.844 28.859 0.087 1 97.69 247 PHE B O 1
ATOM 4251 N N . ALA B 1 248 ? -12.438 27.938 -1.943 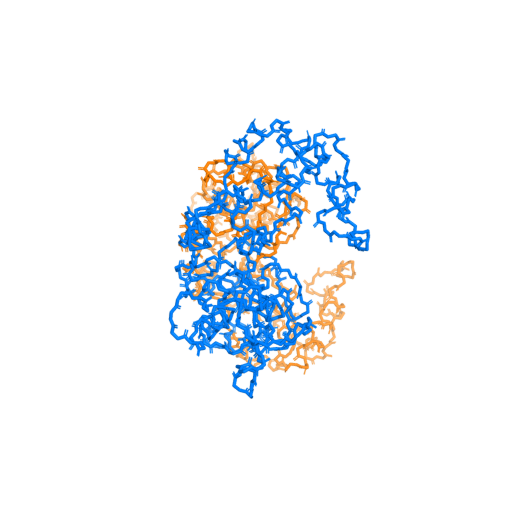1 96.06 248 ALA B N 1
ATOM 4252 C CA . ALA B 1 248 ? -11.055 27.672 -2.316 1 96.06 248 ALA B CA 1
ATOM 4253 C C . ALA B 1 248 ? -10.227 28.953 -2.332 1 96.06 248 ALA B C 1
ATOM 4255 O O . ALA B 1 248 ? -9.086 28.969 -1.868 1 96.06 248 ALA B O 1
ATOM 4256 N N . LYS B 1 249 ? -10.781 30 -2.828 1 94.88 249 LYS B N 1
ATOM 4257 C CA . LYS B 1 249 ? -10.094 31.281 -2.891 1 94.88 249 LYS B CA 1
ATOM 4258 C C . LYS B 1 249 ? -9.773 31.812 -1.493 1 94.88 249 LYS B C 1
ATOM 4260 O O . LYS B 1 249 ? -8.656 32.281 -1.235 1 94.88 249 LYS B O 1
ATOM 4265 N N . ARG B 1 250 ? -10.695 31.734 -0.586 1 94.69 250 ARG B N 1
ATOM 4266 C CA . ARG B 1 250 ? -10.531 32.312 0.746 1 94.69 250 ARG B CA 1
ATOM 4267 C C . ARG B 1 250 ? -9.695 31.391 1.639 1 94.69 250 ARG B C 1
ATOM 4269 O O . ARG B 1 250 ? -8.898 31.875 2.447 1 94.69 250 ARG B O 1
ATOM 4276 N N . TYR B 1 251 ? -9.898 30.109 1.465 1 94.31 251 TYR B N 1
ATOM 4277 C CA . TYR B 1 251 ? -9.203 29.172 2.338 1 94.31 251 TYR B CA 1
ATOM 4278 C C . TYR B 1 251 ? -7.797 28.875 1.816 1 94.31 251 TYR B C 1
ATOM 4280 O O . TYR B 1 251 ? -6.84 28.844 2.588 1 94.31 251 TYR B O 1
ATOM 4288 N N . ASN B 1 252 ? -7.617 28.672 0.523 1 90.94 252 ASN B N 1
ATOM 4289 C CA . ASN B 1 252 ? -6.352 28.234 -0.052 1 90.94 252 ASN B CA 1
ATOM 4290 C C . ASN B 1 252 ? -5.582 29.406 -0.667 1 90.94 252 ASN B C 1
ATOM 4292 O O . ASN B 1 252 ? -4.422 29.266 -1.048 1 90.94 252 ASN B O 1
ATOM 4296 N N . GLY B 1 253 ? -6.242 30.531 -0.732 1 89.06 253 GLY B N 1
ATOM 4297 C CA . GLY B 1 253 ? -5.57 31.703 -1.275 1 89.06 253 GLY B CA 1
ATOM 4298 C C . GLY B 1 253 ? -5.812 31.891 -2.76 1 89.06 253 GLY B C 1
ATOM 4299 O O . GLY B 1 253 ? -6.43 31.047 -3.408 1 89.06 253 GLY B O 1
ATOM 4300 N N . PRO B 1 254 ? -5.277 32.938 -3.248 1 85.38 254 PRO B N 1
ATOM 4301 C CA . PRO B 1 254 ? -5.605 33.344 -4.617 1 85.38 254 PRO B CA 1
ATOM 4302 C C . PRO B 1 254 ? -5.09 32.344 -5.66 1 85.38 254 PRO B C 1
ATOM 4304 O O . PRO B 1 254 ? -5.594 32.312 -6.785 1 85.38 254 PRO B O 1
ATOM 4307 N N . LEU B 1 255 ? -4.207 31.562 -5.332 1 84.06 255 LEU B N 1
ATOM 4308 C CA . LEU B 1 255 ? -3.668 30.609 -6.293 1 84.06 255 LEU B CA 1
ATOM 4309 C C . LEU B 1 255 ? -4.43 29.297 -6.23 1 84.06 255 LEU B C 1
ATOM 4311 O O . LEU B 1 255 ? -3.951 28.266 -6.723 1 84.06 255 LEU B O 1
ATOM 4315 N N . TYR B 1 256 ? -5.625 29.375 -5.734 1 81.75 256 TYR B N 1
ATOM 4316 C CA . TYR B 1 256 ? -6.441 28.172 -5.57 1 81.75 256 TYR B CA 1
ATOM 4317 C C . TYR B 1 256 ? -6.766 27.547 -6.922 1 81.75 256 TYR B C 1
ATOM 4319 O O . TYR B 1 256 ? -6.859 26.328 -7.039 1 81.75 256 TYR B O 1
ATOM 4327 N N . ALA B 1 257 ? -6.859 28.328 -7.902 1 81.06 257 ALA B N 1
ATOM 4328 C CA . ALA B 1 257 ? -7.273 27.875 -9.219 1 81.06 257 ALA B CA 1
ATOM 4329 C C . ALA B 1 257 ? -6.152 27.094 -9.906 1 81.06 257 ALA B C 1
ATOM 4331 O O . ALA B 1 257 ? -6.414 26.172 -10.68 1 81.06 257 ALA B O 1
ATOM 4332 N N . ARG B 1 258 ? -5.008 27.484 -9.602 1 77.5 258 ARG B N 1
ATOM 4333 C CA . ARG B 1 258 ? -3.854 26.781 -10.164 1 77.5 258 ARG B CA 1
ATOM 4334 C C . ARG B 1 258 ? -3.82 25.328 -9.719 1 77.5 258 ARG B C 1
ATOM 4336 O O . ARG B 1 258 ? -3.5 24.438 -10.508 1 77.5 258 ARG B O 1
ATOM 4343 N N . ASN B 1 259 ? -4.367 25.156 -8.57 1 82.88 259 ASN B N 1
ATOM 4344 C CA . ASN B 1 259 ? -4.34 23.797 -8.016 1 82.88 259 ASN B CA 1
ATOM 4345 C C . ASN B 1 259 ? -5.711 23.141 -8.094 1 82.88 259 ASN B C 1
ATOM 4347 O O . ASN B 1 259 ? -5.918 22.062 -7.508 1 82.88 259 ASN B O 1
ATOM 4351 N N . LYS B 1 260 ? -6.594 23.797 -8.742 1 90.31 260 LYS B N 1
ATOM 4352 C CA . LYS B 1 260 ? -7.926 23.297 -9.078 1 90.31 260 LYS B CA 1
ATOM 4353 C C . LYS B 1 260 ? -8.672 22.844 -7.824 1 90.31 260 LYS B C 1
ATOM 4355 O O . LYS B 1 260 ? -9.336 21.797 -7.836 1 90.31 260 LYS B O 1
ATOM 4360 N N . TYR B 1 261 ? -8.508 23.578 -6.754 1 91.94 261 TYR B N 1
ATOM 4361 C CA . TYR B 1 261 ? -9.133 23.188 -5.496 1 91.94 261 TYR B CA 1
ATOM 4362 C C . TYR B 1 261 ? -10.648 23.156 -5.625 1 91.94 261 TYR B C 1
ATOM 4364 O O . TYR B 1 261 ? -11.312 22.266 -5.098 1 91.94 261 TYR B O 1
ATOM 4372 N N . ASP B 1 262 ? -11.156 24.156 -6.277 1 94.25 262 ASP B N 1
ATOM 4373 C CA . ASP B 1 262 ? -12.609 24.234 -6.422 1 94.25 262 ASP B CA 1
ATOM 4374 C C . ASP B 1 262 ? -13.148 23.047 -7.207 1 94.25 262 ASP B C 1
ATOM 4376 O O . ASP B 1 262 ? -14.156 22.453 -6.828 1 94.25 262 ASP B O 1
ATOM 4380 N N . GLU B 1 263 ? -12.477 22.688 -8.234 1 95.75 263 GLU B N 1
ATOM 4381 C CA . GLU B 1 263 ? -12.891 21.531 -9.039 1 95.75 263 GLU B CA 1
ATOM 4382 C C . GLU B 1 263 ? -12.781 20.234 -8.242 1 95.75 263 GLU B C 1
ATOM 4384 O O . GLU B 1 263 ? -13.656 19.375 -8.336 1 95.75 263 GLU B O 1
ATOM 4389 N N . ARG B 1 264 ? -11.711 20.141 -7.516 1 95.38 264 ARG B N 1
ATOM 4390 C CA . ARG B 1 264 ? -11.508 18.953 -6.699 1 95.38 264 ARG B CA 1
ATOM 4391 C C . ARG B 1 264 ? -12.602 18.812 -5.641 1 95.38 264 ARG B C 1
ATOM 4393 O O . ARG B 1 264 ? -13.086 17.719 -5.379 1 95.38 264 ARG B O 1
ATOM 4400 N N . LEU B 1 265 ? -12.938 19.922 -5.078 1 96.81 265 LEU B N 1
ATOM 4401 C CA . LEU B 1 265 ? -13.992 19.938 -4.066 1 96.81 265 LEU B CA 1
ATOM 4402 C C . LEU B 1 265 ? -15.328 19.516 -4.668 1 96.81 265 LEU B C 1
ATOM 4404 O O . LEU B 1 265 ? -16.047 18.703 -4.09 1 96.81 265 LEU B O 1
ATOM 4408 N N . GLN B 1 266 ? -15.641 20.062 -5.797 1 96.81 266 GLN B N 1
ATOM 4409 C CA . GLN B 1 266 ? -16.891 19.703 -6.473 1 96.81 266 GLN B CA 1
ATOM 4410 C C . GLN B 1 266 ? -16.922 18.219 -6.836 1 96.81 266 GLN B C 1
ATOM 4412 O O . GLN B 1 266 ? -17.922 17.547 -6.617 1 96.81 266 GLN B O 1
ATOM 4417 N N . LYS B 1 267 ? -15.852 17.75 -7.371 1 95.88 267 LYS B N 1
ATOM 4418 C CA . LYS B 1 267 ? -15.773 16.344 -7.77 1 95.88 267 LYS B CA 1
ATOM 4419 C C . LYS B 1 267 ? -15.938 15.422 -6.562 1 95.88 267 LYS B C 1
ATOM 4421 O O . LYS B 1 267 ? -16.641 14.414 -6.641 1 95.88 267 LYS B O 1
ATOM 4426 N N . ALA B 1 268 ? -15.258 15.727 -5.543 1 94.94 268 ALA B N 1
ATOM 4427 C CA . ALA B 1 268 ? -15.367 14.938 -4.32 1 94.94 268 ALA B CA 1
ATOM 4428 C C . ALA B 1 268 ? -16.797 14.969 -3.783 1 94.94 268 ALA B C 1
ATOM 4430 O O . ALA B 1 268 ? -17.344 13.93 -3.383 1 94.94 268 ALA B O 1
ATOM 4431 N N . TYR B 1 269 ? -17.344 16.156 -3.764 1 97.25 269 TYR B N 1
ATOM 4432 C CA . TYR B 1 269 ? -18.719 16.297 -3.305 1 97.25 269 TYR B CA 1
ATOM 4433 C C . TYR B 1 269 ? -19.656 15.406 -4.102 1 97.25 269 TYR B C 1
ATOM 4435 O O . TYR B 1 269 ? -20.484 14.695 -3.525 1 97.25 269 TYR B O 1
ATOM 4443 N N . ASP B 1 270 ? -19.516 15.398 -5.414 1 96.44 270 ASP B N 1
ATOM 4444 C CA . ASP B 1 270 ? -20.359 14.594 -6.293 1 96.44 270 ASP B CA 1
ATOM 4445 C C . ASP B 1 270 ? -20.219 13.109 -5.988 1 96.44 270 ASP B C 1
ATOM 4447 O O . ASP B 1 270 ? -21.188 12.359 -6.027 1 96.44 270 ASP B O 1
ATOM 4451 N N . ARG B 1 271 ? -19.047 12.734 -5.723 1 93.06 271 ARG B N 1
ATOM 4452 C CA . ARG B 1 271 ? -18.797 11.336 -5.398 1 93.06 271 ARG B CA 1
ATOM 4453 C C . ARG B 1 271 ? -19.5 10.93 -4.109 1 93.06 271 ARG B C 1
ATOM 4455 O O . ARG B 1 271 ? -20.016 9.82 -4 1 93.06 271 ARG B O 1
ATOM 4462 N N . TYR B 1 272 ? -19.531 11.805 -3.145 1 94.62 272 TYR B N 1
ATOM 4463 C CA . TYR B 1 272 ? -20.078 11.453 -1.836 1 94.62 272 TYR B CA 1
ATOM 4464 C C . TYR B 1 272 ? -21.594 11.602 -1.821 1 94.62 272 TYR B C 1
ATOM 4466 O O . TYR B 1 272 ? -22.266 11.102 -0.91 1 94.62 272 TYR B O 1
ATOM 4474 N N . LEU B 1 273 ? -22.172 12.297 -2.811 1 92.56 273 LEU B N 1
ATOM 4475 C CA . LEU B 1 273 ? -23.609 12.359 -2.951 1 92.56 273 LEU B CA 1
ATOM 4476 C C . LEU B 1 273 ? -24.188 11.008 -3.371 1 92.56 273 LEU B C 1
ATOM 4478 O O . LEU B 1 273 ? -25.312 10.664 -3.02 1 92.56 273 LEU B O 1
ATOM 4482 N N . ASN B 1 274 ? -23.406 10.219 -4.062 1 77.69 274 ASN B N 1
ATOM 4483 C CA . ASN B 1 274 ? -23.859 8.961 -4.652 1 77.69 274 ASN B CA 1
ATOM 4484 C C . ASN B 1 274 ? -23.516 7.773 -3.764 1 77.69 274 ASN B C 1
ATOM 4486 O O . ASN B 1 274 ? -23.609 6.621 -4.195 1 77.69 274 ASN B O 1
ATOM 4490 N N . VAL B 1 275 ? -23.047 8.148 -2.738 1 66.88 275 VAL B N 1
ATOM 4491 C CA . VAL B 1 275 ? -22.719 7.055 -1.824 1 66.88 275 VAL B CA 1
ATOM 4492 C C . VAL B 1 275 ? -23.75 6.984 -0.71 1 66.88 275 VAL B C 1
ATOM 4494 O O . VAL B 1 275 ? -24.203 8.016 -0.198 1 66.88 275 VAL B O 1
#

Solvent-accessible surface area (backbone atoms only — not comparable to full-atom values): 28284 Å² total; per-residue (Å²): 60,33,70,38,36,72,70,33,70,37,70,49,40,26,52,51,38,46,52,41,39,73,73,66,48,86,64,75,31,40,44,54,26,42,70,57,52,32,53,50,43,31,51,50,23,55,75,65,52,25,54,62,74,41,58,40,35,70,68,50,48,33,52,54,44,55,77,39,55,63,53,41,63,68,64,82,38,56,52,22,41,64,57,46,46,50,50,12,61,73,70,68,40,55,54,31,52,47,52,14,47,50,66,69,60,30,67,64,75,27,49,43,78,86,57,46,42,32,52,48,61,35,25,28,47,26,31,50,38,30,44,75,69,74,38,65,48,71,83,65,52,43,90,90,32,50,69,44,37,35,86,60,84,72,70,86,58,66,40,34,60,72,47,23,53,54,46,40,50,53,42,25,62,72,40,89,62,63,65,37,35,49,22,32,54,27,16,21,23,40,26,26,56,46,49,50,24,70,43,20,56,81,55,68,34,92,32,50,66,54,40,53,55,43,40,50,65,28,39,59,42,27,52,48,52,48,49,36,48,33,53,75,66,66,40,51,62,31,58,64,67,63,34,36,58,62,39,25,36,71,74,65,29,86,64,19,67,82,68,38,42,28,60,50,36,51,52,38,26,57,56,41,65,76,99,65,30,71,39,35,73,70,32,70,36,70,49,41,25,53,50,38,46,53,42,39,72,72,67,48,87,62,74,32,41,43,55,26,41,70,58,54,33,53,50,45,31,52,49,24,55,75,64,51,24,54,62,74,41,58,39,35,70,68,51,49,32,52,55,43,55,77,39,58,64,54,42,61,68,64,82,37,57,52,22,41,65,56,48,46,50,50,13,62,75,70,67,41,53,54,32,52,47,52,14,48,49,64,70,60,30,68,66,75,28,50,44,79,85,57,48,42,33,51,49,61,35,25,29,47,26,31,51,38,30,45,77,69,75,36,66,49,71,83,63,51,44,90,88,31,49,70,45,37,36,86,61,83,71,72,85,58,68,40,33,60,71,46,22,52,53,46,39,49,52,45,25,62,73,40,89,61,64,67,38,36,49,23,30,54,26,17,21,21,40,26,25,57,47,49,49,24,68,44,21,56,81,54,67,35,94,33,50,66,53,40,54,55,42,41,51,65,29,40,60,43,27,52,48,52,48,50,38,48,32,53,75,67,67,39,53,64,32,59,64,68,63,35,39,60,63,37,24,36,72,73,66,30,84,63,18,66,83,68,39,42,28,58,51,35,51,51,38,25,55,56,41,66,75,97

Radius of gyration: 28.11 Å; Cα contacts (8 Å, |Δi|>4): 896; chains: 2; bounding box: 50×87×59 Å

Organism: NCBI:txid346377

InterPro domains:
  IPR002477 Peptidoglycan binding-like [PF01471] (9-64)
  IPR024408 N-acetylmuramidase [PF11860] (95-272)
  IPR036365 PGBD-like superfamily [SSF47090] (2-65)
  IPR036366 PGBD superfamily [G3DSA:1.10.101.10] (1-70)

Foldseek 3Di:
DDWDAAQAFAPVQLQLVLLLVVVPQDDFRDRTRHPSNLVSLLVVCVVQVHPRDSICDPVSVVVSCVVPVLLVVLPPFADDLVLLVVLCVVLVFDSLLSQLCLVQQFRPFQAGSVQFGWKWFWQLQLCVLCVVLVHHLVVQDDPQLVLRHDNDGDCVSTRGGCVRVVSLVSQCVSDDDVSSNQSSLQRMQTTGNRHGLVCCVVLPHPGSVRLSVLSSGHNSSVVSSVSSVCVSQVNSVCSRVLVLVVNQCSPVHPCSVVVPRSVSSVVSSVVSVVD/DDWDAAQAFAPVQLQLVLLLVVVPQDDFRDRTRHPSNLVSLLVVCVVVVHPRDSICDPVSVVVSCVVPVLLVVLPPFADDLVLLVVLCVVLVFDSLLSQLCLVLQFRPFQAGSVQFGWKWFWQLQLCVLCVVVVHHLVVQDDPQLVLRHDNDGDCVSTRGGCVRVVSLVSQCVSDDDVSSNQSSLQRMQTTGNRHGLVCCVVLPHPGSVRLSVLSSGHNSSVVSSVSSVCVSQVNSVCSRVLVLVVNQCSPVHPCSVVVPRSVSSVVSSVVSVVD

Secondary structure (DSSP, 8-state):
---B-TT-BSHHHHHHHHHHHHTT-----SSB--HHHHHHHHHHHHHTT---SS-B-HHHHHHHHHH-GGGGGTTTT---HHHHHHHHHHHT--HHHHHHHHHHHS-S--B-TTSSBPEEE-HHHHHHHHHHTT--GGGG-STTTTTT--SS--STT---TTHHHHHHHHHHTTSSSHHHHHHHHTTEEETTTTEEGGGTTTTT-S-HHHHHHHHTT-HHHHHHHHHHHHHHTT-HHHHHTT-HHHHHHHHH-GGGGTTTHHHHHHHHHHHHHT-/---B-TT-BSHHHHHHHHHHHHTT-----SSB--HHHHHHHHHHHHHTT---SS-B-HHHHHHHHHH-GGGGGTTTT---HHHHHHHHHHHT--HHHHHHHHHHHS-S--B-TTSSBPEEE-HHHHHHHHHHTT--GGGG-STTTTTT--SS--STT---TTHHHHHHHHHHTTSSSHHHHHHHHTTEEETTTTEEGGGTTTTT-S-HHHHHHHHTT-HHHHHHHHHHHHHHTT-HHHHHTT-HHHHHHHHH-GGGGTTTHHHHHHHHHHHHHT-

Nearest PDB structures (foldseek):
  5nm7-assembly2_A  TM=7.272E-01  e=2.268E-23  Burkholderia
  5nm7-assembly1_G  TM=7.179E-01  e=2.654E-23  Burkholderia
  7q4s-assembly2_BBB  TM=9.648E-01  e=3.750E-17  Pseudomonas 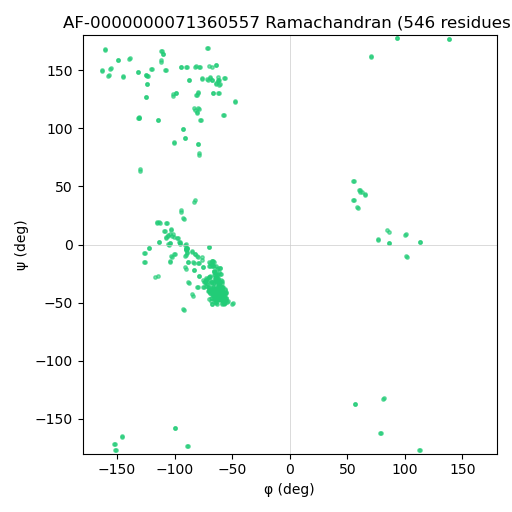phage JG004
  7rum-assembly2_B  TM=7.111E-01  e=2.303E-20  Salmonella phage GEC_vB_GOT
  5tv7-assembly2_B  TM=9.880E-01  e=1.412E-03  Clostridioides difficile 630

Sequence (550 aa):
MRMIKYRSRGPEVRLLEEILQKMGYDLYVSDYFGKDTHEAIMDFQRKNSLVVDGIVGIKSWSKLLALNPDILNENSKLLSERDLEDFATKYGLEIATVKAVNEVESRGKGFLVDGRAKILFEGHVFWKQLKSRGVDPNAHFNQQTSDILYPEWTRSHYKGGAGEYDRLQKARDISPGQTFSDAANSSASWGSFQIMGYHAKTLGYSSVDDFVSKMQLHEREHLDAFGRFLEVNQLIRLLKDKNWQGFAKRYNGPLYARNKYDERLQKAYDRYLNVMRMIKYRSRGPEVRLLEEILQKMGYDLYVSDYFGKDTHEAIMDFQRKNSLVVDGIVGIKSWSKLLALNPDILNENSKLLSERDLEDFATKYGLEIATVKAVNEVESRGKGFLVDGRAKILFEGHVFWKQLKSRGVDPNAHFNQQTSDILYPEWTRSHYKGGAGEYDRLQKARDISPGQTFSDAANSSASWGSFQIMGYHAKTLGYSSVDDFVSKMQLHEREHLDAFGRFLEVNQLIRLLKDKNWQGFAKRYNGPLYARNKYDERLQKAYDRYLNV